Protein AF-0000000066302659 (afdb_homodimer)

pLDDT: mean 97.85, std 2.06, range [77.06, 98.94]

Nearest PDB structures (foldseek):
  2p4z-assembly2_B  TM=8.935E-01  e=2.087E-23  Caldanaerobacter subterraneus subsp. tengcongensis MB4
  3h3e-assembly1_A  TM=8.805E-01  e=1.607E-21  Thermotoga maritima
  7dck-assembly1_B  TM=8.375E-01  e=2.374E-15  Epsilonproteobacteria bacterium (ex Lamellibrachia satsuma)
  5b3r-assembly1_A  TM=6.574E-01  e=4.460E-05  Pseudomonas aeruginosa
  8d2z-assembly2_B  TM=5.427E-01  e=1.361E-04  Burkholderia cenocepacia

Secondary structure (DSSP, 8-state):
-EEEEE-SB--TT-EEESS-EEEEEETTEEEEE---S-HHHHHHHHHHTT--S-EEEEE-S-S-HHHHTTHHHHHHTT-EEEEEEE-GGGGS-EEETTEE-S--HHHHHHHHH-TTEEE-SS-EEEETTEEE--S----S-------EEEETTEEEE---TT--EEEETTEEEESS-TT-HHHHHHHHHHHS--SEEEEE---TT--HHHHHHHHHHHHT-SSEEEEEGGG-HHHHHHHTTSTTB----TT-EE--/-EEEEE-SB--TT-EEESS-EEEEEETTEEEEE---S-HHHHHHHHHHTT--S-EEEEE-S-S-HHHHTTHHHHHHTT-EEEEEEE-GGGGS-EEETTEE-S--HHHHHHHHH-TTEEE-SS-EEEETTEEE--S----S-------EEEETTEEEE---TT--EEEETTEEEESS-TT-HHHHHHHHHHHS--SEEEEE---TT--HHHHHHHHHHHHT-SSEEEEEGGG-HHHHHHHTTSTTB----TT-EE--

Radius of gyration: 23.85 Å; Cα contacts (8 Å, |Δi|>4): 1311; chains: 2; bounding box: 45×66×61 Å

Organism: Methanocaldococcus jannaschii (strain ATCC 43067 / DSM 2661 / JAL-1 / JCM 10045 / NBRC 100440) (NCBI:txid243232)

Foldseek 3Di:
DKAWQEFQFADDPADYDQATWIWDDDPNFTEIEFQAQALVRNVVSCVVVVNDAAHQEYEYQAFFNRRHANCVNVVVVVRHPAAYEWAPRSLWFKDDVVHTGGHDPVRSVVQVPDPRYHHDQAWDDPDPFKIKGHFQDQPDDDDADFMWTADPRDIDTDQRRGRIWMGGNQEIEGTAPNSAQVSRVVSVVVVDHHAEYEYHRQCPPPDPVRLVVVLVVVLPDPHAYEHTRNCDDVSLVSNVVHPRYDHDDHRDDDDD/DKAWQEFQFADDPADYDQATWIWDDDPNFTEIEFQAQALVRNVVSCVVVVNDAAHQEYEYQAFFNRRHANCVNVVVVVRHPAAYEWAPRSLWFKDDVPHTGGHDPVRSVVQVPDPRYHHDQAWDDPDPFKIKGHFQDQPDDDDADWMWTADPNDIDTDQRRGRIWMGGNQEIEGTAPNSAQVSRVVSVVVVDHHAEYEYHRQCPPPDPVRLVVVLVVVLPDPHAYEHTRNCDDVSLVSNVVRPRYDHDDHRDDDDD

Structure (mmCIF, N/CA/C/O backbone):
data_AF-0000000066302659-model_v1
#
loop_
_entity.id
_entity.type
_entity.pdbx_description
1 polymer 'Uncharacterized protein MJ0448'
#
loop_
_atom_site.group_PDB
_atom_site.id
_atom_site.type_symbol
_atom_site.label_atom_id
_atom_site.label_alt_id
_atom_site.label_comp_id
_atom_site.label_asym_id
_atom_site.label_entity_id
_atom_site.label_seq_id
_atom_site.pdbx_PDB_ins_code
_atom_site.Cartn_x
_atom_site.Cartn_y
_atom_site.Cartn_z
_atom_site.occupancy
_atom_site.B_iso_or_equiv
_atom_site.auth_seq_id
_atom_site.auth_comp_id
_atom_site.auth_asym_id
_atom_site.auth_atom_id
_atom_site.pdbx_PDB_model_num
ATOM 1 N N . MET A 1 1 ? 12.891 -19.703 3.072 1 97.12 1 MET A N 1
ATOM 2 C CA . MET A 1 1 ? 12.148 -18.516 3.459 1 97.12 1 MET A CA 1
ATOM 3 C C . MET A 1 1 ? 11.391 -17.938 2.266 1 97.12 1 MET A C 1
ATOM 5 O O . MET A 1 1 ? 11.766 -18.172 1.116 1 97.12 1 MET A O 1
ATOM 9 N N . ILE A 1 2 ? 10.305 -17.359 2.566 1 98.75 2 ILE A N 1
ATOM 10 C CA . ILE A 1 2 ? 9.523 -16.625 1.577 1 98.75 2 ILE A CA 1
ATOM 11 C C . ILE A 1 2 ? 9.508 -15.133 1.932 1 98.75 2 ILE A C 1
ATOM 13 O O . ILE A 1 2 ? 9.203 -14.766 3.068 1 98.75 2 ILE A O 1
ATOM 17 N N . LYS A 1 3 ? 9.93 -14.336 0.999 1 98.88 3 LYS A N 1
ATOM 18 C CA . LYS A 1 3 ? 9.891 -12.891 1.158 1 98.88 3 LYS A CA 1
ATOM 19 C C . LYS A 1 3 ? 8.859 -12.258 0.231 1 98.88 3 LYS A C 1
ATOM 21 O O . LYS A 1 3 ? 8.883 -12.484 -0.982 1 98.88 3 LYS A O 1
ATOM 26 N N . ILE A 1 4 ? 7.918 -11.477 0.757 1 98.94 4 ILE A N 1
ATOM 27 C CA . ILE A 1 4 ? 6.965 -10.773 -0.09 1 98.94 4 ILE A CA 1
ATOM 28 C C . ILE A 1 4 ? 7.617 -9.516 -0.67 1 98.94 4 ILE A C 1
ATOM 30 O O . ILE A 1 4 ? 7.996 -8.609 0.071 1 98.94 4 ILE A O 1
ATOM 34 N N . LEU A 1 5 ? 7.684 -9.438 -2.004 1 98.94 5 LEU A N 1
ATOM 35 C CA . LEU A 1 5 ? 8.414 -8.367 -2.676 1 98.94 5 LEU A CA 1
ATOM 36 C C . LEU A 1 5 ? 7.453 -7.285 -3.166 1 98.94 5 LEU A C 1
ATOM 38 O O . LEU A 1 5 ? 7.816 -6.109 -3.225 1 98.94 5 LEU A O 1
ATOM 42 N N . VAL A 1 6 ? 6.305 -7.688 -3.631 1 98.94 6 VAL A N 1
ATOM 43 C CA . VAL A 1 6 ? 5.336 -6.734 -4.168 1 98.94 6 VAL A CA 1
ATOM 44 C C . VAL A 1 6 ? 3.936 -7.082 -3.668 1 98.94 6 VAL A C 1
ATOM 46 O O . VAL A 1 6 ? 3.531 -8.242 -3.693 1 98.94 6 VAL A O 1
ATOM 49 N N . ASP A 1 7 ? 3.252 -6.191 -3.207 1 98.88 7 ASP A N 1
ATOM 50 C CA . ASP A 1 7 ? 1.854 -6.223 -2.793 1 98.88 7 ASP A CA 1
ATOM 51 C C . ASP A 1 7 ? 1.259 -4.816 -2.762 1 98.88 7 ASP A C 1
ATOM 53 O O . ASP A 1 7 ? 1.955 -3.834 -3.031 1 98.88 7 ASP A O 1
ATOM 57 N N . ASN A 1 8 ? -0.014 -4.727 -2.498 1 98.75 8 ASN A N 1
ATOM 58 C CA . ASN A 1 8 ? -0.692 -3.434 -2.475 1 98.75 8 ASN A CA 1
ATOM 59 C C . ASN A 1 8 ? -0.44 -2.693 -1.165 1 98.75 8 ASN A C 1
ATOM 61 O O . ASN A 1 8 ? -0.688 -1.489 -1.071 1 98.75 8 ASN A O 1
ATOM 65 N N . THR A 1 9 ? -0.045 -3.4 -0.125 1 98.69 9 THR A N 1
ATOM 66 C CA . THR A 1 9 ? 0.055 -2.82 1.21 1 98.69 9 THR A CA 1
ATOM 67 C C . THR A 1 9 ? 1.515 -2.613 1.603 1 98.69 9 THR A C 1
ATOM 69 O O . THR A 1 9 ? 2.279 -3.574 1.698 1 98.69 9 THR A O 1
ATOM 72 N N . ALA A 1 10 ? 1.853 -1.385 1.854 1 98.69 10 ALA A N 1
ATOM 73 C CA . ALA A 1 10 ? 3.219 -1.027 2.227 1 98.69 10 ALA A CA 1
ATOM 74 C C . ALA A 1 10 ? 3.453 -1.241 3.721 1 98.69 10 ALA A C 1
ATOM 76 O O . ALA A 1 10 ? 2.523 -1.135 4.523 1 98.69 10 ALA A O 1
ATOM 77 N N . TYR A 1 11 ? 4.656 -1.519 4.043 1 97.94 11 TYR A N 1
ATOM 78 C CA . TYR A 1 11 ? 5.105 -1.664 5.426 1 97.94 11 TYR A CA 1
ATOM 79 C C . TYR A 1 11 ? 6.496 -1.074 5.613 1 97.94 11 TYR A C 1
ATOM 81 O O . TYR A 1 11 ? 7.43 -1.426 4.887 1 97.94 11 TYR A O 1
ATOM 89 N N . LYS A 1 12 ? 6.609 -0.151 6.598 1 96.94 12 LYS A N 1
ATOM 90 C CA . LYS A 1 12 ? 7.875 0.493 6.934 1 96.94 12 LYS A CA 1
ATOM 91 C C . LYS A 1 12 ? 8.547 1.069 5.691 1 96.94 12 LYS A C 1
ATOM 93 O O . LYS A 1 12 ? 7.957 1.895 4.988 1 96.94 12 LYS A O 1
ATOM 98 N N . LYS A 1 13 ? 9.75 0.583 5.371 1 98.06 13 LYS A N 1
ATOM 99 C CA . LYS A 1 13 ? 10.539 1.22 4.32 1 98.06 13 LYS A CA 1
ATOM 100 C C . LYS A 1 13 ? 10.203 0.637 2.951 1 98.06 13 LYS A C 1
ATOM 102 O O . LYS A 1 13 ? 10.648 1.152 1.925 1 98.06 13 LYS A O 1
ATOM 107 N N . PHE A 1 14 ? 9.422 -0.376 2.881 1 98.81 14 PHE A N 1
ATOM 108 C CA . PHE A 1 14 ? 9.195 -1.086 1.628 1 98.81 14 PHE A CA 1
ATOM 109 C C . PHE A 1 14 ? 8.195 -0.336 0.756 1 98.81 14 PHE A C 1
ATOM 111 O O . PHE A 1 14 ? 7.312 0.356 1.27 1 98.81 14 PHE A O 1
ATOM 118 N N . PHE A 1 15 ? 8.344 -0.49 -0.542 1 98.81 15 PHE A N 1
ATOM 119 C CA . PHE A 1 15 ? 7.469 0.118 -1.537 1 98.81 15 PHE A CA 1
ATOM 120 C C . PHE A 1 15 ? 6.332 -0.827 -1.908 1 98.81 15 PHE A C 1
ATOM 122 O O . PHE A 1 15 ? 6.535 -2.037 -2.023 1 98.81 15 PHE A O 1
ATOM 129 N N . ALA A 1 16 ? 5.184 -0.287 -2.088 1 98.88 16 ALA A N 1
ATOM 130 C CA . ALA A 1 16 ? 4.039 -1.09 -2.51 1 98.88 16 ALA A CA 1
ATOM 131 C C . ALA A 1 16 ? 3.441 -0.556 -3.809 1 98.88 16 ALA A C 1
ATOM 133 O O . ALA A 1 16 ? 3.551 0.636 -4.105 1 98.88 16 ALA A O 1
ATOM 134 N N . GLN A 1 17 ? 2.836 -1.385 -4.523 1 98.81 17 GLN A N 1
ATOM 135 C CA . GLN A 1 17 ? 2.072 -1.11 -5.734 1 98.81 17 GLN A CA 1
ATOM 136 C C . GLN A 1 17 ? 1.109 -2.252 -6.051 1 98.81 17 GLN A C 1
ATOM 138 O O . GLN A 1 17 ? 1.303 -3.379 -5.59 1 98.81 17 GLN A O 1
ATOM 143 N N . HIS A 1 18 ? 0.07 -1.916 -6.777 1 98.69 18 HIS A N 1
ATOM 144 C CA . HIS A 1 18 ? -0.819 -2.982 -7.219 1 98.69 18 HIS A CA 1
ATOM 145 C C . HIS A 1 18 ? -0.051 -4.062 -7.977 1 98.69 18 HIS A C 1
ATOM 147 O O . HIS A 1 18 ? 0.615 -3.771 -8.977 1 98.69 18 HIS A O 1
ATOM 153 N N . GLY A 1 19 ? -0.054 -5.273 -7.516 1 98.75 19 GLY A N 1
ATOM 154 C CA . GLY A 1 19 ? 0.685 -6.402 -8.062 1 98.75 19 GLY A CA 1
ATOM 155 C C . GLY A 1 19 ? 1.131 -7.391 -7 1 98.75 19 GLY A C 1
ATOM 156 O O . GLY A 1 19 ? 0.852 -7.203 -5.812 1 98.75 19 GLY A O 1
ATOM 157 N N . PHE A 1 20 ? 1.812 -8.438 -7.469 1 98.94 20 PHE A N 1
ATOM 158 C CA . PHE A 1 20 ? 2.283 -9.438 -6.52 1 98.94 20 PHE A CA 1
ATOM 159 C C . PHE A 1 20 ? 3.629 -10.008 -6.957 1 98.94 20 PHE A C 1
ATOM 161 O O . PHE A 1 20 ? 3.873 -10.195 -8.148 1 98.94 20 PHE A O 1
ATOM 168 N N . SER A 1 21 ? 4.477 -10.273 -5.977 1 98.94 21 SER A N 1
ATOM 169 C CA . SER A 1 21 ? 5.727 -11 -6.191 1 98.94 21 SER A CA 1
ATOM 170 C C . SER A 1 21 ? 6.289 -11.531 -4.879 1 98.94 21 SER A C 1
ATOM 172 O O . SER A 1 21 ? 6.156 -10.891 -3.836 1 98.94 21 SER A O 1
ATOM 174 N N . ALA A 1 22 ? 6.875 -12.648 -4.934 1 98.94 22 ALA A N 1
ATOM 175 C CA . ALA A 1 22 ? 7.535 -13.242 -3.773 1 98.94 22 ALA A CA 1
ATOM 176 C C . ALA A 1 22 ? 8.852 -13.906 -4.172 1 98.94 22 ALA A C 1
ATOM 178 O O . ALA A 1 22 ? 8.977 -14.422 -5.285 1 98.94 22 ALA A O 1
ATOM 179 N N . LEU A 1 23 ? 9.766 -13.867 -3.326 1 98.94 23 LEU A N 1
ATOM 180 C CA . LEU A 1 23 ? 11.031 -14.586 -3.467 1 98.94 23 LEU A CA 1
ATOM 181 C C . LEU A 1 23 ? 11.062 -15.797 -2.545 1 98.94 23 LEU A C 1
ATOM 183 O O . LEU A 1 23 ? 10.898 -15.664 -1.329 1 98.94 23 LEU A O 1
ATOM 187 N N . ILE A 1 24 ? 11.18 -16.969 -3.125 1 98.75 24 ILE A N 1
ATOM 188 C CA . ILE A 1 24 ? 11.289 -18.219 -2.361 1 98.75 24 ILE A CA 1
ATOM 189 C C . ILE A 1 24 ? 12.742 -18.688 -2.363 1 98.75 24 ILE A C 1
ATOM 191 O O . ILE A 1 24 ? 13.344 -18.859 -3.426 1 98.75 24 ILE A O 1
ATOM 195 N N . GLU A 1 25 ? 13.273 -18.812 -1.248 1 98.19 25 GLU A N 1
ATOM 196 C CA . GLU A 1 25 ? 14.609 -19.375 -1.076 1 98.19 25 GLU A CA 1
ATOM 197 C C . GLU A 1 25 ? 14.562 -20.672 -0.269 1 98.19 25 GLU A C 1
ATOM 199 O O . GLU A 1 25 ? 14.242 -20.656 0.921 1 98.19 25 GLU A O 1
ATOM 204 N N . ILE A 1 26 ? 14.891 -21.719 -0.904 1 96.5 26 ILE A N 1
ATOM 205 C CA . ILE A 1 26 ? 14.836 -23.0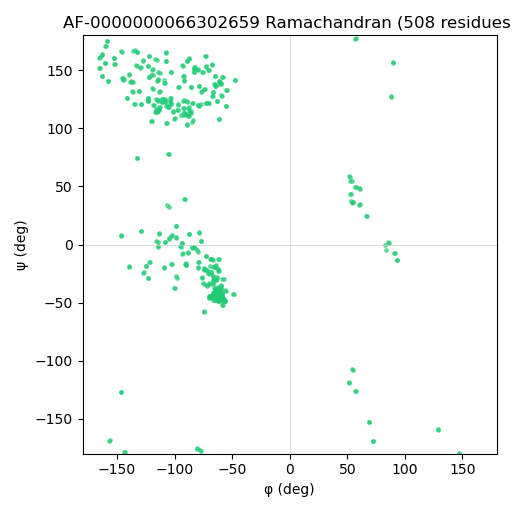31 -0.267 1 96.5 26 ILE A CA 1
ATOM 206 C C . ILE A 1 26 ? 15.758 -24 -1.004 1 96.5 26 ILE A C 1
ATOM 208 O O . ILE A 1 26 ? 15.836 -23.984 -2.234 1 96.5 26 ILE A O 1
ATOM 212 N N . ASN A 1 27 ? 16.5 -24.906 -0.268 1 96.44 27 ASN A N 1
ATOM 213 C CA . ASN A 1 27 ? 17.359 -25.922 -0.838 1 96.44 27 ASN A CA 1
ATOM 214 C C . ASN A 1 27 ? 18.375 -25.328 -1.816 1 96.44 27 ASN A C 1
ATOM 216 O O . ASN A 1 27 ? 18.562 -25.844 -2.918 1 96.44 27 ASN A O 1
ATOM 220 N N . ASN A 1 28 ? 18.859 -24.156 -1.518 1 95.12 28 ASN A N 1
ATOM 221 C CA . ASN A 1 28 ? 19.859 -23.453 -2.297 1 95.12 28 ASN A CA 1
ATOM 222 C C . ASN A 1 28 ? 19.328 -23.031 -3.66 1 95.12 28 ASN A C 1
ATOM 224 O O . ASN A 1 28 ? 20.062 -22.969 -4.641 1 95.12 28 ASN A O 1
ATOM 228 N N . LYS A 1 29 ? 18.031 -22.891 -3.734 1 96.75 29 LYS A N 1
ATOM 229 C CA . LYS A 1 29 ? 17.375 -22.375 -4.934 1 96.75 29 LYS A CA 1
ATOM 230 C C . LYS A 1 29 ? 16.688 -21.031 -4.66 1 96.75 29 LYS A C 1
ATOM 232 O O . LYS A 1 29 ? 16.094 -20.844 -3.604 1 96.75 29 LYS A O 1
ATOM 237 N N . ARG A 1 30 ? 16.812 -20.219 -5.617 1 98.31 30 ARG A N 1
ATOM 238 C CA . ARG A 1 30 ? 16.172 -18.906 -5.578 1 98.31 30 ARG A CA 1
ATOM 239 C C . ARG A 1 30 ? 15.094 -18.797 -6.656 1 98.31 30 ARG A C 1
ATOM 241 O O . ARG A 1 30 ? 15.406 -18.812 -7.852 1 98.31 30 ARG A O 1
ATOM 248 N N . ILE A 1 31 ? 13.875 -18.672 -6.219 1 98.81 31 ILE A N 1
ATOM 249 C CA . ILE A 1 31 ? 12.75 -18.656 -7.145 1 98.81 31 ILE A CA 1
ATOM 250 C C . ILE A 1 31 ? 12.016 -17.312 -7.02 1 98.81 31 ILE A C 1
ATOM 252 O O . ILE A 1 31 ? 11.57 -16.938 -5.934 1 98.81 31 ILE A O 1
ATOM 256 N N . LEU A 1 32 ? 11.953 -16.578 -8.109 1 98.88 32 LEU A N 1
ATOM 257 C CA . LEU A 1 32 ? 11.094 -15.414 -8.172 1 98.88 32 LEU A CA 1
ATOM 258 C C . LEU A 1 32 ? 9.703 -15.781 -8.688 1 98.88 32 LEU A C 1
ATOM 260 O O . LEU A 1 32 ? 9.562 -16.219 -9.836 1 98.88 32 LEU A O 1
ATOM 264 N N . PHE A 1 33 ? 8.742 -15.688 -7.863 1 98.94 33 PHE A N 1
ATOM 265 C CA . PHE A 1 33 ? 7.355 -15.891 -8.258 1 98.94 33 PHE A CA 1
ATOM 266 C C . PHE A 1 33 ? 6.695 -14.562 -8.602 1 98.94 33 PHE A C 1
ATOM 268 O O . PHE A 1 33 ? 6.484 -13.719 -7.73 1 98.94 33 PHE A O 1
ATOM 275 N N . ASP A 1 34 ? 6.367 -14.328 -9.883 1 98.94 34 ASP A N 1
ATOM 276 C CA . ASP A 1 34 ? 5.852 -13.07 -10.414 1 98.94 34 ASP A CA 1
ATOM 277 C C . ASP A 1 34 ? 6.82 -11.922 -10.125 1 98.94 34 ASP A C 1
ATOM 279 O O . ASP A 1 34 ? 7.91 -12.141 -9.594 1 98.94 34 ASP A O 1
ATOM 283 N N . ALA A 1 35 ? 6.434 -10.68 -10.641 1 98.88 35 ALA A N 1
ATOM 284 C CA . ALA A 1 35 ? 7.414 -9.602 -10.547 1 98.88 35 ALA A CA 1
ATOM 285 C C . ALA A 1 35 ? 6.73 -8.25 -10.336 1 98.88 35 ALA A C 1
ATOM 287 O O . ALA A 1 35 ? 7.375 -7.203 -10.422 1 98.88 35 ALA A O 1
ATOM 288 N N . GLY A 1 36 ? 5.438 -8.297 -10.117 1 98.75 36 GLY A N 1
ATOM 289 C CA . GLY A 1 36 ? 4.723 -7.039 -9.969 1 98.75 36 GLY A CA 1
ATOM 290 C C . GLY A 1 36 ? 4.57 -6.281 -11.273 1 98.75 36 GLY A C 1
ATOM 291 O O . GLY A 1 36 ? 4.805 -6.832 -12.344 1 98.75 36 GLY A O 1
ATOM 292 N N . GLN A 1 37 ? 4.137 -5.012 -11.242 1 98.31 37 GLN A N 1
ATOM 293 C CA . GLN A 1 37 ? 3.775 -4.301 -12.469 1 98.31 37 GLN A CA 1
ATOM 294 C C . GLN A 1 37 ? 4.875 -3.328 -12.883 1 98.31 37 GLN A C 1
ATOM 296 O O . GLN A 1 37 ? 4.887 -2.846 -14.023 1 98.31 37 GLN A O 1
ATOM 301 N N . ASN A 1 38 ? 5.777 -3.01 -11.93 1 98.38 38 ASN A N 1
ATOM 302 C CA . ASN A 1 38 ? 6.746 -1.957 -12.211 1 98.38 38 ASN A CA 1
ATOM 303 C C . ASN A 1 38 ? 8.141 -2.342 -11.727 1 98.38 38 ASN A C 1
ATOM 305 O O . ASN A 1 38 ? 8.297 -2.873 -10.625 1 98.38 38 ASN A O 1
ATOM 309 N N . SER A 1 39 ? 9.164 -2.006 -12.531 1 98.38 39 SER A N 1
ATOM 310 C CA . SER A 1 39 ? 10.555 -2.361 -12.234 1 98.38 39 SER A CA 1
ATOM 311 C C . SER A 1 39 ? 11.055 -1.623 -11 1 98.38 39 SER A C 1
ATOM 313 O O . SER A 1 39 ? 11.891 -2.146 -10.25 1 98.38 39 SER A O 1
ATOM 315 N N . ILE A 1 40 ? 10.586 -0.455 -10.719 1 98.5 40 ILE A N 1
ATOM 316 C CA . ILE A 1 40 ? 11.055 0.359 -9.602 1 98.5 40 ILE A CA 1
ATOM 317 C C . ILE A 1 40 ? 10.711 -0.333 -8.281 1 98.5 40 ILE A C 1
ATOM 319 O O . ILE A 1 40 ? 11.57 -0.474 -7.406 1 98.5 40 ILE A O 1
ATOM 323 N N . THR A 1 41 ? 9.461 -0.792 -8.148 1 98.75 41 THR A N 1
ATOM 324 C CA . THR A 1 41 ? 9.023 -1.419 -6.902 1 98.75 41 THR A CA 1
ATOM 325 C C . THR A 1 41 ? 9.82 -2.691 -6.629 1 98.75 41 THR A C 1
ATOM 327 O O . THR A 1 41 ? 10.312 -2.891 -5.516 1 98.75 41 THR A O 1
ATOM 330 N N . LEU A 1 42 ? 9.969 -3.525 -7.648 1 98.81 42 LEU A N 1
ATOM 331 C CA . LEU A 1 42 ? 10.719 -4.766 -7.484 1 98.81 42 LEU A CA 1
ATOM 332 C C . LEU A 1 42 ? 12.172 -4.48 -7.125 1 98.81 42 LEU A C 1
ATOM 334 O O . LEU A 1 42 ? 12.703 -5.059 -6.172 1 98.81 42 LEU A O 1
ATOM 338 N N . ARG A 1 43 ? 12.797 -3.576 -7.852 1 98.69 43 ARG A N 1
ATOM 339 C CA . ARG A 1 43 ? 14.195 -3.211 -7.645 1 98.69 43 ARG A CA 1
ATOM 340 C C . ARG A 1 43 ? 14.422 -2.707 -6.223 1 98.69 43 ARG A C 1
ATOM 342 O O . ARG A 1 43 ? 15.312 -3.189 -5.523 1 98.69 43 ARG A O 1
ATOM 349 N N . GLU A 1 44 ? 13.625 -1.755 -5.797 1 98.75 44 GLU A N 1
ATOM 350 C CA . GLU A 1 44 ? 13.82 -1.133 -4.488 1 98.75 44 GLU A CA 1
ATOM 351 C C . GLU A 1 44 ? 13.633 -2.145 -3.363 1 98.75 44 GLU A C 1
ATOM 353 O O . GLU A 1 44 ? 14.383 -2.145 -2.387 1 98.75 44 GLU A O 1
ATOM 358 N N . ASN A 1 45 ? 12.602 -3.012 -3.496 1 98.88 45 ASN A N 1
ATOM 359 C CA . ASN A 1 45 ? 12.336 -3.967 -2.426 1 98.88 45 ASN A CA 1
ATOM 360 C C . ASN A 1 45 ? 13.398 -5.062 -2.381 1 98.88 45 ASN A C 1
ATOM 362 O O . ASN A 1 45 ? 13.758 -5.539 -1.303 1 98.88 45 ASN A O 1
ATOM 366 N N . LEU A 1 46 ? 13.938 -5.488 -3.578 1 98.88 46 LEU A N 1
ATOM 367 C CA . LEU A 1 46 ? 15.086 -6.387 -3.58 1 98.88 46 LEU A CA 1
ATOM 368 C C . LEU A 1 46 ? 16.281 -5.75 -2.869 1 98.88 46 LEU A C 1
ATOM 370 O O . LEU A 1 46 ? 16.953 -6.406 -2.074 1 98.88 46 LEU A O 1
ATOM 374 N N . ARG A 1 47 ? 16.531 -4.5 -3.162 1 98.56 47 ARG A N 1
ATOM 375 C CA . ARG A 1 47 ? 17.625 -3.77 -2.516 1 98.56 47 ARG A CA 1
ATOM 376 C C . ARG A 1 47 ? 17.422 -3.709 -1.005 1 98.56 47 ARG A C 1
ATOM 378 O O . ARG A 1 47 ? 18.359 -3.947 -0.237 1 98.56 47 ARG A O 1
ATOM 385 N N . LEU A 1 48 ? 16.219 -3.4 -0.557 1 98.62 48 LEU A N 1
ATOM 386 C CA . LEU A 1 48 ? 15.906 -3.268 0.862 1 98.62 48 LEU A CA 1
ATOM 387 C C . LEU A 1 48 ? 16.078 -4.602 1.584 1 98.62 48 LEU A C 1
ATOM 389 O O . LEU A 1 48 ? 16.438 -4.629 2.764 1 98.62 48 LEU A O 1
ATOM 393 N N . PHE A 1 49 ? 15.844 -5.738 0.838 1 98.62 49 PHE A N 1
ATOM 394 C CA . PHE A 1 49 ? 16.078 -7.066 1.383 1 98.62 49 PHE A CA 1
ATOM 395 C C . PHE A 1 49 ? 17.547 -7.453 1.248 1 98.62 49 PHE A C 1
ATOM 397 O O . PHE A 1 49 ? 17.953 -8.547 1.663 1 98.62 49 PHE A O 1
ATOM 404 N N . ASN A 1 50 ? 18.406 -6.602 0.641 1 97.88 50 ASN A N 1
ATOM 405 C CA . ASN A 1 50 ? 19.812 -6.859 0.346 1 97.88 50 ASN A CA 1
ATOM 406 C C . ASN A 1 50 ? 19.984 -8.062 -0.574 1 97.88 50 ASN A C 1
ATOM 408 O O . ASN A 1 50 ? 20.875 -8.891 -0.368 1 97.88 50 ASN A O 1
ATOM 412 N N . GLU A 1 51 ? 19 -8.211 -1.462 1 96.75 51 GLU A N 1
ATOM 413 C CA . GLU A 1 51 ? 19.062 -9.266 -2.463 1 96.75 51 GLU A CA 1
ATOM 414 C C . GLU A 1 51 ? 19.812 -8.805 -3.711 1 96.75 51 GLU A C 1
ATOM 416 O O . GLU A 1 51 ? 19.344 -7.918 -4.426 1 96.75 51 GLU A O 1
ATOM 421 N N . LYS A 1 52 ? 20.922 -9.461 -4.039 1 92.25 52 LYS A N 1
ATOM 422 C CA . LYS A 1 52 ? 21.766 -9.008 -5.137 1 92.25 52 LYS A CA 1
ATOM 423 C C . LYS A 1 52 ? 21.938 -10.102 -6.188 1 92.25 52 LYS A C 1
ATOM 425 O O . LYS A 1 52 ? 22.406 -9.836 -7.297 1 92.25 52 LYS A O 1
ATOM 430 N N . GLU A 1 53 ? 21.609 -11.289 -5.855 1 92 53 GLU A N 1
ATOM 431 C CA . GLU A 1 53 ? 21.844 -12.422 -6.746 1 92 53 GLU A CA 1
ATOM 432 C C . GLU A 1 53 ? 20.672 -12.609 -7.711 1 92 53 GLU A C 1
ATOM 434 O O . GLU A 1 53 ? 19.562 -12.141 -7.445 1 92 53 GLU A O 1
ATOM 439 N N . GLY A 1 54 ? 21 -13.312 -8.758 1 97.62 54 GLY A N 1
ATOM 440 C CA . GLY A 1 54 ? 19.969 -13.664 -9.711 1 97.62 54 GLY A CA 1
ATOM 441 C C . GLY A 1 54 ? 19.078 -14.812 -9.25 1 97.62 54 GLY A C 1
ATOM 442 O O . GLY A 1 54 ? 19.188 -15.258 -8.109 1 97.62 54 GLY A O 1
ATOM 443 N N . PHE A 1 55 ? 18.156 -15.188 -10.141 1 98.31 55 PHE A N 1
ATOM 444 C CA . PHE A 1 55 ? 17.156 -16.188 -9.805 1 98.31 55 PHE A CA 1
ATOM 445 C C . PHE A 1 55 ? 17.359 -17.453 -10.617 1 98.31 55 PHE A C 1
ATOM 447 O O . PHE A 1 55 ? 17.547 -17.406 -11.836 1 98.31 55 PHE A O 1
ATOM 454 N N . ASP A 1 56 ? 17.359 -18.609 -9.891 1 98.31 56 ASP A N 1
ATOM 455 C CA . ASP A 1 56 ? 17.484 -19.891 -10.57 1 98.31 56 ASP A CA 1
ATOM 456 C C . ASP A 1 56 ? 16.219 -20.203 -11.383 1 98.31 56 ASP A C 1
ATOM 458 O O . ASP A 1 56 ? 16.297 -20.875 -12.414 1 98.31 56 ASP A O 1
ATOM 462 N N . TYR A 1 57 ? 15.102 -19.766 -10.836 1 98.38 57 TYR A N 1
ATOM 463 C CA . TYR A 1 57 ? 13.82 -19.938 -11.5 1 98.38 57 TYR A CA 1
ATOM 464 C C . TYR A 1 57 ? 12.984 -18.672 -11.422 1 98.38 57 TYR A C 1
ATOM 466 O O . TYR A 1 57 ? 12.977 -17.984 -10.398 1 98.38 57 TYR A O 1
ATOM 474 N N . ILE A 1 58 ? 12.328 -18.359 -12.453 1 98.56 58 ILE A N 1
ATOM 475 C CA . ILE A 1 58 ? 11.227 -17.406 -12.469 1 98.56 58 ILE A CA 1
ATOM 476 C C . ILE A 1 58 ? 9.922 -18.125 -12.82 1 98.56 58 ILE A C 1
ATOM 478 O O . ILE A 1 58 ? 9.859 -18.844 -13.812 1 98.56 58 ILE A O 1
ATOM 482 N N . VAL A 1 59 ? 8.945 -18.016 -11.984 1 98.88 59 VAL A N 1
ATOM 483 C CA . VAL A 1 59 ? 7.641 -18.625 -12.234 1 98.88 59 VAL A CA 1
ATOM 484 C C . VAL A 1 59 ? 6.59 -17.531 -12.438 1 98.88 59 VAL A C 1
ATOM 486 O O . VAL A 1 59 ? 6.379 -16.703 -11.562 1 98.88 59 VAL A O 1
ATOM 489 N N . LEU A 1 60 ? 5.98 -17.484 -13.586 1 98.88 60 LEU A N 1
ATOM 490 C CA . LEU A 1 60 ? 4.863 -16.578 -13.852 1 98.88 60 LEU A CA 1
ATOM 491 C C . LEU A 1 60 ? 3.531 -17.266 -13.555 1 98.88 60 LEU A C 1
ATOM 493 O O . LEU A 1 60 ? 3.186 -18.266 -14.188 1 98.88 60 LEU A O 1
ATOM 497 N N . SER A 1 61 ? 2.842 -16.688 -12.586 1 98.94 61 SER A N 1
ATOM 498 C CA . SER A 1 61 ? 1.542 -17.266 -12.25 1 98.94 61 SER A CA 1
ATOM 499 C C . SER A 1 61 ? 0.576 -17.156 -13.43 1 98.94 61 SER A C 1
ATOM 501 O O . SER A 1 61 ? -0.121 -18.125 -13.758 1 98.94 61 SER A O 1
ATOM 503 N N . HIS A 1 62 ? 0.521 -15.969 -14.008 1 98.81 62 HIS A N 1
ATOM 504 C CA . HIS A 1 62 ? -0.269 -15.727 -15.211 1 98.81 62 HIS A CA 1
ATOM 505 C C . HIS A 1 62 ? 0.195 -14.469 -15.938 1 98.81 62 HIS A C 1
ATOM 507 O O . HIS A 1 62 ? 1.018 -13.711 -15.414 1 98.81 62 HIS A O 1
ATOM 513 N N . GLY A 1 63 ? -0.354 -14.289 -17.156 1 98.75 63 GLY A N 1
ATOM 514 C CA . GLY A 1 63 ? 0.236 -13.32 -18.062 1 98.75 63 GLY A CA 1
ATOM 515 C C . GLY A 1 63 ? -0.375 -11.938 -17.938 1 98.75 63 GLY A C 1
ATOM 516 O O . GLY A 1 63 ? -0.624 -11.273 -18.953 1 98.75 63 GLY A O 1
ATOM 517 N N . HIS A 1 64 ? -0.703 -11.43 -16.75 1 98.88 64 HIS A N 1
ATOM 518 C CA . HIS A 1 64 ? -1.144 -10.055 -16.562 1 98.88 64 HIS A CA 1
ATOM 519 C C . HIS A 1 64 ? 0.029 -9.141 -16.219 1 98.88 64 HIS A C 1
ATOM 521 O O . HIS A 1 64 ? 1.003 -9.586 -15.609 1 98.88 64 HIS A O 1
ATOM 527 N N . TYR A 1 65 ? -0.094 -7.902 -16.531 1 98.81 65 TYR A N 1
ATOM 528 C CA . TYR A 1 65 ? 0.97 -6.914 -16.391 1 98.81 65 TYR A CA 1
ATOM 529 C C . TYR A 1 65 ? 1.408 -6.777 -14.938 1 98.81 65 TYR A C 1
ATOM 531 O O . TYR A 1 65 ? 2.594 -6.598 -14.656 1 98.81 65 TYR A O 1
ATOM 539 N N . ASP A 1 66 ? 0.459 -6.863 -13.992 1 98.81 66 ASP A N 1
ATOM 540 C CA . ASP A 1 66 ? 0.743 -6.613 -12.578 1 98.81 66 ASP A CA 1
ATOM 541 C C . ASP A 1 66 ? 1.411 -7.824 -11.93 1 98.81 66 ASP A C 1
ATOM 543 O O . ASP A 1 66 ? 1.633 -7.84 -10.719 1 98.81 66 ASP A O 1
ATOM 547 N N . HIS A 1 67 ? 1.827 -8.797 -12.719 1 98.88 67 HIS A N 1
ATOM 548 C CA . HIS A 1 67 ? 2.586 -9.961 -12.273 1 98.88 67 HIS A CA 1
ATOM 549 C C . HIS A 1 67 ? 3.883 -10.109 -13.062 1 98.88 67 HIS A C 1
ATOM 551 O O . HIS A 1 67 ? 4.789 -10.828 -12.641 1 98.88 67 HIS A O 1
ATOM 557 N N . CYS A 1 68 ? 3.928 -9.438 -14.227 1 98.81 68 CYS A N 1
ATOM 558 C CA . CYS A 1 68 ? 5.012 -9.812 -15.125 1 98.81 68 CYS A CA 1
ATOM 559 C C . CYS A 1 68 ? 5.871 -8.609 -15.477 1 98.81 68 CYS A C 1
ATOM 561 O O . CYS A 1 68 ? 7.066 -8.742 -15.734 1 98.81 68 CYS A O 1
ATOM 563 N N . ASP A 1 69 ? 5.312 -7.441 -15.477 1 98.81 69 ASP A N 1
ATOM 564 C CA . ASP A 1 69 ? 5.988 -6.316 -16.125 1 98.81 69 ASP A CA 1
ATOM 565 C C . ASP A 1 69 ? 7.164 -5.828 -15.289 1 98.81 69 ASP A C 1
ATOM 567 O O . ASP A 1 69 ? 8.062 -5.16 -15.805 1 98.81 69 ASP A O 1
ATOM 571 N N . GLY A 1 70 ? 7.156 -6.121 -14 1 98.69 70 GLY A N 1
ATOM 572 C CA . GLY A 1 70 ? 8.312 -5.824 -13.18 1 98.69 70 GLY A CA 1
ATOM 573 C C . GLY A 1 70 ? 9.562 -6.566 -13.617 1 98.69 70 GLY A C 1
ATOM 574 O O . GLY A 1 70 ? 10.672 -6.215 -13.211 1 98.69 70 GLY A O 1
ATOM 575 N N . LEU A 1 71 ? 9.461 -7.539 -14.469 1 98.56 71 LEU A N 1
ATOM 576 C CA . LEU A 1 71 ? 10.578 -8.336 -14.953 1 98.56 71 LEU A CA 1
ATOM 577 C C . LEU A 1 71 ? 11.547 -7.477 -15.758 1 98.56 71 LEU A C 1
ATOM 579 O O . LEU A 1 71 ? 12.672 -7.895 -16.031 1 98.56 71 LEU A O 1
ATOM 583 N N . LYS A 1 72 ? 11.078 -6.344 -16.188 1 98.38 72 LYS A N 1
ATOM 584 C CA . LYS A 1 72 ? 11.969 -5.438 -16.906 1 98.38 72 LYS A CA 1
ATOM 585 C C . LYS A 1 72 ? 13.281 -5.242 -16.156 1 98.38 72 LYS A C 1
ATOM 587 O O . LYS A 1 72 ? 14.359 -5.273 -16.766 1 98.38 72 LYS A O 1
ATOM 592 N N . TYR A 1 73 ? 13.211 -5.078 -14.836 1 98.44 73 TYR A N 1
ATOM 593 C CA . TYR A 1 73 ? 14.406 -4.926 -14.016 1 98.44 73 TYR A CA 1
ATOM 594 C C . TYR A 1 73 ? 15.273 -6.176 -14.078 1 98.44 73 TYR A C 1
ATOM 596 O O . TYR A 1 73 ? 16.5 -6.086 -14.234 1 98.44 73 TYR A O 1
ATOM 604 N N . VAL A 1 74 ? 14.672 -7.316 -13.945 1 98.12 74 VAL A N 1
ATOM 605 C CA . VAL A 1 74 ? 15.352 -8.609 -13.914 1 98.12 74 VAL A CA 1
ATOM 606 C C . VAL A 1 74 ? 16.062 -8.852 -15.242 1 98.12 74 VAL A C 1
ATOM 608 O O . VAL A 1 74 ? 17.219 -9.281 -15.273 1 98.12 74 VAL A O 1
ATOM 611 N N . ILE A 1 75 ? 15.359 -8.562 -16.312 1 97.69 75 ILE A N 1
ATOM 612 C CA . ILE A 1 75 ? 15.875 -8.773 -17.656 1 97.69 75 ILE A CA 1
ATOM 613 C C . ILE A 1 75 ? 17.031 -7.812 -17.938 1 97.69 75 ILE A C 1
ATOM 615 O O . ILE A 1 75 ? 18.109 -8.234 -18.359 1 97.69 75 ILE A O 1
ATOM 619 N N . GLU A 1 76 ? 16.891 -6.543 -17.594 1 97.31 76 GLU A N 1
ATOM 620 C CA . GLU A 1 76 ? 17.875 -5.508 -17.891 1 97.31 76 GLU A CA 1
ATOM 621 C C . GLU A 1 76 ? 19.141 -5.719 -17.078 1 97.31 76 GLU A C 1
ATOM 623 O O . GLU A 1 76 ? 20.203 -5.219 -17.453 1 97.31 76 GLU A O 1
ATOM 628 N N . ASN A 1 77 ? 19.047 -6.473 -16.047 1 97.5 77 ASN A N 1
ATOM 629 C CA . ASN A 1 77 ? 20.219 -6.656 -15.188 1 97.5 77 ASN A CA 1
ATOM 630 C C . ASN A 1 77 ? 20.734 -8.094 -15.234 1 97.5 77 ASN A C 1
ATOM 632 O O . ASN A 1 77 ? 21.531 -8.5 -14.391 1 97.5 77 ASN A O 1
ATOM 636 N N . ASP A 1 78 ? 20.219 -8.898 -16.125 1 96.5 78 ASP A N 1
ATOM 637 C CA . ASP A 1 78 ? 20.656 -10.266 -16.375 1 96.5 78 ASP A CA 1
ATOM 638 C C . ASP A 1 78 ? 20.578 -11.117 -15.109 1 96.5 78 ASP A C 1
ATOM 640 O O . ASP A 1 78 ? 21.562 -11.758 -14.727 1 96.5 78 ASP A O 1
ATOM 644 N N . LEU A 1 79 ? 19.391 -11.023 -14.477 1 97.38 79 LEU A N 1
ATOM 645 C CA . LEU A 1 79 ? 19.234 -11.703 -13.195 1 97.38 79 LEU A CA 1
ATOM 646 C C . LEU A 1 79 ? 18.516 -13.039 -13.367 1 97.38 79 LEU A C 1
ATOM 648 O O . LEU A 1 79 ? 18.109 -13.656 -12.391 1 97.38 79 LEU A O 1
ATOM 652 N N . ILE A 1 80 ? 18.266 -13.438 -14.555 1 96.94 80 ILE A N 1
ATOM 653 C CA . ILE A 1 80 ? 17.719 -14.758 -14.836 1 96.94 80 ILE A CA 1
ATOM 654 C C . ILE A 1 80 ? 18.844 -15.766 -15.016 1 96.94 80 ILE A C 1
ATOM 656 O O . ILE A 1 80 ? 19.438 -15.867 -16.094 1 96.94 80 ILE A O 1
ATOM 660 N N . ASN A 1 81 ? 19.078 -16.562 -14.023 1 95.81 81 ASN A N 1
ATOM 661 C CA . ASN A 1 81 ? 20.172 -17.516 -14.031 1 95.81 81 ASN A CA 1
ATOM 662 C C . ASN A 1 81 ? 19.75 -18.859 -14.609 1 95.81 81 ASN A C 1
ATOM 664 O O . ASN A 1 81 ? 20.594 -19.672 -14.984 1 95.81 81 ASN A O 1
ATOM 668 N N . GLY A 1 82 ? 18.453 -19.062 -14.664 1 95.88 82 GLY A N 1
ATOM 669 C CA . GLY A 1 82 ? 17.969 -20.375 -15.062 1 95.88 82 GLY A CA 1
ATOM 670 C C . GLY A 1 82 ? 16.672 -20.328 -15.844 1 95.88 82 GLY A C 1
ATOM 671 O O . GLY A 1 82 ? 16.547 -19.562 -16.812 1 95.88 82 GLY A O 1
ATOM 672 N N . LYS A 1 83 ? 15.695 -21.109 -15.367 1 97.19 83 LYS A N 1
ATOM 673 C CA . LYS A 1 83 ? 14.5 -21.359 -16.156 1 97.19 83 LYS A CA 1
ATOM 674 C C . LYS A 1 83 ? 13.406 -20.344 -15.844 1 97.19 83 LYS A C 1
ATOM 676 O O . LYS A 1 83 ? 13.273 -19.906 -14.703 1 97.19 83 LYS A O 1
ATOM 681 N N . VAL A 1 84 ? 12.695 -20.016 -16.828 1 98.31 84 VAL A N 1
ATOM 682 C CA . VAL A 1 84 ? 11.414 -19.328 -16.672 1 98.31 84 VAL A CA 1
ATOM 683 C C . VAL A 1 84 ? 10.273 -20.328 -16.906 1 98.31 84 VAL A C 1
ATOM 685 O O . VAL A 1 84 ? 10.25 -21.031 -17.922 1 98.31 84 VAL A O 1
ATOM 688 N N . ILE A 1 85 ? 9.414 -20.469 -15.969 1 98.75 85 ILE A N 1
ATOM 689 C CA . ILE A 1 85 ? 8.305 -21.422 -16.031 1 98.75 85 ILE A CA 1
ATOM 690 C C . ILE A 1 85 ? 6.996 -20.656 -16.219 1 98.75 85 ILE A C 1
ATOM 692 O O . ILE A 1 85 ? 6.691 -19.734 -15.453 1 98.75 85 ILE A O 1
ATOM 696 N N . ALA A 1 86 ? 6.262 -20.984 -17.234 1 98.62 86 ALA A N 1
ATOM 697 C CA . ALA A 1 86 ? 4.992 -20.328 -17.516 1 98.62 86 ALA A CA 1
ATOM 698 C C . ALA A 1 86 ? 4.043 -21.266 -18.266 1 98.62 86 ALA A C 1
ATOM 700 O O . ALA A 1 86 ? 4.449 -22.328 -18.734 1 98.62 86 ALA A O 1
ATOM 701 N N . HIS A 1 87 ? 2.852 -21 -18.25 1 98.62 87 HIS A N 1
ATOM 702 C CA . HIS A 1 87 ? 1.858 -21.594 -19.141 1 98.62 87 HIS A CA 1
ATOM 703 C C . HIS A 1 87 ? 1.816 -20.875 -20.484 1 98.62 87 HIS A C 1
ATOM 705 O O . HIS A 1 87 ? 1.993 -19.656 -20.547 1 98.62 87 HIS A O 1
ATOM 711 N N . LYS A 1 88 ? 1.519 -21.531 -21.547 1 97.5 88 LYS A N 1
ATOM 712 C CA . LYS A 1 88 ? 1.544 -20.953 -22.875 1 97.5 88 LYS A CA 1
ATOM 713 C C . LYS A 1 88 ? 0.59 -19.766 -22.984 1 97.5 88 LYS A C 1
ATOM 715 O O . LYS A 1 88 ? 0.891 -18.781 -23.656 1 97.5 88 LYS A O 1
ATOM 720 N N . ASP A 1 89 ? -0.54 -19.828 -22.297 1 98.38 89 ASP A N 1
ATOM 721 C CA . ASP A 1 89 ? -1.566 -18.797 -22.406 1 98.38 89 ASP A CA 1
ATOM 722 C C . ASP A 1 89 ? -1.139 -17.516 -21.703 1 98.38 89 ASP A C 1
ATOM 724 O O . ASP A 1 89 ? -1.796 -16.484 -21.844 1 98.38 89 ASP A O 1
ATOM 728 N N . ALA A 1 90 ? -0.062 -17.562 -20.953 1 98.62 90 ALA A N 1
ATOM 729 C CA . ALA A 1 90 ? 0.457 -16.344 -20.328 1 98.62 90 ALA A CA 1
ATOM 730 C C . ALA A 1 90 ? 0.876 -15.328 -21.391 1 98.62 90 ALA A C 1
ATOM 732 O O . ALA A 1 90 ? 0.931 -14.125 -21.125 1 98.62 90 ALA A O 1
ATOM 733 N N . PHE A 1 91 ? 1.123 -15.812 -22.594 1 98.19 91 PHE A N 1
ATOM 734 C CA . PHE A 1 91 ? 1.714 -14.961 -23.609 1 98.19 91 PHE A CA 1
ATOM 735 C C . PHE A 1 91 ? 0.655 -14.492 -24.609 1 98.19 91 PHE A C 1
ATOM 737 O O . PHE A 1 91 ? 0.979 -13.875 -25.625 1 98.19 91 PHE A O 1
ATOM 744 N N . LEU A 1 92 ? -0.574 -14.773 -24.328 1 98.19 92 LEU A N 1
ATOM 745 C CA . LEU A 1 92 ? -1.659 -14.219 -25.141 1 98.19 92 LEU A CA 1
ATOM 746 C C . LEU A 1 92 ? -1.812 -12.719 -24.891 1 98.19 92 LEU A C 1
ATOM 748 O O . LEU A 1 92 ? -1.492 -12.234 -23.797 1 98.19 92 LEU A O 1
ATOM 752 N N . ASP A 1 93 ? -2.271 -11.992 -25.938 1 98.5 93 ASP A N 1
ATOM 753 C CA . ASP A 1 93 ? -2.713 -10.625 -25.703 1 98.5 93 ASP A CA 1
ATOM 754 C C . ASP A 1 93 ? -4.02 -10.594 -24.922 1 98.5 93 ASP A C 1
ATOM 756 O O . ASP A 1 93 ? -5.031 -11.133 -25.359 1 98.5 93 ASP A O 1
ATOM 760 N N . LYS A 1 94 ? -3.969 -9.938 -23.797 1 98.69 94 LYS A N 1
ATOM 761 C CA . LYS A 1 94 ? -5.102 -9.977 -22.875 1 98.69 94 LYS A CA 1
ATOM 762 C C . LYS A 1 94 ? -5.672 -8.586 -22.656 1 98.69 94 LYS A C 1
ATOM 764 O O . LYS A 1 94 ? -4.934 -7.598 -22.641 1 98.69 94 LYS A O 1
ATOM 769 N N . TYR A 1 95 ? -6.988 -8.57 -22.375 1 98.44 95 TYR A N 1
ATOM 770 C CA . TYR A 1 95 ? -7.672 -7.285 -22.297 1 98.44 95 TYR A CA 1
ATOM 771 C C . TYR A 1 95 ? -8.75 -7.309 -21.219 1 98.44 95 TYR A C 1
ATOM 773 O O . TYR A 1 95 ? -9.414 -8.328 -21.016 1 98.44 95 TYR A O 1
ATOM 781 N N . ALA A 1 96 ? -8.945 -6.285 -20.5 1 97.56 96 ALA A N 1
ATOM 782 C CA . ALA A 1 96 ? -10.133 -5.926 -19.734 1 97.56 96 ALA A CA 1
ATOM 783 C C . ALA A 1 96 ? -10.906 -4.789 -20.391 1 97.56 96 ALA A C 1
ATOM 785 O O . ALA A 1 96 ? -10.523 -3.623 -20.281 1 97.56 96 ALA A O 1
ATOM 786 N N . GLY A 1 97 ? -11.969 -5.066 -21 1 96.31 97 GLY A N 1
ATOM 787 C CA . GLY A 1 97 ? -12.523 -4.102 -21.938 1 96.31 97 GLY A CA 1
ATOM 788 C C . GLY A 1 97 ? -11.562 -3.717 -23.047 1 96.31 97 GLY A C 1
ATOM 789 O O . GLY A 1 97 ? -11.008 -4.586 -23.719 1 96.31 97 GLY A O 1
ATOM 790 N N . ASN A 1 98 ? -11.32 -2.459 -23.219 1 96.12 98 ASN A N 1
ATOM 791 C CA . ASN A 1 98 ? -10.422 -1.988 -24.266 1 96.12 98 ASN A CA 1
ATOM 792 C C . ASN A 1 98 ? -9 -1.812 -23.734 1 96.12 98 ASN A C 1
ATOM 794 O O . ASN A 1 98 ? -8.078 -1.512 -24.5 1 96.12 98 ASN A O 1
ATOM 798 N N . ARG A 1 99 ? -8.859 -2.123 -22.547 1 97.19 99 ARG A N 1
ATOM 799 C CA . ARG A 1 99 ? -7.547 -1.917 -21.953 1 97.19 99 ARG A CA 1
ATOM 800 C C . ARG A 1 99 ? -6.688 -3.172 -22.062 1 97.19 99 ARG A C 1
ATOM 802 O O . ARG A 1 99 ? -7.09 -4.25 -21.609 1 97.19 99 ARG A O 1
ATOM 809 N N . TYR A 1 100 ? -5.535 -3.061 -22.656 1 98.62 100 TYR A N 1
ATOM 810 C CA . TYR A 1 100 ? -4.57 -4.156 -22.688 1 98.62 100 TYR A CA 1
ATOM 811 C C . TYR A 1 100 ? -4.039 -4.449 -21.281 1 98.62 100 TYR A C 1
ATOM 813 O O . TYR A 1 100 ? -3.578 -3.543 -20.578 1 98.62 100 TYR A O 1
ATOM 821 N N . ILE A 1 101 ? -4.105 -5.719 -20.859 1 98.62 101 ILE A N 1
ATOM 822 C CA . ILE A 1 101 ? -3.682 -6.051 -19.5 1 98.62 101 ILE A CA 1
ATOM 823 C C . ILE A 1 101 ? -2.693 -7.215 -19.531 1 98.62 101 ILE A C 1
ATOM 825 O O . ILE A 1 101 ? -2.4 -7.82 -18.5 1 98.62 101 ILE A O 1
ATOM 829 N N . GLY A 1 102 ? -2.205 -7.566 -20.719 1 98.75 102 GLY A N 1
ATOM 830 C CA . GLY A 1 102 ? -1.213 -8.617 -20.859 1 98.75 102 GLY A CA 1
ATOM 831 C C . GLY A 1 102 ? 0.198 -8.156 -20.547 1 98.75 102 GLY A C 1
ATOM 832 O O . GLY A 1 102 ? 0.4 -7.039 -20.078 1 98.75 102 GLY A O 1
ATOM 833 N N . ILE A 1 103 ? 1.087 -9.031 -20.766 1 98.75 103 ILE A N 1
ATOM 834 C CA . ILE A 1 103 ? 2.502 -8.758 -20.547 1 98.75 103 ILE A CA 1
ATOM 835 C C . ILE A 1 103 ? 2.977 -7.688 -21.531 1 98.75 103 ILE A C 1
ATOM 837 O O . ILE A 1 103 ? 2.615 -7.707 -22.703 1 98.75 103 ILE A O 1
ATOM 841 N N . ASP A 1 104 ? 3.75 -6.797 -21.047 1 98.69 104 ASP A N 1
ATOM 842 C CA . ASP A 1 104 ? 4.406 -5.828 -21.922 1 98.69 104 ASP A CA 1
ATOM 843 C C . ASP A 1 104 ? 5.051 -6.52 -23.109 1 98.69 104 ASP A C 1
ATOM 845 O O . ASP A 1 104 ? 5.688 -7.566 -22.969 1 98.69 104 ASP A O 1
ATOM 849 N N . GLU A 1 105 ? 4.992 -5.953 -24.25 1 98.19 105 GLU A N 1
ATOM 850 C CA . GLU A 1 105 ? 5.406 -6.594 -25.5 1 98.19 105 GLU A CA 1
ATOM 851 C C . GLU A 1 105 ? 6.902 -6.891 -25.5 1 98.19 105 GLU A C 1
ATOM 853 O O . GLU A 1 105 ? 7.328 -7.953 -25.953 1 98.19 105 GLU A O 1
ATOM 858 N N . GLU A 1 106 ? 7.723 -6 -25.031 1 97.88 106 GLU A N 1
ATOM 859 C CA . GLU A 1 106 ? 9.172 -6.199 -25 1 97.88 106 GLU A CA 1
ATOM 860 C C . GLU A 1 106 ? 9.547 -7.352 -24.078 1 97.88 106 GLU A C 1
ATOM 862 O O . GLU A 1 106 ? 10.43 -8.148 -24.406 1 97.88 106 GLU A O 1
ATOM 867 N N . ILE A 1 107 ? 8.867 -7.41 -22.984 1 98.19 107 ILE A N 1
ATOM 868 C CA . ILE A 1 107 ? 9.109 -8.477 -22.016 1 98.19 107 ILE A CA 1
ATOM 869 C C . ILE A 1 107 ? 8.648 -9.812 -22.609 1 98.19 107 ILE A C 1
ATOM 871 O O . ILE A 1 107 ? 9.375 -10.812 -22.531 1 98.19 107 ILE A O 1
ATOM 875 N N . LYS A 1 108 ? 7.52 -9.781 -23.172 1 97.38 108 LYS A N 1
ATOM 876 C CA . LYS A 1 108 ? 6.949 -10.969 -23.812 1 97.38 108 LYS A CA 1
ATOM 877 C C . LYS A 1 108 ? 7.891 -11.523 -24.875 1 97.38 108 LYS A C 1
ATOM 879 O O . LYS A 1 108 ? 8.18 -12.719 -24.891 1 97.38 108 LYS A O 1
ATOM 884 N N . GLU A 1 109 ? 8.375 -10.688 -25.734 1 97.06 109 GLU A N 1
ATOM 885 C CA . GLU A 1 109 ? 9.281 -11.086 -26.797 1 97.06 109 GLU A CA 1
ATOM 886 C C . GLU A 1 109 ? 10.586 -11.648 -26.25 1 97.06 109 GLU A C 1
ATOM 888 O O . GLU A 1 109 ? 11.109 -12.641 -26.75 1 97.06 109 GLU A O 1
ATOM 893 N N . TYR A 1 110 ? 11.055 -11.008 -25.25 1 97.38 110 TYR A N 1
ATOM 894 C CA . TYR A 1 110 ? 12.281 -11.477 -24.609 1 97.38 110 TYR A CA 1
ATOM 895 C C . TYR A 1 110 ? 12.109 -12.891 -24.062 1 97.38 110 TYR A C 1
ATOM 897 O O . TYR A 1 110 ? 12.953 -13.758 -24.297 1 97.38 110 TYR A O 1
ATOM 905 N N . LEU A 1 111 ? 11.008 -13.094 -23.328 1 96.69 111 LEU A N 1
ATOM 906 C CA . LEU A 1 111 ? 10.781 -14.375 -22.672 1 96.69 111 LEU A CA 1
ATOM 907 C C . LEU A 1 111 ? 10.578 -15.484 -23.703 1 96.69 111 LEU A C 1
ATOM 909 O O . LEU A 1 111 ? 11.07 -16.594 -23.531 1 96.69 111 LEU A O 1
ATOM 913 N N . LEU A 1 112 ? 9.914 -15.18 -24.766 1 95 112 LEU A N 1
ATOM 914 C CA . LEU A 1 112 ? 9.594 -16.172 -25.781 1 95 112 LEU A CA 1
ATOM 915 C C . LEU A 1 112 ? 10.836 -16.578 -26.562 1 95 112 LEU A C 1
ATOM 917 O O . LEU A 1 112 ? 10.883 -17.656 -27.156 1 95 112 LEU A O 1
ATOM 921 N N . LYS A 1 113 ? 11.828 -15.758 -26.578 1 91.81 113 LYS A N 1
ATOM 922 C CA . LYS A 1 113 ? 13.062 -16.047 -27.312 1 91.81 113 LYS A CA 1
ATOM 923 C C . LYS A 1 113 ? 14.086 -16.719 -26.406 1 91.81 113 LYS A C 1
ATOM 925 O O . LYS A 1 113 ? 15.133 -17.172 -26.875 1 91.81 113 LYS A O 1
ATOM 930 N N . LYS A 1 114 ? 13.727 -16.75 -25.188 1 85.75 114 LYS A N 1
ATOM 931 C CA . LYS A 1 114 ? 14.68 -17.328 -24.234 1 85.75 114 LYS A CA 1
ATOM 932 C C . LYS A 1 114 ? 14.742 -18.844 -24.359 1 85.75 114 LYS A C 1
ATOM 934 O O . LYS A 1 114 ? 13.703 -19.5 -24.406 1 85.75 114 LYS A O 1
ATOM 939 N N . ALA A 1 115 ? 15.93 -19.391 -24.391 1 77.06 115 ALA A N 1
ATOM 940 C CA . ALA A 1 115 ? 16.141 -20.828 -24.547 1 77.06 115 ALA A CA 1
ATOM 941 C C . ALA A 1 115 ? 15.664 -21.578 -23.312 1 77.06 115 ALA A C 1
ATOM 943 O O . ALA A 1 115 ? 15.266 -22.75 -23.406 1 77.06 115 ALA A O 1
ATOM 944 N N . ASP A 1 116 ? 15.602 -20.938 -22.219 1 91.06 116 ASP A N 1
ATOM 945 C CA . ASP A 1 116 ? 15.305 -21.609 -20.953 1 91.06 116 ASP A CA 1
ATOM 946 C C . ASP A 1 116 ? 13.883 -21.297 -20.484 1 91.06 116 ASP A C 1
ATOM 948 O O . ASP A 1 116 ? 13.617 -21.266 -19.281 1 91.06 116 ASP A O 1
ATOM 952 N N . LEU A 1 117 ? 12.977 -21.141 -21.422 1 96.19 117 LEU A N 1
ATOM 953 C CA . LEU A 1 117 ? 11.547 -21.016 -21.156 1 96.19 117 LEU A CA 1
ATOM 954 C C . LEU A 1 117 ? 10.883 -22.391 -21.094 1 96.19 117 LEU A C 1
ATOM 956 O O . LEU A 1 117 ? 10.953 -23.156 -22.047 1 96.19 117 LEU A O 1
ATOM 960 N N . GLU A 1 118 ? 10.375 -22.766 -19.984 1 97.31 118 GLU A N 1
ATOM 961 C CA . GLU A 1 118 ? 9.641 -24.016 -19.766 1 97.31 118 GLU A CA 1
ATOM 962 C C . GLU A 1 118 ? 8.141 -23.781 -19.766 1 97.31 118 GLU A C 1
ATOM 964 O O . GLU A 1 118 ? 7.59 -23.219 -18.812 1 97.31 118 GLU A O 1
ATOM 969 N N . ILE A 1 119 ? 7.457 -24.219 -20.797 1 98.06 119 ILE A N 1
ATOM 970 C CA . ILE A 1 119 ? 6.004 -24.109 -20.891 1 98.06 119 ILE A CA 1
ATOM 971 C C . ILE A 1 119 ? 5.352 -25.344 -20.266 1 98.06 119 ILE A C 1
ATOM 973 O O . ILE A 1 119 ? 5.629 -26.469 -20.672 1 98.06 119 ILE A O 1
ATOM 977 N N . ILE A 1 120 ? 4.496 -25.141 -19.281 1 98.38 120 ILE A N 1
ATOM 978 C CA . ILE A 1 120 ? 3.941 -26.312 -18.594 1 98.38 120 ILE A CA 1
ATOM 979 C C . ILE A 1 120 ? 2.418 -26.188 -18.531 1 98.38 120 ILE A C 1
ATOM 981 O O . ILE A 1 120 ? 1.872 -25.094 -18.516 1 98.38 120 ILE A O 1
ATOM 985 N N . GLU A 1 121 ? 1.732 -27.297 -18.484 1 98.06 121 GLU A N 1
ATOM 986 C CA . GLU A 1 121 ? 0.292 -27.406 -18.266 1 98.06 121 GLU A CA 1
ATOM 987 C C . GLU A 1 121 ? -0.029 -28.344 -17.125 1 98.06 121 GLU A C 1
ATOM 989 O O . GLU A 1 121 ? -1.128 -28.312 -16.562 1 98.06 121 GLU A O 1
ATOM 994 N N . GLU A 1 122 ? 0.92 -29.219 -16.891 1 98.5 122 GLU A N 1
ATOM 995 C CA . GLU A 1 122 ? 0.837 -30.172 -15.789 1 98.5 122 GLU A CA 1
ATOM 996 C C . GLU A 1 122 ? 1.798 -29.812 -14.664 1 98.5 122 GLU A C 1
ATOM 998 O O . GLU A 1 122 ? 2.711 -29 -14.859 1 98.5 122 GLU A O 1
ATOM 1003 N N . PRO A 1 123 ? 1.57 -30.422 -13.5 1 98.69 123 PRO A N 1
ATOM 1004 C CA . PRO A 1 123 ? 2.463 -30.078 -12.391 1 98.69 123 PRO A CA 1
ATOM 1005 C C . PRO A 1 123 ? 3.936 -30.281 -12.734 1 98.69 123 PRO A C 1
ATOM 1007 O O . PRO A 1 123 ? 4.297 -31.266 -13.383 1 98.69 123 PRO A O 1
ATOM 1010 N N . TYR A 1 124 ? 4.73 -29.359 -12.438 1 98.44 124 TYR A N 1
ATOM 1011 C CA . TYR A 1 124 ? 6.168 -29.359 -12.664 1 98.44 124 TYR A CA 1
ATOM 1012 C C . TYR A 1 124 ? 6.934 -29.312 -11.344 1 98.44 124 TYR A C 1
ATOM 1014 O O . TYR A 1 124 ? 6.824 -28.344 -10.594 1 98.44 124 TYR A O 1
ATOM 1022 N N . LYS A 1 125 ? 7.668 -30.344 -11.062 1 98.19 125 LYS A N 1
ATOM 1023 C CA . LYS A 1 125 ? 8.453 -30.406 -9.836 1 98.19 125 LYS A CA 1
ATOM 1024 C C . LYS A 1 125 ? 9.836 -29.781 -10.031 1 98.19 125 LYS A C 1
ATOM 1026 O O . LYS A 1 125 ? 10.672 -30.328 -10.75 1 98.19 125 LYS A O 1
ATOM 1031 N N . ILE A 1 126 ? 10.062 -28.625 -9.391 1 97.69 126 ILE A N 1
ATOM 1032 C CA . ILE A 1 126 ? 11.391 -28.016 -9.398 1 97.69 126 ILE A CA 1
ATOM 1033 C C . ILE A 1 126 ? 12.344 -28.859 -8.555 1 97.69 126 ILE A C 1
ATOM 1035 O O . ILE A 1 126 ? 13.484 -29.094 -8.953 1 97.69 126 ILE A O 1
ATOM 1039 N N . ASP A 1 127 ? 11.867 -29.281 -7.363 1 95.19 127 ASP A N 1
ATOM 1040 C CA . ASP A 1 127 ? 12.523 -30.266 -6.52 1 95.19 127 ASP A CA 1
ATOM 1041 C C . ASP A 1 127 ? 11.523 -30.938 -5.582 1 95.19 127 ASP A C 1
ATOM 1043 O O . ASP A 1 127 ? 10.312 -30.859 -5.793 1 95.19 127 ASP A O 1
ATOM 1047 N N . LYS A 1 128 ? 11.992 -31.688 -4.602 1 95.31 128 LYS A N 1
ATOM 1048 C CA . LYS A 1 128 ? 11.102 -32.5 -3.77 1 95.31 128 LYS A CA 1
ATOM 1049 C C . LYS A 1 128 ? 10.164 -31.609 -2.949 1 95.31 128 LYS A C 1
ATOM 1051 O O . LYS A 1 128 ? 9.086 -32.062 -2.547 1 95.31 128 LYS A O 1
ATOM 1056 N N . ASP A 1 129 ? 10.5 -30.297 -2.756 1 97.19 129 ASP A N 1
ATOM 1057 C CA . ASP A 1 129 ? 9.75 -29.438 -1.842 1 97.19 129 ASP A CA 1
ATOM 1058 C C . ASP A 1 129 ? 9.031 -28.328 -2.6 1 97.19 129 ASP A C 1
ATOM 1060 O O . ASP A 1 129 ? 8.336 -27.5 -1.995 1 97.19 129 ASP A O 1
ATOM 1064 N N . ILE A 1 130 ? 9.219 -28.281 -3.945 1 98.5 130 ILE A N 1
ATOM 1065 C CA . ILE A 1 130 ? 8.703 -27.141 -4.707 1 98.5 130 ILE A CA 1
ATOM 1066 C C . ILE A 1 130 ? 7.996 -27.656 -5.965 1 98.5 130 ILE A C 1
ATOM 1068 O O . ILE A 1 130 ? 8.617 -28.281 -6.824 1 98.5 130 ILE A O 1
ATOM 1072 N N . ILE A 1 131 ? 6.715 -27.328 -6.07 1 98.75 131 ILE A N 1
ATOM 1073 C CA . ILE A 1 131 ? 5.922 -27.781 -7.211 1 98.75 131 ILE A CA 1
ATOM 1074 C C . ILE A 1 131 ? 5.16 -26.594 -7.801 1 98.75 131 ILE A C 1
ATOM 1076 O O . ILE A 1 131 ? 4.613 -25.766 -7.062 1 98.75 131 ILE A O 1
ATOM 1080 N N . VAL A 1 132 ? 5.184 -26.406 -9.094 1 98.88 132 VAL A N 1
ATOM 1081 C CA . VAL A 1 132 ? 4.332 -25.469 -9.828 1 98.88 132 VAL A CA 1
ATOM 1082 C C . VAL A 1 132 ? 3.127 -26.219 -10.398 1 98.88 132 VAL A C 1
ATOM 1084 O O . VAL A 1 132 ? 3.277 -27.281 -11 1 98.88 132 VAL A O 1
ATOM 1087 N N . SER A 1 133 ? 2.053 -25.734 -10.305 1 98.81 133 SER A N 1
ATOM 1088 C CA . SER A 1 133 ? 0.824 -26.516 -10.461 1 98.81 133 SER A CA 1
ATOM 1089 C C . SER A 1 133 ? 0.559 -26.844 -11.922 1 98.81 133 SER A C 1
ATOM 1091 O O . SER A 1 133 ? 0.001 -27.906 -12.227 1 98.81 133 SER A O 1
ATOM 1093 N N . GLY A 1 134 ? 0.946 -25.938 -12.883 1 98.62 134 GLY A N 1
ATOM 1094 C CA . GLY A 1 134 ? 0.323 -25.953 -14.195 1 98.62 134 GLY A CA 1
ATOM 1095 C C . GLY A 1 134 ? -1.131 -25.516 -14.172 1 98.62 134 GLY A C 1
ATOM 1096 O O . GLY A 1 134 ? -1.537 -24.734 -13.312 1 98.62 134 GLY A O 1
ATOM 1097 N N . TYR A 1 135 ? -1.896 -26 -15.109 1 98.62 135 TYR A N 1
ATOM 1098 C CA . TYR A 1 135 ? -3.309 -25.641 -15.219 1 98.62 135 TYR A CA 1
ATOM 1099 C C . TYR A 1 135 ? -4.07 -26.062 -13.961 1 98.62 135 TYR A C 1
ATOM 1101 O O . TYR A 1 135 ? -3.859 -27.156 -13.43 1 98.62 135 TYR A O 1
ATOM 1109 N N . VAL A 1 136 ? -4.949 -25.234 -13.484 1 98.75 136 VAL A N 1
ATOM 1110 C CA . VAL A 1 136 ? -5.781 -25.516 -12.32 1 98.75 136 VAL A CA 1
ATOM 1111 C C . VAL A 1 136 ? -7.18 -25.922 -12.773 1 98.75 136 VAL A C 1
ATOM 1113 O O . VAL A 1 136 ? -7.926 -25.125 -13.336 1 98.75 136 VAL A O 1
ATOM 1116 N N . PRO A 1 137 ? -7.512 -27.156 -12.492 1 98.44 137 PRO A N 1
ATOM 1117 C CA . PRO A 1 137 ? -8.883 -27.562 -12.797 1 98.44 137 PRO A CA 1
ATOM 1118 C C . PRO A 1 137 ? -9.93 -26.766 -12.023 1 98.44 137 PRO A C 1
ATOM 1120 O O . PRO A 1 137 ? -9.719 -26.438 -10.852 1 98.44 137 PRO A O 1
ATOM 1123 N N . ARG A 1 138 ? -11.031 -26.422 -12.664 1 97.75 138 ARG A N 1
ATOM 1124 C CA . ARG A 1 138 ? -12.086 -25.609 -12.062 1 97.75 138 ARG A CA 1
ATOM 1125 C C . ARG A 1 138 ? -13.297 -26.469 -11.711 1 97.75 138 ARG A C 1
ATOM 1127 O O . ARG A 1 138 ? -14.344 -26.359 -12.352 1 97.75 138 ARG A O 1
ATOM 1134 N N . GLU A 1 139 ? -13.172 -27.188 -10.625 1 97.69 139 GLU A N 1
ATOM 1135 C CA . GLU A 1 139 ? -14.18 -28.156 -10.211 1 97.69 139 GLU A CA 1
ATOM 1136 C C . GLU A 1 139 ? -15.227 -27.516 -9.312 1 97.69 139 GLU A C 1
ATOM 1138 O O . GLU A 1 139 ? -16.312 -28.062 -9.117 1 97.69 139 GLU A O 1
ATOM 1143 N N . TYR A 1 140 ? -14.961 -26.422 -8.766 1 97.5 140 TYR A N 1
ATOM 1144 C CA . TYR A 1 140 ? -15.852 -25.703 -7.855 1 97.5 140 TYR A CA 1
ATOM 1145 C C . TYR A 1 140 ? -16.344 -24.406 -8.477 1 97.5 140 TYR A C 1
ATOM 1147 O O . TYR A 1 140 ? -15.617 -23.766 -9.234 1 97.5 140 TYR A O 1
ATOM 1155 N N . GLU A 1 141 ? -17.531 -24.078 -8.102 1 95.75 141 GLU A N 1
ATOM 1156 C CA . GLU A 1 141 ? -18.109 -22.828 -8.594 1 95.75 141 GLU A CA 1
ATOM 1157 C C . GLU A 1 141 ? -17.266 -21.641 -8.164 1 95.75 141 GLU A C 1
ATOM 1159 O O . GLU A 1 141 ? -16.781 -21.594 -7.035 1 95.75 141 GLU A O 1
ATOM 1164 N N . TYR A 1 142 ? -17.141 -20.734 -9.07 1 96.31 142 TYR A N 1
ATOM 1165 C CA . TYR A 1 142 ? -16.391 -19.5 -8.781 1 96.31 142 TYR A CA 1
ATOM 1166 C C . TYR A 1 142 ? -16.891 -18.344 -9.641 1 96.31 142 TYR A C 1
ATOM 1168 O O . TYR A 1 142 ? -17.531 -18.562 -10.672 1 96.31 142 TYR A O 1
ATOM 1176 N N . GLU A 1 143 ? -16.703 -17.125 -9.188 1 96.06 143 GLU A N 1
ATOM 1177 C CA . GLU A 1 143 ? -17.031 -15.93 -9.945 1 96.06 143 GLU A CA 1
ATOM 1178 C C . GLU A 1 143 ? -15.812 -15.367 -10.664 1 96.06 143 GLU A C 1
ATOM 1180 O O . GLU A 1 143 ? -14.789 -15.094 -10.031 1 96.06 143 GLU A O 1
ATOM 1185 N N . MET A 1 144 ? -15.938 -15.297 -11.938 1 90.81 144 MET A N 1
ATOM 1186 C CA . MET A 1 144 ? -14.82 -14.828 -12.75 1 90.81 144 MET A CA 1
ATOM 1187 C C . MET A 1 144 ? -15.109 -13.445 -13.328 1 90.81 144 MET A C 1
ATOM 1189 O O . MET A 1 144 ? -16.234 -13.156 -13.719 1 90.81 144 MET A O 1
ATOM 1193 N N . GLU A 1 145 ? -14.055 -12.625 -13.305 1 90.69 145 GLU A N 1
ATOM 1194 C CA . GLU A 1 145 ? -14.164 -11.352 -14.008 1 90.69 145 GLU A CA 1
ATOM 1195 C C . GLU A 1 145 ? -14.125 -11.555 -15.516 1 90.69 145 GLU A C 1
ATOM 1197 O O . GLU A 1 145 ? -13.484 -12.484 -16.016 1 90.69 145 GLU A O 1
ATOM 1202 N N . GLU A 1 146 ? -14.703 -10.672 -16.188 1 93.06 146 GLU A N 1
ATOM 1203 C CA . GLU A 1 146 ? -14.758 -10.781 -17.641 1 93.06 146 GLU A CA 1
ATOM 1204 C C . GLU A 1 146 ? -13.492 -10.219 -18.281 1 93.06 146 GLU A C 1
ATOM 1206 O O . GLU A 1 146 ? -13.328 -9 -18.375 1 93.06 146 GLU A O 1
ATOM 1211 N N . PHE A 1 147 ? -12.664 -11.078 -18.734 1 96.44 147 PHE A N 1
ATOM 1212 C CA . PHE A 1 147 ? -11.477 -10.734 -19.5 1 96.44 147 PHE A CA 1
ATOM 1213 C C . PHE A 1 147 ? -11.586 -11.273 -20.922 1 96.44 147 PHE A C 1
ATOM 1215 O O . PHE A 1 147 ? -12.398 -12.148 -21.203 1 96.44 147 PHE A O 1
ATOM 1222 N N . GLN A 1 148 ? -10.82 -10.672 -21.75 1 98.12 148 GLN A N 1
ATOM 1223 C CA . GLN A 1 148 ? -10.719 -11.125 -23.125 1 98.12 148 GLN A CA 1
ATOM 1224 C C . GLN A 1 148 ? -9.266 -11.344 -23.531 1 98.12 148 GLN A C 1
ATOM 1226 O O . GLN A 1 148 ? -8.352 -10.859 -22.875 1 98.12 148 GLN A O 1
ATOM 1231 N N . CYS A 1 149 ? -9.047 -12.125 -24.516 1 98.12 149 CYS A N 1
ATOM 1232 C CA . CYS A 1 149 ? -7.719 -12.32 -25.094 1 98.12 149 CYS A CA 1
ATOM 1233 C C . CYS A 1 149 ? -7.812 -12.547 -26.594 1 98.12 149 CYS A C 1
ATOM 1235 O O . CYS A 1 149 ? -8.906 -12.703 -27.141 1 98.12 149 CYS A O 1
ATOM 1237 N N . ILE A 1 150 ? -6.758 -12.461 -27.297 1 97.5 150 ILE A N 1
ATOM 1238 C CA . ILE A 1 150 ? -6.699 -12.711 -28.734 1 97.5 150 ILE A CA 1
ATOM 1239 C C . ILE A 1 150 ? -6.227 -14.141 -28.984 1 97.5 150 ILE A C 1
ATOM 1241 O O . ILE A 1 150 ? -5.121 -14.516 -28.594 1 97.5 150 ILE A O 1
ATOM 1245 N N . LYS A 1 151 ? -7.043 -14.961 -29.547 1 95.56 151 LYS A N 1
ATOM 1246 C CA . LYS A 1 151 ? -6.719 -16.312 -30.016 1 95.56 151 LYS A CA 1
ATOM 1247 C C . LYS A 1 151 ? -7.027 -16.484 -31.5 1 95.56 151 LYS A C 1
ATOM 1249 O O . LYS A 1 151 ? -8.141 -16.188 -31.938 1 95.56 151 LYS A O 1
ATOM 1254 N N . ASP A 1 152 ? -5.984 -16.875 -32.25 1 93.81 152 ASP A N 1
ATOM 1255 C CA . ASP A 1 152 ? -6.105 -17.062 -33.688 1 93.81 152 ASP A CA 1
ATOM 1256 C C . ASP A 1 152 ? -6.648 -15.805 -34.344 1 93.81 152 ASP A C 1
ATOM 1258 O O . ASP A 1 152 ? -7.578 -15.875 -35.156 1 93.81 152 ASP A O 1
ATOM 1262 N N . GLY A 1 153 ? -6.215 -14.68 -33.812 1 93.94 153 GLY A N 1
ATOM 1263 C CA . GLY A 1 153 ? -6.523 -13.398 -34.406 1 93.94 153 GLY A CA 1
ATOM 1264 C C . GLY A 1 153 ? -7.879 -12.852 -34 1 93.94 153 GLY A C 1
ATOM 1265 O O . GLY A 1 153 ? -8.289 -11.781 -34.469 1 93.94 153 GLY A O 1
ATOM 1266 N N . LYS A 1 154 ? -8.719 -13.492 -33.281 1 96 154 LYS A N 1
ATOM 1267 C CA . LYS A 1 154 ? -10.047 -13.07 -32.844 1 96 154 LYS A CA 1
ATOM 1268 C C . LYS A 1 154 ? -10.078 -12.781 -31.359 1 96 154 LYS A C 1
ATOM 1270 O O . LYS A 1 154 ? -9.414 -13.461 -30.578 1 96 154 LYS A O 1
ATOM 1275 N N . ARG A 1 155 ? -10.781 -11.797 -30.984 1 96.5 155 ARG A N 1
ATOM 1276 C CA . ARG A 1 155 ? -11 -11.469 -29.594 1 96.5 155 ARG A CA 1
ATOM 1277 C C . ARG A 1 155 ? -12.031 -12.391 -28.953 1 96.5 155 ARG A C 1
ATOM 1279 O O . ARG A 1 155 ? -13.172 -12.461 -29.406 1 96.5 155 ARG A O 1
ATOM 1286 N N . VAL A 1 156 ? -11.664 -13.148 -27.875 1 97.94 156 VAL A N 1
ATOM 1287 C CA . VAL A 1 156 ? -12.555 -14.117 -27.234 1 97.94 156 VAL A CA 1
ATOM 1288 C C . VAL A 1 156 ? -12.453 -13.984 -25.719 1 97.94 156 VAL A C 1
ATOM 1290 O O . VAL A 1 156 ? -11.578 -13.281 -25.219 1 97.94 156 VAL A O 1
ATOM 1293 N N . LYS A 1 157 ? -13.375 -14.594 -25.078 1 97.5 157 LYS A N 1
ATOM 1294 C CA . LYS A 1 157 ? -13.312 -14.633 -23.625 1 97.5 157 LYS A CA 1
ATOM 1295 C C . LYS A 1 157 ? -12.023 -15.289 -23.141 1 97.5 157 LYS A C 1
ATOM 1297 O O . LYS A 1 157 ? -11.633 -16.344 -23.641 1 97.5 157 LYS A O 1
ATOM 1302 N N . ASP A 1 158 ? -11.297 -14.648 -22.281 1 98.12 158 ASP A N 1
ATOM 1303 C CA . ASP A 1 158 ? -10.109 -15.242 -21.656 1 98.12 158 ASP A CA 1
ATOM 1304 C C . ASP A 1 158 ? -10.477 -16.062 -20.422 1 98.12 158 ASP A C 1
ATOM 1306 O O . ASP A 1 158 ? -10.891 -15.5 -19.406 1 98.12 158 ASP A O 1
ATOM 1310 N N . GLU A 1 159 ? -10.297 -17.344 -20.484 1 96.81 159 GLU A N 1
ATOM 1311 C CA . GLU A 1 159 ? -10.57 -18.203 -19.344 1 96.81 159 GLU A CA 1
ATOM 1312 C C . GLU A 1 159 ? -9.422 -18.188 -18.344 1 96.81 159 GLU A C 1
ATOM 1314 O O . GLU A 1 159 ? -9.539 -18.734 -17.25 1 96.81 159 GLU A O 1
ATOM 1319 N N . VAL A 1 160 ? -8.359 -17.516 -18.688 1 98.25 160 VAL A N 1
ATOM 1320 C CA . VAL A 1 160 ? -7.156 -17.406 -17.875 1 98.25 160 VAL A CA 1
ATOM 1321 C C . VAL A 1 160 ? -6.66 -18.797 -17.469 1 98.25 160 VAL A C 1
ATOM 1323 O O . VAL A 1 160 ? -6.457 -19.062 -16.281 1 98.25 160 VAL A O 1
ATOM 1326 N N . ASN A 1 161 ? -6.453 -19.625 -18.5 1 98.31 161 ASN A N 1
ATOM 1327 C CA . ASN A 1 161 ? -5.988 -21 -18.281 1 98.31 161 ASN A CA 1
ATOM 1328 C C . ASN A 1 161 ? -4.562 -21.016 -17.75 1 98.31 161 ASN A C 1
ATOM 1330 O O . ASN A 1 161 ? -4.098 -22.062 -17.266 1 98.31 161 ASN A O 1
ATOM 1334 N N . ASP A 1 162 ? -3.949 -19.891 -17.828 1 98.69 162 ASP A N 1
ATOM 1335 C CA . ASP A 1 162 ? -2.551 -19.797 -17.422 1 98.69 162 ASP A CA 1
ATOM 1336 C C . ASP A 1 162 ? -2.436 -19.578 -15.914 1 98.69 162 ASP A C 1
ATOM 1338 O O . ASP A 1 162 ? -1.33 -19.516 -15.367 1 98.69 162 ASP A O 1
ATOM 1342 N N . ASP A 1 163 ? -3.559 -19.438 -15.18 1 98.62 163 ASP A N 1
ATOM 1343 C CA . ASP A 1 163 ? -3.51 -19.234 -13.734 1 98.62 163 ASP A CA 1
ATOM 1344 C C . ASP A 1 163 ? -2.842 -20.422 -13.039 1 98.62 163 ASP A C 1
ATOM 1346 O O . ASP A 1 163 ? -3.393 -21.531 -13.016 1 98.62 163 ASP A O 1
ATOM 1350 N N . MET A 1 164 ? -1.634 -20.219 -12.547 1 98.94 164 MET A N 1
ATOM 1351 C CA . MET A 1 164 ? -0.883 -21.25 -11.836 1 98.94 164 MET 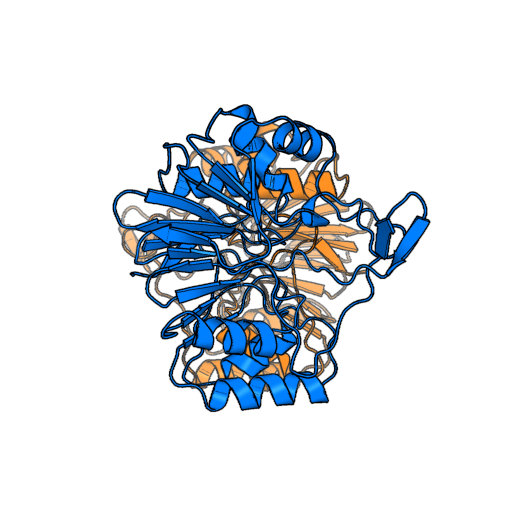A CA 1
ATOM 1352 C C . MET A 1 164 ? -0.514 -20.781 -10.43 1 98.94 164 MET A C 1
ATOM 1354 O O . MET A 1 164 ? -0.605 -19.594 -10.125 1 98.94 164 MET A O 1
ATOM 1358 N N . PHE A 1 165 ? -0.164 -21.734 -9.57 1 98.94 165 PHE A N 1
ATOM 1359 C CA . PHE A 1 165 ? 0.378 -21.438 -8.25 1 98.94 165 PHE A CA 1
ATOM 1360 C C . PHE A 1 165 ? 1.626 -22.266 -7.973 1 98.94 165 PHE A C 1
ATOM 1362 O O . PHE A 1 165 ? 1.979 -23.141 -8.766 1 98.94 165 PHE A O 1
ATOM 1369 N N . LEU A 1 166 ? 2.359 -21.906 -6.98 1 98.94 166 LEU A N 1
ATOM 1370 C CA . LEU A 1 166 ? 3.564 -22.594 -6.52 1 98.94 166 LEU A CA 1
ATOM 1371 C C . LEU A 1 166 ? 3.4 -23.062 -5.082 1 98.94 166 LEU A C 1
ATOM 1373 O O . LEU A 1 166 ? 2.85 -22.359 -4.242 1 98.94 166 LEU A O 1
ATOM 1377 N N . ILE A 1 167 ? 3.799 -24.328 -4.789 1 98.88 167 ILE A N 1
ATOM 1378 C CA . ILE A 1 167 ? 3.855 -24.828 -3.416 1 98.88 167 ILE A CA 1
ATOM 1379 C C . ILE A 1 167 ? 5.312 -25.031 -3 1 98.88 167 ILE A C 1
ATOM 1381 O O . ILE A 1 167 ? 6.074 -25.703 -3.699 1 98.88 167 ILE A O 1
ATOM 1385 N N . ALA A 1 168 ? 5.699 -24.406 -1.969 1 98.75 168 ALA A N 1
ATOM 1386 C CA . ALA A 1 168 ? 7.02 -24.594 -1.367 1 98.75 168 ALA A CA 1
ATOM 1387 C C . ALA A 1 168 ? 6.898 -25.062 0.077 1 98.75 168 ALA A C 1
ATOM 1389 O O . ALA A 1 168 ? 6.504 -24.297 0.961 1 98.75 168 ALA A O 1
ATOM 1390 N N . LYS A 1 169 ? 7.184 -26.328 0.37 1 98 169 LYS A N 1
ATOM 1391 C CA . LYS A 1 169 ? 7.113 -26.938 1.695 1 98 169 LYS A CA 1
ATOM 1392 C C . LYS A 1 169 ? 5.746 -26.703 2.336 1 98 169 LYS A C 1
ATOM 1394 O O . LYS A 1 169 ? 5.66 -26.234 3.475 1 98 169 LYS A O 1
ATOM 1399 N N . GLY A 1 170 ? 4.762 -26.875 1.542 1 98.31 170 GLY A N 1
ATOM 1400 C CA . GLY A 1 170 ? 3.396 -26.859 2.049 1 98.31 170 GLY A CA 1
ATOM 1401 C C . GLY A 1 170 ? 2.768 -25.484 2.008 1 98.31 170 GLY A C 1
ATOM 1402 O O . GLY A 1 170 ? 1.583 -25.328 2.305 1 98.31 170 GLY A O 1
ATOM 1403 N N . ILE A 1 171 ? 3.547 -24.438 1.665 1 98.88 171 ILE A N 1
ATOM 1404 C CA . ILE A 1 171 ? 2.984 -23.094 1.525 1 98.88 171 ILE A CA 1
ATOM 1405 C C . ILE A 1 171 ? 2.57 -22.859 0.075 1 98.88 171 ILE A C 1
ATOM 1407 O O . ILE A 1 171 ? 3.41 -22.891 -0.829 1 98.88 171 ILE A O 1
ATOM 1411 N N . LEU A 1 172 ? 1.286 -22.734 -0.103 1 98.94 172 LEU A N 1
ATOM 1412 C CA . LEU A 1 172 ? 0.74 -22.453 -1.426 1 98.94 172 LEU A CA 1
ATOM 1413 C C . LEU A 1 172 ? 0.771 -20.953 -1.723 1 98.94 172 LEU A C 1
ATOM 1415 O O . LEU A 1 172 ? 0.219 -20.156 -0.963 1 98.94 172 LEU A O 1
ATOM 1419 N N . ILE A 1 173 ? 1.448 -20.531 -2.807 1 98.94 173 ILE A N 1
ATOM 1420 C CA . ILE A 1 173 ? 1.584 -19.141 -3.232 1 98.94 173 ILE A CA 1
ATOM 1421 C C . ILE A 1 173 ? 0.864 -18.938 -4.562 1 98.94 173 ILE A C 1
ATOM 1423 O O . ILE A 1 173 ? 1.229 -19.531 -5.574 1 98.94 173 ILE A O 1
ATOM 1427 N N . THR A 1 174 ? -0.141 -18.109 -4.555 1 98.94 174 THR A N 1
ATOM 1428 C CA . THR A 1 174 ? -0.914 -17.859 -5.766 1 98.94 174 THR A CA 1
ATOM 1429 C C . THR A 1 174 ? -0.849 -16.375 -6.141 1 98.94 174 THR A C 1
ATOM 1431 O O . THR A 1 174 ? -0.723 -15.516 -5.27 1 98.94 174 THR A O 1
ATOM 1434 N N . GLY A 1 175 ? -0.85 -16.047 -7.441 1 98.75 175 GLY A N 1
ATOM 1435 C CA . GLY A 1 175 ? -0.788 -14.672 -7.898 1 98.75 175 GLY A CA 1
ATOM 1436 C C . GLY A 1 175 ? -2.098 -13.922 -7.723 1 98.75 175 GLY A C 1
ATOM 1437 O O . GLY A 1 175 ? -2.166 -12.945 -6.98 1 98.75 175 GLY A O 1
ATOM 1438 N N . CYS A 1 176 ? -3.156 -14.477 -8.344 1 98.5 176 CYS A N 1
ATOM 1439 C CA . CYS A 1 176 ? -4.445 -13.797 -8.297 1 98.5 176 CYS A CA 1
ATOM 1440 C C . CYS A 1 176 ? -5.578 -14.797 -8.094 1 98.5 176 CYS A C 1
ATOM 1442 O O . CYS A 1 176 ? -6.684 -14.414 -7.707 1 98.5 176 CYS A O 1
ATOM 1444 N N . SER A 1 177 ? -5.301 -16.109 -8.391 1 98.62 177 SER A N 1
ATOM 1445 C CA . SER A 1 177 ? -6.324 -17.141 -8.242 1 98.62 177 SER A CA 1
ATOM 1446 C C . SER A 1 177 ? -7.516 -16.859 -9.156 1 98.62 177 SER A C 1
ATOM 1448 O O . SER A 1 177 ? -8.664 -16.922 -8.719 1 98.62 177 SER A O 1
ATOM 1450 N N . HIS A 1 178 ? -7.246 -16.578 -10.367 1 98.38 178 HIS A N 1
ATOM 1451 C CA . HIS A 1 178 ? -8.312 -16.344 -11.336 1 98.38 178 HIS A CA 1
ATOM 1452 C C . HIS A 1 178 ? -9.18 -17.594 -11.508 1 98.38 178 HIS A C 1
ATOM 1454 O O . HIS A 1 178 ? -10.344 -17.5 -11.898 1 98.38 178 HIS A O 1
ATOM 1460 N N . SER A 1 179 ? -8.656 -18.766 -11.195 1 98.31 179 SER A N 1
ATOM 1461 C CA . SER A 1 179 ? -9.367 -20.031 -11.297 1 98.31 179 SER A CA 1
ATOM 1462 C C . SER A 1 179 ? -10.344 -20.219 -10.141 1 98.31 179 SER A C 1
ATOM 1464 O O . SER A 1 179 ? -11.055 -21.219 -10.078 1 98.31 179 SER A O 1
ATOM 1466 N N . GLY A 1 180 ? -10.445 -19.203 -9.273 1 98.62 180 GLY A N 1
ATOM 1467 C CA . GLY A 1 180 ? -11.18 -19.375 -8.023 1 98.62 180 GLY A CA 1
ATOM 1468 C C . GLY A 1 180 ? -10.328 -19.906 -6.895 1 98.62 180 GLY A C 1
ATOM 1469 O O . GLY A 1 180 ? -9.805 -21.016 -6.98 1 98.62 180 GLY A O 1
ATOM 1470 N N . ILE A 1 181 ? -10.305 -19.266 -5.801 1 98.88 181 ILE A N 1
ATOM 1471 C CA . ILE A 1 181 ? -9.359 -19.562 -4.734 1 98.88 181 ILE A CA 1
ATOM 1472 C C . ILE A 1 181 ? -9.656 -20.953 -4.16 1 98.88 181 ILE A C 1
ATOM 1474 O O . ILE A 1 181 ? -8.742 -21.688 -3.785 1 98.88 181 ILE A O 1
ATOM 1478 N N . ILE A 1 182 ? -10.914 -21.375 -4.102 1 98.88 182 ILE A N 1
ATOM 1479 C CA . ILE A 1 182 ? -11.234 -22.703 -3.602 1 98.88 182 ILE A CA 1
ATOM 1480 C C . ILE A 1 182 ? -10.688 -23.766 -4.559 1 98.88 182 ILE A C 1
ATOM 1482 O O . ILE A 1 182 ? -10.133 -24.766 -4.121 1 98.88 182 ILE A O 1
ATOM 1486 N N . ASN A 1 183 ? -10.828 -23.547 -5.887 1 98.94 183 ASN A N 1
ATOM 1487 C CA . ASN A 1 183 ? -10.242 -24.469 -6.863 1 98.94 183 ASN A CA 1
ATOM 1488 C C . ASN A 1 183 ? -8.727 -24.562 -6.711 1 98.94 183 ASN A C 1
ATOM 1490 O O . ASN A 1 183 ? -8.164 -25.656 -6.777 1 98.94 183 ASN A O 1
ATOM 1494 N N . VAL A 1 184 ? -8.094 -23.438 -6.469 1 98.94 184 VAL A N 1
ATOM 1495 C CA . VAL A 1 184 ? -6.648 -23.375 -6.297 1 98.94 184 VAL A CA 1
ATOM 1496 C C . VAL A 1 184 ? -6.227 -24.203 -5.086 1 98.94 184 VAL A C 1
ATOM 1498 O O . VAL A 1 184 ? -5.344 -25.047 -5.191 1 98.94 184 VAL A O 1
ATOM 1501 N N . VAL A 1 185 ? -6.902 -24 -3.994 1 98.94 185 VAL A N 1
ATOM 1502 C CA . VAL A 1 185 ? -6.527 -24.656 -2.748 1 98.94 185 VAL A CA 1
ATOM 1503 C C . VAL A 1 185 ? -6.816 -26.141 -2.844 1 98.94 185 VAL A C 1
ATOM 1505 O O . VAL A 1 185 ? -5.988 -26.969 -2.463 1 98.94 185 VAL A O 1
ATOM 1508 N N . GLU A 1 186 ? -7.977 -26.516 -3.365 1 98.88 186 GLU A N 1
ATOM 1509 C CA . GLU A 1 186 ? -8.344 -27.922 -3.453 1 98.88 186 GLU A CA 1
ATOM 1510 C C . GLU A 1 186 ? -7.418 -28.688 -4.398 1 98.88 186 GLU A C 1
ATOM 1512 O O . GLU A 1 186 ? -7.074 -29.844 -4.141 1 98.88 186 GLU A O 1
ATOM 1517 N N . TYR A 1 187 ? -7.055 -28.047 -5.48 1 98.88 187 TYR A N 1
ATOM 1518 C CA . TYR A 1 187 ? -6.059 -28.672 -6.352 1 98.88 187 TYR A CA 1
ATOM 1519 C C . TYR A 1 187 ? -4.715 -28.797 -5.641 1 98.88 187 TYR A C 1
ATOM 1521 O O . TYR A 1 187 ? -4.047 -29.828 -5.746 1 98.88 187 TYR A O 1
ATOM 1529 N N . GLY A 1 188 ? -4.305 -27.75 -4.906 1 98.88 188 GLY A N 1
ATOM 1530 C CA . GLY A 1 188 ? -3.082 -27.781 -4.121 1 98.88 188 GLY A CA 1
ATOM 1531 C C . GLY A 1 188 ? -3.041 -28.953 -3.145 1 98.88 188 GLY A C 1
ATOM 1532 O O . GLY A 1 188 ? -2.006 -29.609 -2.994 1 98.88 188 GLY A O 1
ATOM 1533 N N . LYS A 1 189 ? -4.152 -29.219 -2.549 1 98.75 189 LYS A N 1
ATOM 1534 C CA . LYS A 1 189 ? -4.254 -30.297 -1.572 1 98.75 189 LYS A CA 1
ATOM 1535 C C . LYS A 1 189 ? -3.977 -31.656 -2.221 1 98.75 189 LYS A C 1
ATOM 1537 O O . LYS A 1 189 ? -3.525 -32.594 -1.553 1 98.75 189 LYS A O 1
ATOM 1542 N N . LYS A 1 190 ? -4.273 -31.781 -3.484 1 98.5 190 LYS A N 1
ATOM 1543 C CA . LYS A 1 190 ? -3.992 -33.031 -4.203 1 98.5 190 LYS A CA 1
ATOM 1544 C C . LYS A 1 190 ? -2.5 -33.188 -4.477 1 98.5 190 LYS A C 1
ATOM 1546 O O . LYS A 1 190 ? -2.018 -34.281 -4.727 1 98.5 190 LYS A O 1
ATOM 1551 N N . LEU A 1 191 ? -1.79 -32.062 -4.438 1 98.25 191 LEU A N 1
ATOM 1552 C CA . LEU A 1 191 ? -0.385 -32.062 -4.832 1 98.25 191 LEU A CA 1
ATOM 1553 C C . LEU A 1 191 ? 0.521 -32.156 -3.605 1 98.25 191 LEU A C 1
ATOM 1555 O O . LEU A 1 191 ? 1.661 -32.594 -3.697 1 98.25 191 LEU A O 1
ATOM 1559 N N . SER A 1 192 ? 0.04 -31.641 -2.465 1 97.88 192 SER A N 1
ATOM 1560 C CA . SER A 1 192 ? 0.851 -31.562 -1.255 1 97.88 192 SER A CA 1
ATOM 1561 C C . SER A 1 192 ? -0.017 -31.297 -0.027 1 97.88 192 SER A C 1
ATOM 1563 O O . SER A 1 192 ? -1.177 -30.906 -0.151 1 97.88 192 SER A O 1
ATOM 1565 N N . GLU A 1 193 ? 0.58 -31.609 1.139 1 98.12 193 GLU A N 1
ATOM 1566 C CA . GLU A 1 193 ? -0.019 -31.094 2.363 1 98.12 193 GLU A CA 1
ATOM 1567 C C . GLU A 1 193 ? 0.09 -29.578 2.426 1 98.12 193 GLU A C 1
ATOM 1569 O O . GLU A 1 193 ? 1.157 -29.016 2.172 1 98.12 193 GLU A O 1
ATOM 1574 N N . ILE A 1 194 ? -1.032 -28.922 2.732 1 98.75 194 ILE A N 1
ATOM 1575 C CA . ILE A 1 194 ? -1.048 -27.469 2.732 1 98.75 194 ILE A CA 1
ATOM 1576 C C . ILE A 1 194 ? -1.003 -26.953 4.168 1 98.75 194 ILE A C 1
ATOM 1578 O O . ILE A 1 194 ? -1.83 -27.328 5 1 98.75 194 ILE A O 1
ATOM 1582 N N . LYS A 1 195 ? -0.021 -26.078 4.414 1 98.69 195 LYS A N 1
ATOM 1583 C CA . LYS A 1 195 ? 0.176 -25.5 5.738 1 98.69 195 LYS A CA 1
ATOM 1584 C C . LYS A 1 195 ? -0.2 -24.016 5.75 1 98.69 195 LYS A C 1
ATOM 1586 O O . LYS A 1 195 ? -0.402 -23.438 6.816 1 98.69 195 LYS A O 1
ATOM 1591 N N . GLY A 1 196 ? -0.245 -23.406 4.668 1 98.88 196 GLY A N 1
ATOM 1592 C CA . GLY A 1 196 ? -0.583 -22 4.492 1 98.88 196 GLY A CA 1
ATOM 1593 C C . GLY A 1 196 ? -0.884 -21.641 3.051 1 98.88 196 GLY A C 1
ATOM 1594 O O . GLY A 1 196 ? -0.411 -22.297 2.125 1 98.88 196 GLY A O 1
ATOM 1595 N N . VAL A 1 197 ? -1.689 -20.672 2.842 1 98.94 197 VAL A N 1
ATOM 1596 C CA . VAL A 1 197 ? -2.043 -20.141 1.527 1 98.94 197 VAL A CA 1
ATOM 1597 C C . VAL A 1 197 ? -1.857 -18.625 1.507 1 98.94 197 VAL A C 1
ATOM 1599 O O . VAL A 1 197 ? -2.432 -17.922 2.334 1 98.94 197 VAL A O 1
ATOM 1602 N N . LEU A 1 198 ? -1.005 -18.125 0.61 1 98.88 198 LEU A N 1
ATOM 1603 C CA . LEU A 1 198 ? -0.807 -16.688 0.554 1 98.88 198 LEU A CA 1
ATOM 1604 C C . LEU A 1 198 ? -0.867 -16.188 -0.886 1 98.88 198 LEU A C 1
ATOM 1606 O O . LEU A 1 198 ? -0.619 -16.953 -1.823 1 98.88 198 LEU A O 1
ATOM 1610 N N . GLY A 1 199 ? -1.229 -14.922 -1.083 1 98.88 199 GLY A N 1
ATOM 1611 C CA . GLY A 1 199 ? -1.279 -14.266 -2.383 1 98.88 199 GLY A CA 1
ATOM 1612 C C . GLY A 1 199 ? -2.6 -13.57 -2.652 1 98.88 199 GLY A C 1
ATOM 1613 O O . GLY A 1 199 ? -3.268 -13.117 -1.722 1 98.88 199 GLY A O 1
ATOM 1614 N N . GLY A 1 200 ? -2.887 -13.336 -3.922 1 98.81 200 GLY A N 1
ATOM 1615 C CA . GLY A 1 200 ? -4.152 -12.719 -4.301 1 98.81 200 GLY A CA 1
ATOM 1616 C C . GLY A 1 200 ? -5.273 -13.727 -4.465 1 98.81 200 GLY A C 1
ATOM 1617 O O . GLY A 1 200 ? -5.102 -14.758 -5.117 1 98.81 200 GLY A O 1
ATOM 1618 N N . PHE A 1 201 ? -6.438 -13.406 -3.932 1 98.88 201 PHE A N 1
ATOM 1619 C CA . PHE A 1 201 ? -7.543 -14.352 -3.953 1 98.88 201 PHE A CA 1
ATOM 1620 C C . PHE A 1 201 ? -8.617 -13.906 -4.941 1 98.88 201 PHE A C 1
ATOM 1622 O O . PHE A 1 201 ? -9.656 -14.555 -5.07 1 98.88 201 PHE A O 1
ATOM 1629 N N . HIS A 1 202 ? -8.406 -12.82 -5.648 1 98.06 202 HIS A N 1
ATOM 1630 C CA . HIS A 1 202 ? -9.258 -12.266 -6.695 1 98.06 202 HIS A CA 1
ATOM 1631 C C . HIS A 1 202 ? -10.695 -12.117 -6.215 1 98.06 202 HIS A C 1
ATOM 1633 O O . HIS A 1 202 ? -11.625 -12.609 -6.855 1 98.06 202 HIS A O 1
ATOM 1639 N N . LEU A 1 203 ? -10.891 -11.336 -5.145 1 98.5 203 LEU A N 1
ATOM 1640 C CA . LEU A 1 203 ? -12.211 -11.273 -4.531 1 98.5 203 LEU A CA 1
ATOM 1641 C C . LEU A 1 203 ? -12.797 -9.867 -4.645 1 98.5 203 LEU A C 1
ATOM 1643 O O . LEU A 1 203 ? -13.875 -9.594 -4.113 1 98.5 203 LEU A O 1
ATOM 1647 N N . VAL A 1 204 ? -12.102 -8.977 -5.289 1 96.88 204 VAL A N 1
ATOM 1648 C CA . VAL A 1 204 ? -12.641 -7.633 -5.492 1 96.88 204 VAL A CA 1
ATOM 1649 C C . VAL A 1 204 ? -13.898 -7.699 -6.355 1 96.88 204 VAL A C 1
ATOM 1651 O O . VAL A 1 204 ? -13.883 -8.289 -7.441 1 96.88 204 VAL A O 1
ATOM 1654 N N . GLY A 1 205 ? -15.016 -7.176 -5.852 1 94.12 205 GLY A N 1
ATOM 1655 C CA . GLY A 1 205 ? -16.219 -7.004 -6.66 1 94.12 205 GLY A CA 1
ATOM 1656 C C . GLY A 1 205 ? -17.094 -8.242 -6.703 1 94.12 205 GLY A C 1
ATOM 1657 O O . GLY A 1 205 ? -18.125 -8.258 -7.375 1 94.12 205 GLY A O 1
ATOM 1658 N N . VAL A 1 206 ? -16.703 -9.281 -6.012 1 97.5 206 VAL A N 1
ATOM 1659 C CA . VAL A 1 206 ? -17.516 -10.484 -6.035 1 97.5 206 VAL A CA 1
ATOM 1660 C C . VAL A 1 206 ? -18.797 -10.266 -5.227 1 97.5 206 VAL A C 1
ATOM 1662 O O . VAL A 1 206 ? -18.859 -9.344 -4.41 1 97.5 206 VAL A O 1
ATOM 1665 N N . SER A 1 207 ? -19.766 -11.109 -5.457 1 98.12 207 SER A N 1
ATOM 1666 C CA . SER A 1 207 ? -21.016 -11.031 -4.719 1 98.12 207 SER A CA 1
ATOM 1667 C C . SER A 1 207 ? -20.812 -11.375 -3.248 1 98.12 207 SER A C 1
ATOM 1669 O O . SER A 1 207 ? -19.875 -12.102 -2.896 1 98.12 207 SER A O 1
ATOM 1671 N N . ASP A 1 208 ? -21.688 -10.883 -2.41 1 97.88 208 ASP A N 1
ATOM 1672 C CA . ASP A 1 208 ? -21.656 -11.203 -0.988 1 97.88 208 ASP A CA 1
ATOM 1673 C C . ASP A 1 208 ? -21.812 -12.703 -0.76 1 97.88 208 ASP A C 1
ATOM 1675 O O . ASP A 1 208 ? -21.203 -13.273 0.143 1 97.88 208 ASP A O 1
ATOM 1679 N N . ASN A 1 209 ? -22.656 -13.289 -1.567 1 98.19 209 ASN A N 1
ATOM 1680 C CA . ASN A 1 209 ? -22.891 -14.727 -1.445 1 98.19 209 ASN A CA 1
ATOM 1681 C C . ASN A 1 209 ? -21.609 -15.516 -1.688 1 98.19 209 ASN A C 1
ATOM 1683 O O . ASN A 1 209 ? -21.281 -16.422 -0.922 1 98.19 209 ASN A O 1
ATOM 1687 N N . TYR A 1 210 ? -20.953 -15.188 -2.719 1 98.38 210 TYR A N 1
ATOM 1688 C CA . TYR A 1 210 ? -19.719 -15.891 -3.027 1 98.38 210 TYR A CA 1
ATOM 1689 C C . TYR A 1 210 ? -18.656 -15.617 -1.966 1 98.38 210 TYR A C 1
ATOM 1691 O O . TYR A 1 210 ? -17.953 -16.531 -1.535 1 98.38 210 TYR A O 1
ATOM 1699 N N . LEU A 1 211 ? -18.531 -14.406 -1.555 1 98.62 211 LEU A N 1
ATOM 1700 C CA . LEU A 1 211 ? -17.562 -14.055 -0.518 1 98.62 211 LEU A CA 1
ATOM 1701 C C . LEU A 1 211 ? -17.844 -14.828 0.765 1 98.62 211 LEU A C 1
ATOM 1703 O O . LEU A 1 211 ? -16.906 -15.32 1.413 1 98.62 211 LEU A O 1
ATOM 1707 N N . ASN A 1 212 ? -19.109 -14.938 1.123 1 98.5 212 ASN A N 1
ATOM 1708 C CA . ASN A 1 212 ? -19.469 -15.703 2.312 1 98.5 212 ASN A CA 1
ATOM 1709 C C . ASN A 1 212 ? -19.078 -17.172 2.176 1 98.5 212 ASN A C 1
ATOM 1711 O O . ASN A 1 212 ? -18.672 -17.797 3.15 1 98.5 212 ASN A O 1
ATOM 1715 N N . ARG A 1 213 ? -19.219 -17.703 0.979 1 98.44 213 ARG A N 1
ATOM 1716 C CA . ARG A 1 213 ? -18.797 -19.078 0.72 1 98.44 213 ARG A CA 1
ATOM 1717 C C . ARG A 1 213 ? -17.281 -19.219 0.935 1 98.44 213 ARG A C 1
ATOM 1719 O O . ARG A 1 213 ? -16.828 -20.219 1.497 1 98.44 213 ARG A O 1
ATOM 1726 N N . ILE A 1 214 ? -16.578 -18.266 0.482 1 98.88 214 ILE A N 1
ATOM 1727 C CA . ILE A 1 214 ? -15.125 -18.281 0.64 1 98.88 214 ILE A CA 1
ATOM 1728 C C . ILE A 1 214 ? -14.766 -18.234 2.123 1 98.88 214 ILE A C 1
ATOM 1730 O O . ILE A 1 214 ? -13.914 -18.984 2.584 1 98.88 214 ILE A O 1
ATOM 1734 N N . VAL A 1 215 ? -15.383 -17.344 2.879 1 98.81 215 VAL A N 1
ATOM 1735 C CA . VAL A 1 215 ? -15.133 -17.203 4.309 1 98.81 215 VAL A CA 1
ATOM 1736 C C . VAL A 1 215 ? -15.422 -18.531 5.016 1 98.81 215 VAL A C 1
ATOM 1738 O O . VAL A 1 215 ? -14.617 -19 5.82 1 98.81 215 VAL A O 1
ATOM 1741 N N . ASP A 1 216 ? -16.547 -19.109 4.676 1 98.69 216 ASP A N 1
ATOM 1742 C CA . ASP A 1 216 ? -16.938 -20.375 5.293 1 98.69 216 ASP A CA 1
ATOM 1743 C C . ASP A 1 216 ? -15.938 -21.469 4.961 1 98.69 216 ASP A C 1
ATOM 1745 O O . ASP A 1 216 ? -15.594 -22.281 5.82 1 98.69 216 ASP A O 1
ATOM 1749 N N . TYR A 1 217 ? -15.531 -21.547 3.744 1 98.81 217 TYR A N 1
ATOM 1750 C CA . TYR A 1 217 ? -14.547 -22.531 3.312 1 98.81 217 TYR A CA 1
ATOM 1751 C C . TYR A 1 217 ? -13.266 -22.422 4.137 1 98.81 217 TYR A C 1
ATOM 1753 O O . TYR A 1 217 ? -12.773 -23.422 4.664 1 98.81 217 TYR A O 1
ATOM 1761 N N . PHE A 1 218 ? -12.719 -21.203 4.328 1 98.88 218 PHE A N 1
ATOM 1762 C CA . PHE A 1 218 ? -11.438 -21.031 5 1 98.88 218 PHE A CA 1
ATOM 1763 C C . PHE A 1 218 ? -11.586 -21.203 6.508 1 98.88 218 PHE A C 1
ATOM 1765 O O . PHE A 1 218 ? -10.641 -21.594 7.191 1 98.88 218 PHE A O 1
ATOM 1772 N N . LYS A 1 219 ? -12.766 -20.906 7.031 1 98.69 219 LYS A N 1
ATOM 1773 C CA . LYS A 1 219 ? -13.039 -21.078 8.453 1 98.69 219 LYS A CA 1
ATOM 1774 C C . LYS A 1 219 ? -12.828 -22.531 8.875 1 98.69 219 LYS A C 1
ATOM 1776 O O . LYS A 1 219 ? -12.414 -22.797 10.008 1 98.69 219 LYS A O 1
ATOM 1781 N N . SER A 1 220 ? -13.039 -23.406 7.961 1 98.19 220 SER A N 1
ATOM 1782 C CA . SER A 1 220 ? -13.016 -24.844 8.281 1 98.19 220 SER A CA 1
ATOM 1783 C C . SER A 1 220 ? -11.648 -25.438 8.016 1 98.19 220 SER A C 1
ATOM 1785 O O . SER A 1 220 ? -11.445 -26.641 8.203 1 98.19 220 SER A O 1
ATOM 1787 N N . GLN A 1 221 ? -10.75 -24.672 7.531 1 98.5 221 GLN A N 1
ATOM 1788 C CA . GLN A 1 221 ? -9.445 -25.203 7.184 1 98.5 221 GLN A CA 1
ATOM 1789 C C . GLN A 1 221 ? -8.492 -25.141 8.375 1 98.5 221 GLN A C 1
ATOM 1791 O O . GLN A 1 221 ? -8.656 -24.312 9.266 1 98.5 221 GLN A O 1
ATOM 1796 N N . ASP A 1 222 ? -7.449 -25.953 8.383 1 98 222 ASP A N 1
ATOM 1797 C CA . ASP A 1 222 ? -6.496 -26.031 9.484 1 98 222 ASP A CA 1
ATOM 1798 C C . ASP A 1 222 ? -5.18 -25.344 9.125 1 98 222 ASP A C 1
ATOM 1800 O O . ASP A 1 222 ? -4.199 -25.438 9.867 1 98 222 ASP A O 1
ATOM 1804 N N . PHE A 1 223 ? -5.086 -24.719 8.016 1 98.88 223 PHE A N 1
ATOM 1805 C CA . PHE A 1 223 ? -3.91 -23.969 7.605 1 98.88 223 PHE A CA 1
ATOM 1806 C C . PHE A 1 223 ? -4.184 -22.469 7.672 1 98.88 223 PHE A C 1
ATOM 1808 O O . PHE A 1 223 ? -5.34 -22.031 7.641 1 98.88 223 PHE A O 1
ATOM 1815 N N . TRP A 1 224 ? -3.119 -21.656 7.766 1 98.88 224 TRP A N 1
ATOM 1816 C CA . TRP A 1 224 ? -3.291 -20.219 7.82 1 98.88 224 TRP A CA 1
ATOM 1817 C C . TRP A 1 224 ? -3.445 -19.625 6.418 1 98.88 224 TRP A C 1
ATOM 1819 O O . TRP A 1 224 ? -3.012 -20.234 5.438 1 98.88 224 TRP A O 1
ATOM 1829 N N . ILE A 1 225 ? -4.137 -18.5 6.332 1 98.94 225 ILE A N 1
ATOM 1830 C CA . ILE A 1 225 ? -4.289 -17.797 5.062 1 98.94 225 ILE A CA 1
ATOM 1831 C C . ILE A 1 225 ? -3.748 -16.375 5.191 1 98.94 225 ILE A C 1
ATOM 1833 O O . ILE A 1 225 ? -3.861 -15.75 6.254 1 98.94 225 ILE A O 1
ATOM 1837 N N . MET A 1 226 ? -3.133 -15.828 4.164 1 98.88 226 MET A N 1
ATOM 1838 C CA . MET A 1 226 ? -2.621 -14.469 4.047 1 98.88 226 MET A CA 1
ATOM 1839 C C . MET A 1 226 ? -3.047 -13.844 2.725 1 98.88 226 MET A C 1
ATOM 1841 O O . MET A 1 226 ? -2.248 -13.742 1.792 1 98.88 226 MET A O 1
ATOM 1845 N N . PRO A 1 227 ? -4.336 -13.469 2.668 1 98.88 227 PRO A N 1
ATOM 1846 C CA . PRO A 1 227 ? -4.836 -12.836 1.448 1 98.88 227 PRO A CA 1
ATOM 1847 C C . PRO A 1 227 ? -4.18 -11.484 1.171 1 98.88 227 PRO A C 1
ATOM 1849 O O . PRO A 1 227 ? -4.016 -10.68 2.086 1 98.88 227 PRO A O 1
ATOM 1852 N N . MET A 1 228 ? -3.799 -11.219 -0.061 1 98.69 228 MET A N 1
ATOM 1853 C CA . MET A 1 228 ? -3.064 -10.023 -0.465 1 98.69 228 MET A CA 1
ATOM 1854 C C . MET A 1 228 ? -3.52 -9.547 -1.839 1 98.69 228 MET A C 1
ATOM 1856 O O . MET A 1 228 ? -4.469 -10.086 -2.406 1 98.69 228 MET A O 1
ATOM 1860 N N . HIS A 1 229 ? -2.922 -8.508 -2.316 1 98.25 229 HIS A N 1
ATOM 1861 C CA . HIS A 1 229 ? -3.008 -8.039 -3.691 1 98.25 229 HIS A CA 1
ATOM 1862 C C . HIS A 1 229 ? -4.461 -7.82 -4.109 1 98.25 229 HIS A C 1
ATOM 1864 O O . HIS A 1 229 ? -5.141 -6.941 -3.576 1 98.25 229 HIS A O 1
ATOM 1870 N N . CYS A 1 230 ? -5.039 -8.688 -4.977 1 98.31 230 CYS A N 1
ATOM 1871 C CA . CYS A 1 230 ? -6.336 -8.453 -5.598 1 98.31 230 CYS A CA 1
ATOM 1872 C C . CYS A 1 230 ? -7.465 -8.977 -4.723 1 98.31 230 CYS A C 1
ATOM 1874 O O . CYS A 1 230 ? -8.609 -9.078 -5.168 1 98.31 230 CYS A O 1
ATOM 1876 N N . THR A 1 231 ? -7.172 -9.375 -3.504 1 98.44 231 THR A N 1
ATOM 1877 C CA . THR A 1 231 ? -8.203 -9.852 -2.594 1 98.44 231 THR A CA 1
ATOM 1878 C C . THR A 1 231 ? -9.227 -8.758 -2.314 1 98.44 231 THR A C 1
ATOM 1880 O O . THR A 1 231 ? -10.43 -9.023 -2.252 1 98.44 231 THR A O 1
ATOM 1883 N N . GLY A 1 232 ? -8.703 -7.496 -2.139 1 97.44 232 GLY A N 1
ATOM 1884 C CA . GLY A 1 232 ? -9.586 -6.363 -1.92 1 97.44 232 GLY A CA 1
ATOM 1885 C C . GLY A 1 232 ? -9.891 -6.117 -0.454 1 97.44 232 GLY A C 1
ATOM 1886 O O . GLY A 1 232 ? -9.906 -7.055 0.346 1 97.44 232 GLY A O 1
ATOM 1887 N N . PHE A 1 233 ? -10.242 -4.934 -0.147 1 98 233 PHE A N 1
ATOM 1888 C CA . PHE A 1 233 ? -10.383 -4.492 1.235 1 98 233 PHE A CA 1
ATOM 1889 C C . PHE A 1 233 ? -11.594 -5.141 1.893 1 98 233 PHE A C 1
ATOM 1891 O O . PHE A 1 233 ? -11.516 -5.598 3.035 1 98 233 PHE A O 1
ATOM 1898 N N . LYS A 1 234 ? -12.719 -5.16 1.218 1 97.69 234 LYS A N 1
ATOM 1899 C CA . LYS A 1 234 ? -13.922 -5.762 1.776 1 97.69 234 LYS A CA 1
ATOM 1900 C C . LYS A 1 234 ? -13.688 -7.223 2.146 1 97.69 234 LYS A C 1
ATOM 1902 O O . LYS A 1 234 ? -14.031 -7.656 3.248 1 97.69 234 LYS A O 1
ATOM 1907 N N . ALA A 1 235 ? -13.109 -7.965 1.223 1 98.69 235 ALA A N 1
ATOM 1908 C CA . ALA A 1 235 ? -12.828 -9.375 1.468 1 98.69 235 ALA A CA 1
ATOM 1909 C C . ALA A 1 235 ? -11.797 -9.547 2.58 1 98.69 235 ALA A C 1
ATOM 1911 O O . ALA A 1 235 ? -11.922 -10.43 3.428 1 98.69 235 ALA A O 1
ATOM 1912 N N . LEU A 1 236 ? -10.812 -8.719 2.568 1 98.69 236 LEU A N 1
ATOM 1913 C CA . LEU A 1 236 ? -9.797 -8.766 3.617 1 98.69 236 LEU A CA 1
ATOM 1914 C C . LEU A 1 236 ? -10.43 -8.578 4.992 1 98.69 236 LEU A C 1
ATOM 1916 O O . LEU A 1 236 ? -10.086 -9.281 5.941 1 98.69 236 LEU A O 1
ATOM 1920 N N . THR A 1 237 ? -11.312 -7.594 5.09 1 98.44 237 THR A N 1
ATOM 1921 C CA . THR A 1 237 ? -11.977 -7.301 6.355 1 98.44 237 THR A CA 1
ATOM 1922 C C . THR A 1 237 ? -12.758 -8.516 6.848 1 98.44 237 THR A C 1
ATOM 1924 O O . THR A 1 237 ? -12.656 -8.898 8.016 1 98.44 237 THR A O 1
ATOM 1927 N N . LYS A 1 238 ? -13.445 -9.172 5.961 1 98.5 238 LYS A N 1
ATOM 1928 C CA . LYS A 1 238 ? -14.227 -10.344 6.344 1 98.5 238 LYS A CA 1
ATOM 1929 C C . LYS A 1 238 ? -13.32 -11.508 6.723 1 98.5 238 LYS A C 1
ATOM 1931 O O . LYS A 1 238 ? -13.531 -12.156 7.75 1 98.5 238 LYS A O 1
ATOM 1936 N N . LEU A 1 239 ? -12.328 -11.75 5.938 1 98.81 239 LEU A N 1
ATOM 1937 C CA . LEU A 1 239 ? -11.414 -12.859 6.168 1 98.81 239 LEU A CA 1
ATOM 1938 C C . LEU A 1 239 ? -10.602 -12.641 7.438 1 98.81 239 LEU A C 1
ATOM 1940 O O . LEU A 1 239 ? -10.188 -13.602 8.094 1 98.81 239 LEU A O 1
ATOM 1944 N N . SER A 1 240 ? -10.391 -11.352 7.805 1 98.69 240 SER A N 1
ATOM 1945 C CA . SER A 1 240 ? -9.57 -11.031 8.961 1 98.69 240 SER A CA 1
ATOM 1946 C C . SER A 1 240 ? -10.242 -11.453 10.258 1 98.69 240 SER A C 1
ATOM 1948 O O . SER A 1 240 ? -9.602 -11.484 11.312 1 98.69 240 SER A O 1
ATOM 1950 N N . GLN A 1 241 ? -11.516 -11.797 10.18 1 97.94 241 GLN A N 1
ATOM 1951 C CA . GLN A 1 241 ? -12.234 -12.25 11.367 1 97.94 241 GLN A CA 1
ATOM 1952 C C . GLN A 1 241 ? -11.914 -13.711 11.68 1 97.94 241 GLN A C 1
ATOM 1954 O O . GLN A 1 241 ? -12.25 -14.211 12.758 1 97.94 241 GLN A O 1
ATOM 1959 N N . LEU A 1 242 ? -11.344 -14.391 10.742 1 98.75 242 LEU A N 1
ATOM 1960 C CA . LEU A 1 242 ? -11.016 -15.797 10.922 1 98.75 242 LEU A CA 1
ATOM 1961 C C . LEU A 1 242 ? -9.781 -15.961 11.812 1 98.75 242 LEU A C 1
ATOM 1963 O O . LEU A 1 242 ? -8.852 -15.164 11.734 1 98.75 242 LEU A O 1
ATOM 1967 N N . ASN A 1 243 ? -9.688 -17.062 12.602 1 98.31 243 ASN A N 1
ATOM 1968 C CA . ASN A 1 243 ? -8.594 -17.312 13.539 1 98.31 243 ASN A CA 1
ATOM 1969 C C . ASN A 1 243 ? -7.293 -17.641 12.812 1 98.31 243 ASN A C 1
ATOM 1971 O O . ASN A 1 243 ? -6.207 -17.453 13.367 1 98.31 243 ASN A O 1
ATOM 1975 N N . ASN A 1 244 ? -7.395 -18.141 11.602 1 98.69 244 ASN A N 1
ATOM 1976 C CA . ASN A 1 244 ? -6.207 -18.562 10.867 1 98.69 244 ASN A CA 1
ATOM 1977 C C . ASN A 1 244 ? -5.754 -17.5 9.867 1 98.69 244 ASN A C 1
ATOM 1979 O O . ASN A 1 244 ? -4.973 -17.797 8.961 1 98.69 244 ASN A O 1
ATOM 1983 N N . PHE A 1 245 ? -6.277 -16.281 10.047 1 98.81 245 PHE A N 1
ATOM 1984 C CA . PHE A 1 245 ? -5.926 -15.164 9.195 1 98.81 245 PHE A CA 1
ATOM 1985 C C . PHE A 1 245 ? -4.566 -14.586 9.586 1 98.81 245 PHE A C 1
ATOM 1987 O O . PHE A 1 245 ? -4.281 -14.406 10.766 1 98.81 245 PHE A O 1
ATOM 1994 N N . VAL A 1 246 ? -3.754 -14.297 8.562 1 98.69 246 VAL A N 1
ATOM 1995 C CA . VAL A 1 246 ? -2.486 -13.594 8.734 1 98.69 246 VAL A CA 1
ATOM 1996 C C . VAL A 1 246 ? -2.475 -12.336 7.871 1 98.69 246 VAL A C 1
ATOM 199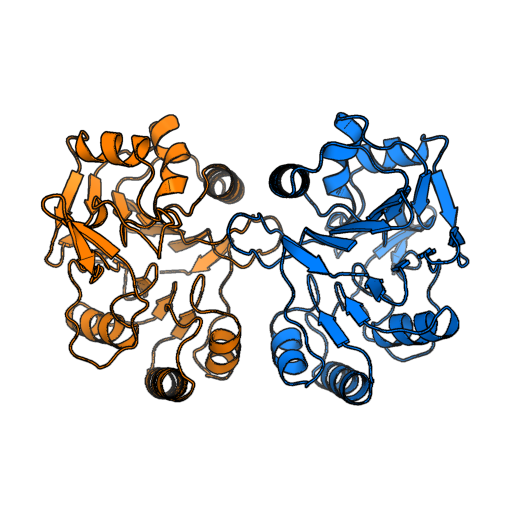8 O O . VAL A 1 246 ? -2.752 -12.391 6.668 1 98.69 246 VAL A O 1
ATOM 2001 N N . TYR A 1 247 ? -2.205 -11.211 8.461 1 98.31 247 TYR A N 1
ATOM 2002 C CA . TYR A 1 247 ? -2.146 -9.953 7.727 1 98.31 247 TYR A CA 1
ATOM 2003 C C . TYR A 1 247 ? -0.898 -9.883 6.855 1 98.31 247 TYR A C 1
ATOM 2005 O O . TYR A 1 247 ? 0.224 -9.992 7.355 1 98.31 247 TYR A O 1
ATOM 2013 N N . GLY A 1 248 ? -1.11 -9.719 5.586 1 98.44 248 GLY A N 1
ATOM 2014 C CA . GLY A 1 248 ? -0.011 -9.703 4.633 1 98.44 248 GLY A CA 1
ATOM 2015 C C . GLY A 1 248 ? 0.346 -8.305 4.16 1 98.44 248 GLY A C 1
ATOM 2016 O O . GLY A 1 248 ? -0.529 -7.449 4.02 1 98.44 248 GLY A O 1
ATOM 2017 N N . HIS A 1 249 ? 1.571 -8.086 3.873 1 98.62 249 HIS A N 1
ATOM 2018 C CA . HIS A 1 249 ? 2.105 -6.836 3.334 1 98.62 249 HIS A CA 1
ATOM 2019 C C . HIS A 1 249 ? 3.492 -7.047 2.736 1 98.62 249 HIS A C 1
ATOM 2021 O O . HIS A 1 249 ? 4.129 -8.07 2.979 1 98.62 249 HIS A O 1
ATOM 2027 N N . VAL A 1 250 ? 3.902 -6.055 1.932 1 98.81 250 VAL A N 1
ATOM 2028 C CA . VAL A 1 250 ? 5.258 -6.105 1.398 1 98.81 250 VAL A CA 1
ATOM 2029 C C . VAL A 1 250 ? 6.266 -6.137 2.547 1 98.81 250 VAL A C 1
ATOM 2031 O O . VAL A 1 250 ? 6.066 -5.48 3.57 1 98.81 250 VAL A O 1
ATOM 2034 N N . GLY A 1 251 ? 7.367 -6.875 2.35 1 98.75 251 GLY A N 1
ATOM 2035 C CA . GLY A 1 251 ? 8.422 -6.922 3.354 1 98.75 251 GLY A CA 1
ATOM 2036 C C . GLY A 1 251 ? 8.258 -8.078 4.328 1 98.75 251 GLY A C 1
ATOM 2037 O O . GLY A 1 251 ? 9.172 -8.375 5.098 1 98.75 251 GLY A O 1
ATOM 2038 N N . LYS A 1 252 ? 7.102 -8.727 4.344 1 98.56 252 LYS A N 1
ATOM 2039 C CA . LYS A 1 252 ? 6.867 -9.859 5.23 1 98.56 252 LYS A CA 1
ATOM 2040 C C . LYS A 1 252 ? 7.773 -11.039 4.875 1 98.56 252 LYS A C 1
ATOM 2042 O O . LYS A 1 252 ? 8.016 -11.305 3.697 1 98.56 252 LYS A O 1
ATOM 2047 N N . ILE A 1 253 ? 8.211 -11.781 5.891 1 98.62 253 ILE A N 1
ATOM 2048 C CA . ILE A 1 253 ? 9.039 -12.969 5.723 1 98.62 253 ILE A CA 1
ATOM 2049 C C . ILE A 1 253 ? 8.352 -14.172 6.367 1 98.62 253 ILE A C 1
ATOM 2051 O O . ILE A 1 253 ? 7.918 -14.102 7.52 1 98.62 253 ILE A O 1
ATOM 2055 N N . ILE A 1 254 ? 8.164 -15.18 5.609 1 98.31 254 ILE A N 1
ATOM 2056 C CA . ILE A 1 254 ? 7.605 -16.438 6.102 1 98.31 254 ILE A CA 1
ATOM 2057 C C . ILE A 1 254 ? 8.703 -17.5 6.145 1 98.31 254 ILE A C 1
ATOM 2059 O O . ILE A 1 254 ? 9.352 -17.781 5.137 1 98.31 254 ILE A O 1
ATOM 2063 N N . GLY A 1 255 ? 8.875 -18.047 7.316 1 96.44 255 GLY A N 1
ATOM 2064 C CA . GLY A 1 255 ? 9.836 -19.125 7.457 1 96.44 255 GLY A CA 1
ATOM 2065 C C . GLY A 1 255 ? 9.32 -20.453 6.934 1 96.44 255 GLY A C 1
ATOM 2066 O O . GLY A 1 255 ? 8.172 -20.812 7.184 1 96.44 255 GLY A O 1
ATOM 2067 N N . ILE A 1 256 ? 10.109 -21.156 6.113 1 92.56 256 ILE A N 1
ATOM 2068 C CA . ILE A 1 256 ? 9.703 -22.469 5.637 1 92.56 256 ILE A CA 1
ATOM 2069 C C . ILE A 1 256 ? 10.859 -23.453 5.781 1 92.56 256 ILE A C 1
ATOM 2071 O O . ILE A 1 256 ? 12.023 -23.047 5.789 1 92.56 256 ILE A O 1
ATOM 2075 N N . MET B 1 1 ? -9.43 20.688 -5.371 1 97.12 1 MET B N 1
ATOM 2076 C CA . MET B 1 1 ? -9.312 19.234 -5.332 1 97.12 1 MET B CA 1
ATOM 2077 C C . MET B 1 1 ? -8.203 18.797 -4.387 1 97.12 1 MET B C 1
ATOM 2079 O O . MET B 1 1 ? -7.273 19.562 -4.121 1 97.12 1 MET B O 1
ATOM 2083 N N . ILE B 1 2 ? -8.398 17.672 -3.822 1 98.75 2 ILE B N 1
ATOM 2084 C CA . ILE B 1 2 ? -7.379 17.047 -2.996 1 98.75 2 ILE B CA 1
ATOM 2085 C C . ILE B 1 2 ? -6.938 15.727 -3.641 1 98.75 2 ILE B C 1
ATOM 2087 O O . ILE B 1 2 ? -7.773 14.891 -3.996 1 98.75 2 ILE B O 1
ATOM 2091 N N . LYS B 1 3 ? -5.656 15.625 -3.854 1 98.88 3 LYS B N 1
ATOM 2092 C CA . LYS B 1 3 ? -5.074 14.398 -4.387 1 98.88 3 LYS B CA 1
ATOM 2093 C C . LYS B 1 3 ? -4.215 13.695 -3.338 1 98.88 3 LYS B C 1
ATOM 2095 O O . LYS B 1 3 ? -3.305 14.305 -2.77 1 98.88 3 LYS B O 1
ATOM 2100 N N . ILE B 1 4 ? -4.48 12.422 -3.053 1 98.94 4 ILE B N 1
ATOM 2101 C CA . ILE B 1 4 ? -3.637 11.672 -2.131 1 98.94 4 ILE B CA 1
ATOM 2102 C C . ILE B 1 4 ? -2.375 11.203 -2.854 1 98.94 4 ILE B C 1
ATOM 2104 O O . ILE B 1 4 ? -2.451 10.414 -3.797 1 98.94 4 ILE B O 1
ATOM 2108 N N . LEU B 1 5 ? -1.207 11.641 -2.361 1 98.94 5 LEU B N 1
ATOM 2109 C CA . LEU B 1 5 ? 0.055 11.383 -3.045 1 98.94 5 LEU B CA 1
ATOM 2110 C C . LEU B 1 5 ? 0.792 10.211 -2.4 1 98.94 5 LEU B C 1
ATOM 2112 O O . LEU B 1 5 ? 1.506 9.469 -3.08 1 98.94 5 LEU B O 1
ATOM 2116 N N . VAL B 1 6 ? 0.731 10.109 -1.109 1 98.94 6 VAL B N 1
ATOM 2117 C CA . VAL B 1 6 ? 1.442 9.055 -0.394 1 98.94 6 VAL B CA 1
ATOM 2118 C C . VAL B 1 6 ? 0.536 8.453 0.68 1 98.94 6 VAL B C 1
ATOM 2120 O O . VAL B 1 6 ? -0.118 9.188 1.427 1 98.94 6 VAL B O 1
ATOM 2123 N N . ASP B 1 7 ? 0.442 7.254 0.744 1 98.88 7 ASP B N 1
ATOM 2124 C CA . ASP B 1 7 ? -0.236 6.434 1.745 1 98.88 7 ASP B CA 1
ATOM 2125 C C . ASP B 1 7 ? 0.306 5.008 1.747 1 98.88 7 ASP B C 1
ATOM 2127 O O . ASP B 1 7 ? 1.175 4.668 0.941 1 98.88 7 ASP B O 1
ATOM 2131 N N . ASN B 1 8 ? -0.154 4.215 2.672 1 98.75 8 ASN B N 1
ATOM 2132 C CA . ASN B 1 8 ? 0.323 2.838 2.787 1 98.75 8 ASN B CA 1
ATOM 2133 C C . ASN B 1 8 ? -0.345 1.926 1.762 1 98.75 8 ASN B C 1
ATOM 2135 O O . ASN B 1 8 ? 0.123 0.812 1.519 1 98.75 8 ASN B O 1
ATOM 2139 N N . THR B 1 9 ? -1.471 2.334 1.215 1 98.69 9 THR B N 1
ATOM 2140 C CA . THR B 1 9 ? -2.27 1.465 0.357 1 98.69 9 THR B CA 1
ATOM 2141 C C . THR B 1 9 ? -2.164 1.9 -1.102 1 98.69 9 THR B C 1
ATOM 2143 O O . THR B 1 9 ? -2.557 3.016 -1.452 1 98.69 9 THR B O 1
ATOM 2146 N N . ALA B 1 10 ? -1.671 1.015 -1.909 1 98.69 10 ALA B N 1
ATOM 2147 C CA . ALA B 1 10 ? -1.495 1.288 -3.334 1 98.69 10 ALA B CA 1
ATOM 2148 C C . ALA B 1 10 ? -2.793 1.055 -4.102 1 98.69 10 ALA B C 1
ATOM 2150 O O . ALA B 1 10 ? -3.615 0.225 -3.705 1 98.69 10 ALA B O 1
ATOM 2151 N N . TYR B 1 11 ? -2.939 1.768 -5.152 1 98 11 TYR B N 1
ATOM 2152 C CA . TYR B 1 11 ? -4.066 1.627 -6.07 1 98 11 TYR B CA 1
ATOM 2153 C C . TYR B 1 11 ? -3.615 1.789 -7.516 1 98 11 TYR B C 1
ATOM 2155 O O . TYR B 1 11 ? -2.98 2.787 -7.867 1 98 11 TYR B O 1
ATOM 2163 N N . LYS B 1 12 ? -3.947 0.765 -8.352 1 97 12 LYS B N 1
ATOM 2164 C CA . LYS B 1 12 ? -3.621 0.77 -9.773 1 97 12 LYS B CA 1
ATOM 2165 C C . LYS B 1 12 ? -2.145 1.079 -10 1 97 12 LYS B C 1
ATOM 2167 O O . LYS B 1 12 ? -1.272 0.374 -9.484 1 97 12 LYS B O 1
ATOM 2172 N N . LYS B 1 13 ? -1.857 2.18 -10.695 1 98.06 13 LYS B N 1
ATOM 2173 C CA . LYS B 1 13 ? -0.484 2.432 -11.125 1 98.06 13 LYS B CA 1
ATOM 2174 C C . LYS B 1 13 ? 0.296 3.189 -10.055 1 98.06 13 LYS B C 1
ATOM 2176 O O . LYS B 1 13 ? 1.514 3.348 -10.156 1 98.06 13 LYS B O 1
ATOM 2181 N N . PHE B 1 14 ? -0.333 3.623 -9.016 1 98.88 14 PHE B N 1
ATOM 2182 C CA . PHE B 1 14 ? 0.309 4.5 -8.047 1 98.88 14 PHE B CA 1
ATOM 2183 C C . PHE B 1 14 ? 1.188 3.699 -7.094 1 98.88 14 PHE B C 1
ATOM 2185 O O . PHE B 1 14 ? 0.917 2.527 -6.824 1 98.88 14 PHE B O 1
ATOM 2192 N N . PHE B 1 15 ? 2.223 4.344 -6.609 1 98.81 15 PHE B N 1
ATOM 2193 C CA . PHE B 1 15 ? 3.158 3.764 -5.652 1 98.81 15 PHE B CA 1
ATOM 2194 C C . PHE B 1 15 ? 2.734 4.07 -4.223 1 98.81 15 PHE B C 1
ATOM 2196 O O . PHE B 1 15 ? 2.252 5.172 -3.936 1 98.81 15 PHE B O 1
ATOM 2203 N N . ALA B 1 16 ? 2.908 3.135 -3.367 1 98.88 16 ALA B N 1
ATOM 2204 C CA . ALA B 1 16 ? 2.6 3.344 -1.954 1 98.88 16 ALA B CA 1
ATOM 2205 C C . ALA B 1 16 ? 3.816 3.064 -1.078 1 98.88 16 ALA B C 1
ATOM 2207 O O . ALA B 1 16 ? 4.684 2.27 -1.447 1 98.88 16 ALA B O 1
ATOM 2208 N N . GLN B 1 17 ? 3.857 3.67 0.018 1 98.81 17 GLN B N 1
ATOM 2209 C CA . GLN B 1 17 ? 4.84 3.484 1.082 1 98.81 17 GLN B CA 1
ATOM 2210 C C . GLN B 1 17 ? 4.316 4.016 2.412 1 98.81 17 GLN B C 1
ATOM 2212 O O . GLN B 1 17 ? 3.402 4.848 2.439 1 98.81 17 GLN B O 1
ATOM 2217 N N . HIS B 1 18 ? 4.859 3.48 3.477 1 98.69 18 HIS B N 1
ATOM 2218 C CA . HIS B 1 18 ? 4.492 4.031 4.777 1 98.69 18 HIS B CA 1
ATOM 2219 C C . HIS B 1 18 ? 4.75 5.531 4.832 1 98.69 18 HIS B C 1
ATOM 2221 O O . HIS B 1 18 ? 5.875 5.98 4.609 1 98.69 18 HIS B O 1
ATOM 2227 N N . GLY B 1 19 ? 3.752 6.336 5.051 1 98.75 19 GLY B N 1
ATOM 2228 C CA . GLY B 1 19 ? 3.805 7.789 5.059 1 98.75 19 GLY B CA 1
ATOM 2229 C C . GLY B 1 19 ? 2.525 8.438 4.562 1 98.75 19 GLY B C 1
ATOM 2230 O O . GLY B 1 19 ? 1.564 7.742 4.227 1 98.75 19 GLY B O 1
ATOM 2231 N N . PHE B 1 20 ? 2.555 9.766 4.547 1 98.94 20 PHE B N 1
ATOM 2232 C CA . PHE B 1 20 ? 1.365 10.477 4.086 1 98.94 20 PHE B CA 1
ATOM 2233 C C . PHE B 1 20 ? 1.749 11.75 3.346 1 98.94 20 PHE B C 1
ATOM 2235 O O . PHE B 1 20 ? 2.707 12.43 3.721 1 98.94 20 PHE B O 1
ATOM 2242 N N . SER B 1 21 ? 0.981 12.055 2.303 1 98.94 21 SER B N 1
ATOM 2243 C CA . SER B 1 21 ? 1.077 13.336 1.601 1 98.94 21 SER B CA 1
ATOM 2244 C C . SER B 1 21 ? -0.161 13.586 0.747 1 98.94 21 SER B C 1
ATOM 2246 O O . SER B 1 21 ? -0.738 12.656 0.186 1 98.94 21 SER B O 1
ATOM 2248 N N . ALA B 1 22 ? -0.549 14.789 0.667 1 98.94 22 ALA B N 1
ATOM 2249 C CA . ALA B 1 22 ? -1.668 15.195 -0.179 1 98.94 22 ALA B CA 1
ATOM 2250 C C . ALA B 1 22 ? -1.374 16.516 -0.878 1 98.94 22 ALA B C 1
ATOM 2252 O O . ALA B 1 22 ? -0.681 17.375 -0.328 1 98.94 22 ALA B O 1
ATOM 2253 N N . LEU B 1 23 ? -1.852 16.656 -2.027 1 98.94 23 LEU B N 1
ATOM 2254 C CA . LEU B 1 23 ? -1.813 17.906 -2.773 1 98.94 23 LEU B CA 1
ATOM 2255 C C . LEU B 1 23 ? -3.184 18.578 -2.785 1 98.94 23 LEU B C 1
ATOM 2257 O O . LEU B 1 23 ? -4.168 17.969 -3.215 1 98.94 23 LEU B O 1
ATOM 2261 N N . ILE B 1 24 ? -3.262 19.766 -2.221 1 98.75 24 ILE B N 1
ATOM 2262 C CA . ILE B 1 24 ? -4.496 20.547 -2.217 1 98.75 24 ILE B CA 1
ATOM 2263 C C . ILE B 1 24 ? -4.406 21.656 -3.264 1 98.75 24 ILE B C 1
ATOM 2265 O O . ILE B 1 24 ? -3.471 22.453 -3.252 1 98.75 24 ILE B O 1
ATOM 2269 N N . GLU B 1 25 ? -5.289 21.641 -4.137 1 98.19 25 GLU B N 1
ATOM 2270 C CA . GLU B 1 25 ? -5.41 22.703 -5.137 1 98.19 25 GLU B CA 1
ATOM 2271 C C . GLU B 1 25 ? -6.742 23.438 -5.008 1 98.19 25 GLU B C 1
ATOM 2273 O O . GLU B 1 25 ? -7.805 22.844 -5.25 1 98.19 25 GLU B O 1
ATOM 2278 N N . ILE B 1 26 ? -6.66 24.641 -4.652 1 96.5 26 ILE B N 1
ATOM 2279 C CA . ILE B 1 26 ? -7.859 25.438 -4.438 1 96.5 26 ILE B CA 1
ATOM 2280 C C . ILE B 1 26 ? -7.52 26.922 -4.559 1 96.5 26 ILE B C 1
ATOM 2282 O O . ILE B 1 26 ? -6.465 27.375 -4.098 1 96.5 26 ILE B O 1
ATOM 2286 N N . ASN B 1 27 ? -8.414 27.766 -5.18 1 96.44 27 ASN B N 1
ATOM 2287 C CA . ASN B 1 27 ? -8.258 29.203 -5.312 1 96.44 27 ASN B CA 1
ATOM 2288 C C . ASN B 1 27 ? -6.91 29.562 -5.941 1 96.44 27 ASN B C 1
ATOM 2290 O O . ASN B 1 27 ? -6.207 30.438 -5.449 1 96.44 27 ASN B O 1
ATOM 2294 N N . ASN B 1 28 ? -6.477 28.766 -6.887 1 95.06 28 ASN B N 1
ATOM 2295 C CA . ASN B 1 28 ? -5.242 28.969 -7.637 1 95.06 28 ASN B CA 1
ATOM 2296 C C . ASN B 1 28 ? -4.012 28.828 -6.746 1 95.06 28 ASN B C 1
ATOM 2298 O O . ASN B 1 28 ? -2.998 29.484 -6.969 1 95.06 28 ASN B O 1
ATOM 2302 N N . LYS B 1 29 ? -4.176 28.109 -5.68 1 96.75 29 LYS B N 1
ATOM 2303 C CA . LYS B 1 29 ? -3.061 27.781 -4.793 1 96.75 29 LYS B CA 1
ATOM 2304 C C . LYS B 1 29 ? -2.773 26.281 -4.801 1 96.75 29 LYS B C 1
ATOM 2306 O O . LYS B 1 29 ? -3.699 25.469 -4.809 1 96.75 29 LYS B O 1
ATOM 2311 N N . ARG B 1 30 ? -1.535 26.016 -4.754 1 98.31 30 ARG B N 1
ATOM 2312 C CA . ARG B 1 30 ? -1.056 24.641 -4.684 1 98.31 30 ARG B CA 1
ATOM 2313 C C . ARG B 1 30 ? -0.338 24.375 -3.363 1 98.31 30 ARG B C 1
ATOM 2315 O O . ARG B 1 30 ? 0.726 24.938 -3.105 1 98.31 30 ARG B O 1
ATOM 2322 N N . ILE B 1 31 ? -0.919 23.531 -2.572 1 98.81 31 ILE B N 1
ATOM 2323 C CA . ILE B 1 31 ? -0.386 23.25 -1.242 1 98.81 31 ILE B CA 1
ATOM 2324 C C . ILE B 1 31 ? 0.015 21.781 -1.14 1 98.81 31 ILE B C 1
ATOM 2326 O O . ILE B 1 31 ? -0.808 20.891 -1.364 1 98.81 31 ILE B O 1
ATOM 2330 N N . LEU B 1 32 ? 1.275 21.531 -0.867 1 98.88 32 LEU B N 1
ATOM 2331 C CA . LEU B 1 32 ? 1.72 20.188 -0.518 1 98.88 32 LEU B CA 1
ATOM 2332 C C . LEU B 1 32 ? 1.653 19.969 0.99 1 98.88 32 LEU B C 1
ATOM 2334 O O . LEU B 1 32 ? 2.365 20.625 1.75 1 98.88 32 LEU B O 1
ATOM 2338 N N . PHE B 1 33 ? 0.781 19.141 1.402 1 98.94 33 PHE B N 1
ATOM 2339 C CA . PHE B 1 33 ? 0.696 18.734 2.801 1 98.94 33 PHE B CA 1
ATOM 2340 C C . PHE B 1 33 ? 1.507 17.469 3.047 1 98.94 33 PHE B C 1
ATOM 2342 O O . PHE B 1 33 ? 1.15 16.391 2.561 1 98.94 33 PHE B O 1
ATOM 2349 N N . ASP B 1 34 ? 2.627 17.547 3.799 1 98.94 34 ASP B N 1
ATOM 2350 C CA . ASP B 1 34 ? 3.584 16.469 4.023 1 98.94 34 ASP B CA 1
ATOM 2351 C C . ASP B 1 34 ? 4.137 15.938 2.699 1 98.94 34 ASP B C 1
ATOM 2353 O O . ASP B 1 34 ? 3.838 16.484 1.635 1 98.94 34 ASP B O 1
ATOM 2357 N N . ALA B 1 35 ? 5.113 14.938 2.82 1 98.88 35 ALA B N 1
ATOM 2358 C CA . ALA B 1 35 ? 5.801 14.547 1.594 1 98.88 35 ALA B CA 1
ATOM 2359 C C . ALA B 1 35 ? 6.152 13.062 1.613 1 98.88 35 ALA B C 1
ATOM 2361 O O . ALA B 1 35 ? 6.895 12.586 0.754 1 98.88 35 ALA B O 1
ATOM 2362 N N . GLY B 1 36 ? 5.656 12.367 2.613 1 98.81 36 GLY B N 1
ATOM 2363 C CA . GLY B 1 36 ? 6 10.953 2.713 1 98.81 36 GLY B CA 1
ATOM 2364 C C . GLY B 1 36 ? 7.434 10.719 3.15 1 98.81 36 GLY B C 1
ATOM 2365 O O . GLY B 1 36 ? 8.109 11.641 3.604 1 98.81 36 GLY B O 1
ATOM 2366 N N . GLN B 1 37 ? 7.945 9.484 3.068 1 98.31 37 GLN B N 1
ATOM 2367 C CA . GLN B 1 37 ? 9.234 9.156 3.662 1 98.31 37 GLN B CA 1
ATOM 2368 C C . GLN B 1 37 ? 10.328 9.078 2.596 1 98.31 37 GLN B C 1
ATOM 2370 O O . GLN B 1 37 ? 11.516 9.086 2.918 1 98.31 37 GLN B O 1
ATOM 2375 N N . ASN B 1 38 ? 9.891 8.969 1.318 1 98.38 38 ASN B N 1
ATOM 2376 C CA . ASN B 1 38 ? 10.875 8.719 0.268 1 98.38 38 ASN B CA 1
ATOM 2377 C C . ASN B 1 38 ? 10.586 9.555 -0.975 1 98.38 38 ASN B C 1
ATOM 2379 O O . ASN B 1 38 ? 9.438 9.688 -1.394 1 98.38 38 ASN B O 1
ATOM 2383 N N . SER B 1 39 ? 11.664 10.086 -1.599 1 98.38 39 SER B N 1
ATOM 2384 C CA . SER B 1 39 ? 11.547 10.953 -2.764 1 98.38 39 SER B CA 1
ATOM 2385 C C . SER B 1 39 ? 11 10.195 -3.969 1 98.38 39 SER B C 1
ATOM 2387 O O . SER B 1 39 ? 10.297 10.766 -4.805 1 98.38 39 SER B O 1
ATOM 2389 N N . ILE B 1 40 ? 11.25 8.938 -4.094 1 98.5 40 ILE B N 1
ATOM 2390 C CA . ILE B 1 40 ? 10.836 8.141 -5.242 1 98.5 40 ILE B CA 1
ATOM 2391 C C . ILE B 1 40 ? 9.305 8.062 -5.293 1 98.5 40 ILE B C 1
ATOM 2393 O O . ILE B 1 40 ? 8.703 8.305 -6.336 1 98.5 40 ILE B O 1
ATOM 2397 N N . THR B 1 41 ? 8.672 7.758 -4.152 1 98.75 41 THR B N 1
ATOM 2398 C CA . THR B 1 41 ? 7.223 7.605 -4.105 1 98.75 41 THR B CA 1
ATOM 2399 C C . THR B 1 41 ? 6.531 8.922 -4.461 1 98.75 41 THR B C 1
ATOM 2401 O O . THR B 1 41 ? 5.617 8.945 -5.285 1 98.75 41 THR B O 1
ATOM 2404 N N . LEU B 1 42 ? 6.996 10.008 -3.859 1 98.81 42 LEU B N 1
ATOM 2405 C CA . LEU B 1 42 ? 6.402 11.312 -4.133 1 98.81 42 LEU B CA 1
ATOM 2406 C C . LEU B 1 42 ? 6.574 11.688 -5.602 1 98.81 42 LEU B C 1
ATOM 2408 O O . LEU B 1 42 ? 5.609 12.086 -6.262 1 98.81 42 LEU B O 1
ATOM 2412 N N . ARG B 1 43 ? 7.781 11.531 -6.121 1 98.69 43 ARG B N 1
ATOM 2413 C CA . ARG B 1 43 ? 8.109 11.875 -7.504 1 98.69 43 ARG B CA 1
ATOM 2414 C C . ARG B 1 43 ? 7.227 11.094 -8.477 1 98.69 43 ARG B C 1
ATOM 2416 O O . ARG B 1 43 ? 6.602 11.688 -9.359 1 98.69 43 ARG B O 1
ATOM 2423 N N . GLU B 1 44 ? 7.172 9.797 -8.32 1 98.75 44 GLU B N 1
ATOM 2424 C CA . GLU B 1 44 ? 6.438 8.953 -9.258 1 98.75 44 GLU B CA 1
ATOM 2425 C C . GLU B 1 44 ? 4.945 9.273 -9.242 1 98.75 44 GLU B C 1
ATOM 2427 O O . GLU B 1 44 ? 4.301 9.32 -10.289 1 98.75 44 GLU B O 1
ATOM 2432 N N . ASN B 1 45 ? 4.387 9.492 -8.031 1 98.88 45 ASN B N 1
ATOM 2433 C CA . ASN B 1 45 ? 2.955 9.758 -7.945 1 98.88 45 ASN B CA 1
ATOM 2434 C C . ASN B 1 45 ? 2.609 11.141 -8.484 1 98.88 45 ASN B C 1
ATOM 2436 O O . ASN B 1 45 ? 1.552 11.336 -9.086 1 98.88 45 ASN B O 1
ATOM 2440 N N . LEU B 1 46 ? 3.512 12.164 -8.266 1 98.88 46 LEU B N 1
ATOM 2441 C CA . LEU B 1 46 ? 3.322 13.453 -8.914 1 98.88 46 LEU B CA 1
ATOM 2442 C C . LEU B 1 46 ? 3.318 13.305 -10.43 1 98.88 46 LEU B C 1
ATOM 2444 O O . LEU B 1 46 ? 2.479 13.891 -11.117 1 98.88 46 LEU B O 1
ATOM 2448 N N . ARG B 1 47 ? 4.242 12.531 -10.953 1 98.56 47 ARG B N 1
ATOM 2449 C CA . ARG B 1 47 ? 4.316 12.273 -12.391 1 98.56 47 ARG B CA 1
ATOM 2450 C C . ARG B 1 47 ? 3.041 11.602 -12.891 1 98.56 47 ARG B C 1
ATOM 2452 O O . ARG B 1 47 ? 2.492 12 -13.922 1 98.56 47 ARG B O 1
ATOM 2459 N N . LEU B 1 48 ? 2.555 10.609 -12.18 1 98.62 48 LEU B N 1
ATOM 2460 C CA . LEU B 1 48 ? 1.366 9.859 -12.578 1 98.62 48 LEU B CA 1
ATOM 2461 C C . LEU B 1 48 ? 0.134 10.758 -12.586 1 98.62 48 LEU B C 1
ATOM 2463 O O . LEU B 1 48 ? -0.786 10.555 -13.375 1 98.62 48 LEU B O 1
ATOM 2467 N N . PHE B 1 49 ? 0.129 11.797 -11.672 1 98.62 49 PHE B N 1
ATOM 2468 C CA . PHE B 1 49 ? -0.941 12.789 -11.656 1 98.62 49 PHE B CA 1
ATOM 2469 C C . PHE B 1 49 ? -0.694 13.875 -12.695 1 98.62 49 PHE B C 1
ATOM 2471 O O . PHE B 1 49 ? -1.505 14.789 -12.844 1 98.62 49 PHE B O 1
ATOM 2478 N N . ASN B 1 50 ? 0.443 13.844 -13.422 1 97.88 50 ASN B N 1
ATOM 2479 C CA . ASN B 1 50 ? 0.875 14.852 -14.383 1 97.88 50 ASN B CA 1
ATOM 2480 C C . ASN B 1 50 ? 1.066 16.219 -13.711 1 97.88 50 ASN B C 1
ATOM 2482 O O . ASN B 1 50 ? 0.679 17.25 -14.266 1 97.88 50 ASN B O 1
ATOM 2486 N N . GLU B 1 51 ? 1.518 16.141 -12.469 1 96.75 51 GLU B N 1
ATOM 2487 C CA . GLU B 1 51 ? 1.827 17.359 -11.727 1 96.75 51 GLU B CA 1
ATOM 2488 C C . GLU B 1 51 ? 3.268 17.797 -11.969 1 96.75 51 GLU B C 1
ATOM 2490 O O . GLU B 1 51 ? 4.207 17.125 -11.555 1 96.75 51 GLU B O 1
ATOM 2495 N N . LYS B 1 52 ? 3.457 18.984 -12.555 1 92.31 52 LYS B N 1
ATOM 2496 C CA . LYS B 1 52 ? 4.789 19.438 -12.945 1 92.31 52 LYS B CA 1
ATOM 2497 C C . LYS B 1 52 ? 5.152 20.75 -12.266 1 92.31 52 LYS B C 1
ATOM 2499 O O . LYS B 1 52 ? 6.32 21.156 -12.258 1 92.31 52 LYS B O 1
ATOM 2504 N N . GLU B 1 53 ? 4.203 21.406 -11.719 1 92.12 53 GLU B N 1
ATOM 2505 C CA . GLU B 1 53 ? 4.43 22.719 -11.133 1 92.12 53 GLU B CA 1
ATOM 2506 C C . GLU B 1 53 ? 4.879 22.609 -9.68 1 92.12 53 GLU B C 1
ATOM 2508 O O . GLU B 1 53 ? 4.641 21.594 -9.031 1 92.12 53 GLU B O 1
ATOM 2513 N N . GLY B 1 54 ? 5.48 23.703 -9.273 1 97.69 54 GLY B N 1
ATOM 2514 C CA . GLY B 1 54 ? 5.875 23.781 -7.875 1 97.69 54 GLY B CA 1
ATOM 2515 C C . GLY B 1 54 ? 4.715 24.094 -6.949 1 97.69 54 GLY B C 1
ATOM 2516 O O . GLY B 1 54 ? 3.561 24.125 -7.375 1 97.69 54 GLY B O 1
ATOM 2517 N N . PHE B 1 55 ? 5.059 24.234 -5.668 1 98.38 55 PHE B N 1
ATOM 2518 C CA . PHE B 1 55 ? 4.055 24.406 -4.625 1 98.38 55 PHE B CA 1
ATOM 2519 C C . PHE B 1 55 ? 4.141 25.812 -4.02 1 98.38 55 PHE B C 1
ATOM 2521 O O . PHE B 1 55 ? 5.227 26.266 -3.666 1 98.38 55 PHE B O 1
ATOM 2528 N N . ASP B 1 56 ? 2.957 26.469 -3.914 1 98.38 56 ASP B N 1
ATOM 2529 C CA . ASP B 1 56 ? 2.906 27.781 -3.285 1 98.38 56 ASP B CA 1
ATOM 2530 C C . ASP B 1 56 ? 3.143 27.688 -1.779 1 98.38 56 ASP B C 1
ATOM 2532 O O . ASP B 1 56 ? 3.688 28.609 -1.168 1 98.38 56 ASP B O 1
ATOM 2536 N N . TYR B 1 57 ? 2.672 26.578 -1.235 1 98.44 57 TYR B N 1
ATOM 2537 C CA . TYR B 1 57 ? 2.844 26.312 0.186 1 98.44 57 TYR B CA 1
ATOM 2538 C C . TYR B 1 57 ? 3.232 24.844 0.416 1 98.44 57 TYR B C 1
ATOM 2540 O O . TYR B 1 57 ? 2.725 23.953 -0.26 1 98.44 57 TYR B O 1
ATOM 2548 N N . ILE B 1 58 ? 4.094 24.625 1.307 1 98.62 58 ILE B N 1
ATOM 2549 C CA . ILE B 1 58 ? 4.34 23.312 1.906 1 98.62 58 ILE B CA 1
ATOM 2550 C C . ILE B 1 58 ? 3.98 23.359 3.389 1 98.62 58 ILE B C 1
ATOM 2552 O O . ILE B 1 58 ? 4.43 24.234 4.121 1 98.62 58 ILE B O 1
ATOM 2556 N N . VAL B 1 59 ? 3.119 22.5 3.812 1 98.88 59 VAL B N 1
ATOM 2557 C CA . VAL B 1 59 ? 2.727 22.406 5.215 1 98.88 59 VAL B CA 1
ATOM 2558 C C . VAL B 1 59 ? 3.207 21.094 5.809 1 98.88 59 VAL B C 1
ATOM 2560 O O . VAL B 1 59 ? 2.85 20.016 5.32 1 98.88 59 VAL B O 1
ATOM 2563 N N . LEU B 1 60 ? 4.047 21.125 6.797 1 98.88 60 LEU B N 1
ATOM 2564 C CA . LEU B 1 60 ? 4.473 19.938 7.531 1 98.88 60 LEU B CA 1
ATOM 2565 C C . LEU B 1 60 ? 3.586 19.719 8.75 1 98.88 60 LEU B C 1
ATOM 2567 O O . LEU B 1 60 ? 3.537 20.547 9.656 1 98.88 60 LEU B O 1
ATOM 2571 N N . SER B 1 61 ? 2.908 18.578 8.719 1 98.94 61 SER B N 1
ATOM 2572 C CA . SER B 1 61 ? 2.053 18.281 9.859 1 98.94 61 SER B CA 1
ATOM 2573 C C . SER B 1 61 ? 2.873 18.109 11.133 1 98.94 61 SER B C 1
ATOM 2575 O O . SER B 1 61 ? 2.504 18.625 12.188 1 98.94 61 SER B O 1
ATOM 2577 N N . HIS B 1 62 ? 3.943 17.328 11.023 1 98.81 62 HIS B N 1
ATOM 2578 C CA . HIS B 1 62 ? 4.891 17.156 12.117 1 98.81 62 HIS B CA 1
ATOM 2579 C C . HIS B 1 62 ? 6.23 16.641 11.609 1 98.81 62 HIS B C 1
ATOM 2581 O O . HIS B 1 62 ? 6.352 16.266 10.438 1 98.81 62 HIS B O 1
ATOM 2587 N N . GLY B 1 63 ? 7.223 16.641 12.531 1 98.75 63 GLY B N 1
ATOM 2588 C CA . GLY B 1 63 ? 8.602 16.469 12.094 1 98.75 63 GLY B CA 1
ATOM 2589 C C . GLY B 1 63 ? 9.047 15.023 12.078 1 98.75 63 GLY B C 1
ATOM 2590 O O . GLY B 1 63 ? 10.172 14.711 12.492 1 98.75 63 GLY B O 1
ATOM 2591 N N . HIS B 1 64 ? 8.242 14.055 11.672 1 98.88 64 HIS B N 1
ATOM 2592 C CA . HIS B 1 64 ? 8.68 12.672 11.492 1 98.88 64 HIS B CA 1
ATOM 2593 C C . HIS B 1 64 ? 9.109 12.414 10.047 1 98.88 64 HIS B C 1
ATOM 2595 O O . HIS B 1 64 ? 8.594 13.047 9.117 1 98.88 64 HIS B O 1
ATOM 2601 N N . TYR B 1 65 ? 9.945 11.477 9.859 1 98.81 65 TYR B N 1
ATOM 2602 C CA . TYR B 1 65 ? 10.57 11.18 8.578 1 98.81 65 TYR B CA 1
ATOM 2603 C C . TYR B 1 65 ? 9.523 10.789 7.539 1 98.81 65 TYR B C 1
ATOM 2605 O O . TYR B 1 65 ? 9.648 11.141 6.363 1 98.81 65 TYR B O 1
ATOM 2613 N N . ASP B 1 66 ? 8.484 10.062 7.949 1 98.81 66 ASP B N 1
ATOM 2614 C CA . ASP B 1 66 ? 7.496 9.523 7.016 1 98.81 66 ASP B CA 1
ATOM 2615 C C . ASP B 1 66 ? 6.496 10.594 6.59 1 98.81 66 ASP B C 1
ATOM 2617 O O . ASP B 1 66 ? 5.527 10.305 5.887 1 98.81 66 ASP B O 1
ATOM 2621 N N . HIS B 1 67 ? 6.754 11.852 6.922 1 98.88 67 HIS B N 1
ATOM 2622 C CA . HIS B 1 67 ? 5.969 13 6.492 1 98.88 67 HIS B CA 1
ATOM 2623 C C . HIS B 1 67 ? 6.844 14.039 5.797 1 98.88 67 HIS B C 1
ATOM 2625 O O . HIS B 1 67 ? 6.336 14.93 5.109 1 98.88 67 HIS B O 1
ATOM 2631 N N . CYS B 1 68 ? 8.172 13.93 6.035 1 98.88 68 CYS B N 1
ATOM 2632 C CA . CYS B 1 68 ? 8.977 15.086 5.648 1 98.88 68 CYS B CA 1
ATOM 2633 C C . CYS B 1 68 ? 10.07 14.672 4.668 1 98.88 68 CYS B C 1
ATOM 2635 O O . CYS B 1 68 ? 10.484 15.477 3.826 1 98.88 68 CYS B O 1
ATOM 2637 N N . ASP B 1 69 ? 10.523 13.461 4.734 1 98.81 69 ASP B N 1
ATOM 2638 C CA . ASP B 1 69 ? 11.781 13.133 4.066 1 98.81 69 ASP B CA 1
ATOM 2639 C C . ASP B 1 69 ? 11.594 13.047 2.555 1 98.81 69 ASP B C 1
ATOM 2641 O O . ASP B 1 69 ? 12.555 13.141 1.795 1 98.81 69 ASP B O 1
ATOM 2645 N N . GLY B 1 70 ? 10.367 12.836 2.109 1 98.75 70 GLY B N 1
ATOM 2646 C CA . GLY B 1 70 ? 10.086 12.898 0.684 1 98.75 70 GLY B CA 1
ATOM 2647 C C . GLY B 1 70 ? 10.359 14.266 0.082 1 98.75 70 GLY B C 1
ATOM 2648 O O . GLY B 1 70 ? 10.453 14.406 -1.14 1 98.75 70 GLY B O 1
ATOM 2649 N N . LEU B 1 71 ? 10.562 15.289 0.868 1 98.56 71 LEU B N 1
ATOM 2650 C CA . LEU B 1 71 ? 10.82 16.641 0.416 1 98.56 71 LEU B CA 1
ATOM 2651 C C . LEU B 1 71 ? 12.141 16.719 -0.347 1 98.56 71 LEU B C 1
ATOM 2653 O O . LEU B 1 71 ? 12.406 17.719 -1.027 1 98.56 71 LEU B O 1
ATOM 2657 N N . LYS B 1 72 ? 12.953 15.727 -0.161 1 98.44 72 LYS B N 1
ATOM 2658 C CA . LYS B 1 72 ? 14.211 15.703 -0.901 1 98.44 72 LYS B CA 1
ATOM 2659 C C . LYS B 1 72 ? 13.984 15.953 -2.389 1 98.44 72 LYS B C 1
ATOM 2661 O O . LYS B 1 72 ? 14.711 16.719 -3.014 1 98.44 72 LYS B O 1
ATOM 2666 N N . TYR B 1 73 ? 12.945 15.328 -2.961 1 98.44 73 TYR B N 1
ATOM 2667 C CA . TYR B 1 73 ? 12.602 15.523 -4.363 1 98.44 73 TYR B CA 1
ATOM 2668 C C . TYR B 1 73 ? 12.219 16.969 -4.633 1 98.44 73 TYR B C 1
ATOM 2670 O O . TYR B 1 73 ? 12.672 17.562 -5.613 1 98.44 73 TYR B O 1
ATOM 2678 N N . VAL B 1 74 ? 11.406 17.531 -3.793 1 98.25 74 VAL B N 1
ATOM 2679 C CA . VAL B 1 74 ? 10.883 18.891 -3.934 1 98.25 74 VAL B CA 1
ATOM 2680 C C . VAL B 1 74 ? 12.023 19.891 -3.871 1 98.25 74 VAL B C 1
ATOM 2682 O O . VAL B 1 74 ? 12.086 20.828 -4.68 1 98.25 74 VAL B O 1
ATOM 2685 N N . ILE B 1 75 ? 12.898 19.688 -2.93 1 97.81 75 ILE B N 1
ATOM 2686 C CA . ILE B 1 75 ? 14.039 20.562 -2.707 1 97.81 75 ILE B CA 1
ATOM 2687 C C . ILE B 1 75 ? 15 20.484 -3.887 1 97.81 75 ILE B C 1
ATOM 2689 O O . ILE B 1 75 ? 15.391 21.5 -4.461 1 97.81 75 ILE B O 1
ATOM 2693 N N . GLU B 1 76 ? 15.336 19.281 -4.336 1 97.44 76 GLU B N 1
ATOM 2694 C CA . GLU B 1 76 ? 16.312 19.047 -5.387 1 97.44 76 GLU B CA 1
ATOM 2695 C C . GLU B 1 76 ? 15.828 19.578 -6.73 1 97.44 76 GLU B C 1
ATOM 2697 O O . GLU B 1 76 ? 16.625 19.844 -7.629 1 97.44 76 GLU B O 1
ATOM 2702 N N . ASN B 1 77 ? 14.562 19.781 -6.852 1 97.62 77 ASN B N 1
ATOM 2703 C CA . ASN B 1 77 ? 14.008 20.219 -8.133 1 97.62 77 ASN B CA 1
ATOM 2704 C C . ASN B 1 77 ? 13.445 21.625 -8.047 1 97.62 77 ASN B C 1
ATOM 2706 O O . ASN B 1 77 ? 12.719 22.062 -8.938 1 97.62 77 ASN B O 1
ATOM 2710 N N . ASP B 1 78 ? 13.68 22.328 -6.961 1 96.69 78 ASP B N 1
ATOM 2711 C CA . ASP B 1 78 ? 13.305 23.719 -6.754 1 96.69 78 ASP B CA 1
ATOM 2712 C C . ASP B 1 78 ? 11.805 23.922 -6.941 1 96.69 78 ASP B C 1
ATOM 2714 O O . ASP B 1 78 ? 11.375 24.781 -7.707 1 96.69 78 ASP B O 1
ATOM 2718 N N . LEU B 1 79 ? 11.047 23.031 -6.254 1 97.44 79 LEU B N 1
ATOM 2719 C CA . LEU B 1 79 ? 9.602 23.047 -6.441 1 97.44 79 LEU B CA 1
ATOM 2720 C C . LEU B 1 79 ? 8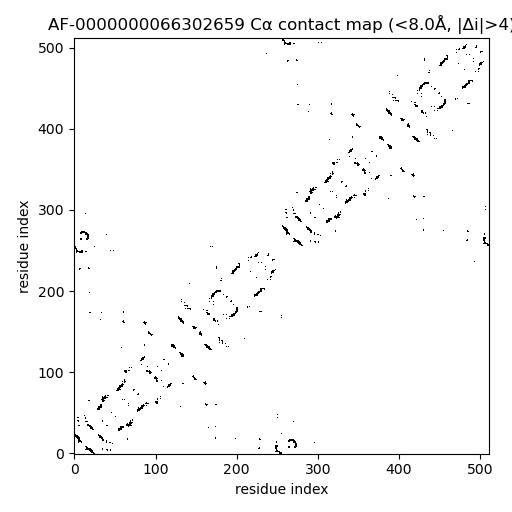.914 23.812 -5.312 1 97.44 79 LEU B C 1
ATOM 2722 O O . LEU B 1 79 ? 7.691 23.75 -5.176 1 97.44 79 LEU B O 1
ATOM 2726 N N . ILE B 1 80 ? 9.656 24.406 -4.457 1 97.12 80 ILE B N 1
ATOM 2727 C CA . ILE B 1 80 ? 9.094 25.281 -3.422 1 97.12 80 ILE B CA 1
ATOM 2728 C C . ILE B 1 80 ? 8.992 26.703 -3.945 1 97.12 80 ILE B C 1
ATOM 2730 O O . ILE B 1 80 ? 9.977 27.453 -3.924 1 97.12 80 ILE B O 1
ATOM 2734 N N . ASN B 1 81 ? 7.824 27.109 -4.285 1 95.94 81 ASN B N 1
ATOM 2735 C CA . ASN B 1 81 ? 7.605 28.438 -4.879 1 95.94 81 ASN B CA 1
ATOM 2736 C C . ASN B 1 81 ? 7.316 29.484 -3.816 1 95.94 81 ASN B C 1
ATOM 2738 O O . ASN B 1 81 ? 7.414 30.688 -4.082 1 95.94 81 ASN B O 1
ATOM 2742 N N . GLY B 1 82 ? 6.969 29.016 -2.627 1 96 82 GLY B N 1
ATOM 2743 C CA . GLY B 1 82 ? 6.531 29.953 -1.606 1 96 82 GLY B CA 1
ATOM 2744 C C . GLY B 1 82 ? 6.918 29.531 -0.202 1 96 82 GLY B C 1
ATOM 2745 O O . GLY B 1 82 ? 8.078 29.203 0.058 1 96 82 GLY B O 1
ATOM 2746 N N . LYS B 1 83 ? 5.91 29.484 0.671 1 97.25 83 LYS B N 1
ATOM 2747 C CA . LYS B 1 83 ? 6.172 29.359 2.102 1 97.25 83 LYS B CA 1
ATOM 2748 C C . LYS B 1 83 ? 6.176 27.906 2.533 1 97.25 83 LYS B C 1
ATOM 2750 O O . LYS B 1 83 ? 5.422 27.094 1.994 1 97.25 83 LYS B O 1
ATOM 2755 N N . VAL B 1 84 ? 7.004 27.609 3.441 1 98.38 84 VAL B N 1
ATOM 2756 C CA . VAL B 1 84 ? 6.922 26.375 4.215 1 98.38 84 VAL B CA 1
ATOM 2757 C C . VAL B 1 84 ? 6.367 26.672 5.605 1 98.38 84 VAL B C 1
ATOM 2759 O O . VAL B 1 84 ? 6.859 27.562 6.301 1 98.38 84 VAL B O 1
ATOM 2762 N N . ILE B 1 85 ? 5.316 26.047 5.973 1 98.81 85 ILE B N 1
ATOM 2763 C CA . ILE B 1 85 ? 4.652 26.266 7.254 1 98.81 85 ILE B CA 1
ATOM 2764 C C . ILE B 1 85 ? 4.891 25.062 8.164 1 98.81 85 ILE B C 1
ATOM 2766 O O . ILE B 1 85 ? 4.641 23.922 7.777 1 98.81 85 ILE B O 1
ATOM 2770 N N . ALA B 1 86 ? 5.402 25.297 9.32 1 98.69 86 ALA B N 1
ATOM 2771 C CA . ALA B 1 86 ? 5.691 24.234 10.281 1 98.69 86 ALA B CA 1
ATOM 2772 C C . ALA B 1 86 ? 5.629 24.766 11.711 1 98.69 86 ALA B C 1
ATOM 2774 O O . ALA B 1 86 ? 5.566 25.969 11.938 1 98.69 86 ALA B O 1
ATOM 2775 N N . HIS B 1 87 ? 5.492 23.953 12.617 1 98.62 87 HIS B N 1
ATOM 2776 C CA . HIS B 1 87 ? 5.711 24.219 14.031 1 98.62 87 HIS B CA 1
ATOM 2777 C C . HIS B 1 87 ? 7.184 24.094 14.398 1 98.62 87 HIS B C 1
ATOM 2779 O O . HIS B 1 87 ? 7.891 23.234 13.859 1 98.62 87 HIS B O 1
ATOM 2785 N N . LYS B 1 88 ? 7.664 24.828 15.344 1 97.5 88 LYS B N 1
ATOM 2786 C CA . LYS B 1 88 ? 9.078 24.844 15.703 1 97.5 88 LYS B CA 1
ATOM 2787 C C . LYS B 1 88 ? 9.547 23.453 16.125 1 97.5 88 LYS B C 1
ATOM 2789 O O . LYS B 1 88 ? 10.672 23.062 15.828 1 97.5 88 LYS B O 1
ATOM 2794 N N . ASP B 1 89 ? 8.688 22.703 16.797 1 98.38 89 ASP B N 1
ATOM 2795 C CA . ASP B 1 89 ? 9.078 21.406 17.344 1 98.38 89 ASP B CA 1
ATOM 2796 C C . ASP B 1 89 ? 9.227 20.359 16.25 1 98.38 89 ASP B C 1
ATOM 2798 O O . ASP B 1 89 ? 9.719 19.25 16.5 1 98.38 89 ASP B O 1
ATOM 2802 N N . ALA B 1 90 ? 8.812 20.688 15.039 1 98.62 90 ALA B N 1
ATOM 2803 C CA . ALA B 1 90 ? 9.023 19.766 13.922 1 98.62 90 ALA B CA 1
ATOM 2804 C C . ALA B 1 90 ? 10.516 19.531 13.68 1 98.62 90 ALA B C 1
ATOM 2806 O O . ALA B 1 90 ? 10.898 18.516 13.102 1 98.62 90 ALA B O 1
ATOM 2807 N N . PHE B 1 91 ? 11.328 20.438 14.156 1 98.19 91 PHE B N 1
ATOM 2808 C CA . PHE B 1 91 ? 12.742 20.406 13.805 1 98.19 91 PHE B CA 1
ATOM 2809 C C . PHE B 1 91 ? 13.57 19.844 14.953 1 98.19 91 PHE B C 1
ATOM 2811 O O . PHE B 1 91 ? 14.805 19.875 14.906 1 98.19 91 PHE B O 1
ATOM 2818 N N . LEU B 1 92 ? 12.922 19.359 15.969 1 98.19 92 LEU B N 1
ATOM 2819 C CA . LEU B 1 92 ? 13.625 18.656 17.031 1 98.19 92 LEU B CA 1
ATOM 2820 C C . LEU B 1 92 ? 14.133 17.297 16.531 1 98.19 92 LEU B C 1
ATOM 2822 O O . LEU B 1 92 ? 13.539 16.703 15.617 1 98.19 92 LEU B O 1
ATOM 2826 N N . ASP B 1 93 ? 15.281 16.844 17.125 1 98.5 93 ASP B N 1
ATOM 2827 C CA . ASP B 1 93 ? 15.68 15.461 16.922 1 98.5 93 ASP B CA 1
ATOM 2828 C C . ASP B 1 93 ? 14.742 14.508 17.656 1 98.5 93 ASP B C 1
ATOM 2830 O O . ASP B 1 93 ? 14.617 14.578 18.891 1 98.5 93 ASP B O 1
ATOM 2834 N N . LYS B 1 94 ? 14.141 13.641 16.922 1 98.69 94 LYS B N 1
ATOM 2835 C CA . LYS B 1 94 ? 13.094 12.789 17.484 1 98.69 94 LYS B CA 1
ATOM 2836 C C . LYS B 1 94 ? 13.477 11.312 17.375 1 98.69 94 LYS B C 1
ATOM 2838 O O . LYS B 1 94 ? 14.125 10.898 16.406 1 98.69 94 LYS B O 1
ATOM 2843 N N . TYR B 1 95 ? 12.961 10.547 18.359 1 98.44 95 TYR B N 1
ATOM 2844 C CA . TYR B 1 95 ? 13.383 9.156 18.453 1 98.44 95 TYR B CA 1
ATOM 2845 C C . TYR B 1 95 ? 12.227 8.266 18.891 1 98.44 95 TYR B C 1
ATOM 2847 O O . TYR B 1 95 ? 11.391 8.672 19.703 1 98.44 95 TYR B O 1
ATOM 2855 N N . ALA B 1 96 ? 12.102 7.113 18.406 1 97.56 96 ALA B N 1
ATOM 2856 C CA . ALA B 1 96 ? 11.367 5.969 18.938 1 97.56 96 ALA B CA 1
ATOM 2857 C C . ALA B 1 96 ? 12.32 4.906 19.469 1 97.56 96 ALA B C 1
ATOM 2859 O O . ALA B 1 96 ? 12.891 4.129 18.703 1 97.56 96 ALA B O 1
ATOM 2860 N N . GLY B 1 97 ? 12.445 4.797 20.734 1 96.31 97 GLY B N 1
ATOM 2861 C CA . GLY B 1 97 ? 13.586 4.07 21.266 1 96.31 97 GLY B CA 1
ATOM 2862 C C . GLY B 1 97 ? 14.922 4.629 20.797 1 96.31 97 GLY B C 1
ATOM 2863 O O . GLY B 1 97 ? 15.172 5.828 20.938 1 96.31 97 GLY B O 1
ATOM 2864 N N . ASN B 1 98 ? 15.758 3.811 20.234 1 96.19 98 ASN B N 1
ATOM 2865 C CA . ASN B 1 98 ? 17.062 4.25 19.766 1 96.19 98 ASN B CA 1
ATOM 2866 C C . ASN B 1 98 ? 17.031 4.645 18.297 1 96.19 98 ASN B C 1
ATOM 2868 O O . ASN B 1 98 ? 18.031 5.129 17.766 1 96.19 98 ASN B O 1
ATOM 2872 N N . ARG B 1 99 ? 15.922 4.547 17.781 1 97.19 99 ARG B N 1
ATOM 2873 C CA . ARG B 1 99 ? 15.82 4.84 16.359 1 97.19 99 ARG B CA 1
ATOM 2874 C C . ARG B 1 99 ? 15.477 6.309 16.125 1 97.19 99 ARG B C 1
ATOM 2876 O O . ARG B 1 99 ? 14.469 6.809 16.625 1 97.19 99 ARG B O 1
ATOM 2883 N N . TYR B 1 100 ? 16.281 7.012 15.359 1 98.62 100 TYR B N 1
ATOM 2884 C CA . TYR B 1 100 ? 15.969 8.375 14.945 1 98.62 100 TYR B CA 1
ATOM 2885 C C . TYR B 1 100 ? 14.773 8.391 14 1 98.62 100 TYR B C 1
ATOM 2887 O O . TYR B 1 100 ? 14.75 7.668 13 1 98.62 100 TYR B O 1
ATOM 2895 N N . ILE B 1 101 ? 13.766 9.219 14.305 1 98.62 101 ILE B N 1
ATOM 2896 C CA . ILE B 1 101 ? 12.562 9.227 13.484 1 98.62 101 ILE B CA 1
ATOM 2897 C C . ILE B 1 101 ? 12.227 10.664 13.078 1 98.62 101 ILE B C 1
ATOM 2899 O O . ILE B 1 101 ? 11.125 10.938 12.609 1 98.62 101 ILE B O 1
ATOM 2903 N N . GLY B 1 102 ? 13.148 11.586 13.297 1 98.75 102 GLY B N 1
ATOM 2904 C CA . GLY B 1 102 ? 12.969 12.969 12.898 1 98.75 102 GLY B CA 1
ATOM 2905 C C . GLY B 1 102 ? 13.258 13.211 11.43 1 98.75 102 GLY B C 1
ATOM 2906 O O . GLY B 1 102 ? 13.461 12.258 10.672 1 98.75 102 GLY B O 1
ATOM 2907 N N . ILE B 1 103 ? 13.195 14.422 11.07 1 98.75 103 ILE B N 1
ATOM 2908 C CA . ILE B 1 103 ? 13.469 14.844 9.703 1 98.75 103 ILE B CA 1
ATOM 2909 C C . ILE B 1 103 ? 14.93 14.57 9.359 1 98.75 103 ILE B C 1
ATOM 2911 O O . ILE B 1 103 ? 15.828 14.805 10.172 1 98.75 103 ILE B O 1
ATOM 2915 N N . ASP B 1 104 ? 15.148 14.086 8.203 1 98.69 104 ASP B N 1
ATOM 2916 C CA . ASP B 1 104 ? 16.516 13.945 7.703 1 98.69 104 ASP B CA 1
ATOM 2917 C C . ASP B 1 104 ? 17.312 15.227 7.914 1 98.69 104 ASP B C 1
ATOM 2919 O O . ASP B 1 104 ? 16.812 16.328 7.68 1 98.69 104 ASP B O 1
ATOM 2923 N N . GLU B 1 105 ? 18.547 15.148 8.258 1 98.25 105 GLU B N 1
ATOM 2924 C CA . GLU B 1 105 ? 19.344 16.281 8.664 1 98.25 105 GLU B CA 1
ATOM 2925 C C . GLU B 1 105 ? 19.531 17.281 7.52 1 98.25 105 GLU B C 1
ATOM 2927 O O . GLU B 1 105 ? 19.484 18.484 7.723 1 98.25 105 GLU B O 1
ATOM 2932 N N . GLU B 1 106 ? 19.781 16.812 6.34 1 97.94 106 GLU B N 1
ATOM 2933 C CA . GLU B 1 106 ? 19.984 17.703 5.188 1 97.94 106 GLU B CA 1
ATOM 2934 C C . GLU B 1 106 ? 18.719 18.484 4.867 1 97.94 106 GLU B C 1
ATOM 2936 O O . GLU B 1 106 ? 18.781 19.672 4.543 1 97.94 106 GLU B O 1
ATOM 2941 N N . ILE B 1 107 ? 17.609 17.797 4.984 1 98.25 107 ILE B N 1
ATOM 2942 C CA . ILE B 1 107 ? 16.328 18.438 4.734 1 98.25 107 ILE B CA 1
ATOM 2943 C C . ILE B 1 107 ? 16.031 19.469 5.824 1 98.25 107 ILE B C 1
ATOM 2945 O O . ILE B 1 107 ? 15.641 20.594 5.527 1 98.25 107 ILE B O 1
ATOM 2949 N N . LYS B 1 108 ? 16.281 19.062 7 1 97.5 108 LYS B N 1
ATOM 2950 C CA . LYS B 1 108 ? 16.078 19.938 8.148 1 97.5 108 LYS B CA 1
ATOM 2951 C C . LYS B 1 108 ? 16.906 21.219 8.016 1 97.5 108 LYS B C 1
ATOM 2953 O O . LYS B 1 108 ? 16.375 22.312 8.195 1 97.5 108 LYS B O 1
ATOM 2958 N N . GLU B 1 109 ? 18.141 21.094 7.684 1 97.19 109 GLU B N 1
ATOM 2959 C CA . GLU B 1 109 ? 19.031 22.234 7.527 1 97.19 109 GLU B CA 1
ATOM 2960 C C . GLU B 1 109 ? 18.578 23.141 6.391 1 97.19 109 GLU B C 1
ATOM 2962 O O . GLU B 1 109 ? 18.609 24.375 6.516 1 97.19 109 GLU B O 1
ATOM 2967 N N . TYR B 1 110 ? 18.172 22.531 5.352 1 97.5 110 TYR B N 1
ATOM 2968 C CA . TYR B 1 110 ? 17.688 23.312 4.215 1 97.5 110 TYR B CA 1
ATOM 2969 C C . TYR B 1 110 ? 16.484 24.156 4.605 1 97.5 110 TYR B C 1
ATOM 2971 O O . TYR B 1 110 ? 16.422 25.344 4.301 1 97.5 110 TYR B O 1
ATOM 2979 N N . LEU B 1 111 ? 15.523 23.5 5.277 1 96.88 111 LEU B N 1
ATOM 2980 C CA . LEU B 1 111 ? 14.281 24.188 5.633 1 96.88 111 LEU B CA 1
ATOM 2981 C C . LEU B 1 111 ? 14.547 25.312 6.625 1 96.88 111 LEU B C 1
ATOM 2983 O O . LEU B 1 111 ? 13.953 26.391 6.516 1 96.88 111 LEU B O 1
ATOM 2987 N N . LEU B 1 112 ? 15.43 25.109 7.527 1 95.25 112 LEU B N 1
ATOM 2988 C CA . LEU B 1 112 ? 15.711 26.078 8.578 1 95.25 112 LEU B CA 1
ATOM 2989 C C . LEU B 1 112 ? 16.438 27.297 8.008 1 95.25 112 LEU B C 1
ATOM 2991 O O . LEU B 1 112 ? 16.391 28.375 8.602 1 95.25 112 LEU B O 1
ATOM 2995 N N . LYS B 1 113 ? 17.078 27.172 6.906 1 92.25 113 LYS B N 1
ATOM 2996 C CA . LYS B 1 113 ? 17.812 28.266 6.289 1 92.25 113 LYS B CA 1
ATOM 2997 C C . LYS B 1 113 ? 16.953 29 5.277 1 92.25 113 LYS B C 1
ATOM 2999 O O . LYS B 1 113 ? 17.359 30.047 4.762 1 92.25 113 LYS B O 1
ATOM 3004 N N . LYS B 1 114 ? 15.852 28.438 5.047 1 86.56 114 LYS B N 1
ATOM 3005 C CA . LYS B 1 114 ? 14.992 29.047 4.039 1 86.56 114 LYS B CA 1
ATOM 3006 C C . LYS B 1 114 ? 14.344 30.312 4.57 1 86.56 114 LYS B C 1
ATOM 3008 O O . LYS B 1 114 ? 13.82 30.328 5.688 1 86.56 114 LYS B O 1
ATOM 3013 N N . ALA B 1 115 ? 14.352 31.375 3.789 1 78.5 115 ALA B N 1
ATOM 3014 C CA . ALA B 1 115 ? 13.812 32.688 4.188 1 78.5 115 ALA B CA 1
ATOM 3015 C C . ALA B 1 115 ? 12.297 32.625 4.324 1 78.5 115 ALA B C 1
ATOM 3017 O O . ALA B 1 115 ? 11.711 33.375 5.102 1 78.5 115 ALA B O 1
ATOM 3018 N N . ASP B 1 116 ? 11.68 31.688 3.652 1 91.38 116 ASP B N 1
ATOM 3019 C CA . ASP B 1 116 ? 10.227 31.641 3.6 1 91.38 116 ASP B CA 1
ATOM 3020 C C . ASP B 1 116 ? 9.672 30.531 4.477 1 91.38 116 ASP B C 1
ATOM 3022 O O . ASP B 1 116 ? 8.625 29.953 4.172 1 91.38 116 ASP B O 1
ATOM 3026 N N . LEU B 1 117 ? 10.328 30.234 5.57 1 96.31 117 LEU B N 1
ATOM 3027 C CA . LEU B 1 117 ? 9.852 29.328 6.602 1 96.31 117 LEU B CA 1
ATOM 3028 C C . LEU B 1 117 ? 8.961 30.062 7.602 1 96.31 117 LEU B C 1
ATOM 3030 O O . LEU B 1 117 ? 9.391 31.031 8.219 1 96.31 117 LEU B O 1
ATOM 3034 N N . GLU B 1 118 ? 7.723 29.734 7.684 1 97.38 118 GLU B N 1
ATOM 3035 C CA . GLU B 1 118 ? 6.758 30.281 8.633 1 97.38 118 GLU B CA 1
ATOM 3036 C C . GLU B 1 118 ? 6.539 29.344 9.812 1 97.38 118 GLU B C 1
ATOM 3038 O O . GLU B 1 118 ? 5.898 28.297 9.664 1 97.38 118 GLU B O 1
ATOM 3043 N N . ILE B 1 119 ? 7.027 29.703 10.977 1 98.12 119 ILE B N 1
ATOM 3044 C CA . ILE B 1 119 ? 6.832 28.906 12.188 1 98.12 119 ILE B CA 1
ATOM 3045 C C . ILE B 1 119 ? 5.547 29.344 12.883 1 98.12 119 ILE B C 1
ATOM 3047 O O . ILE B 1 119 ? 5.383 30.531 13.219 1 98.12 119 ILE B O 1
ATOM 3051 N N . ILE B 1 120 ? 4.637 28.422 13.102 1 98.38 120 ILE B N 1
ATOM 3052 C CA . ILE B 1 120 ? 3.357 28.844 13.672 1 98.38 120 ILE B CA 1
ATOM 3053 C C . ILE B 1 120 ? 3.021 27.969 14.875 1 98.38 120 ILE B C 1
ATOM 3055 O O . ILE B 1 120 ? 3.43 26.797 14.945 1 98.38 120 ILE B O 1
ATOM 3059 N N . GLU B 1 121 ? 2.266 28.469 15.805 1 98.06 121 GLU B N 1
ATOM 3060 C CA . GLU B 1 121 ? 1.711 27.75 16.953 1 98.06 121 GLU B CA 1
ATOM 3061 C C . GLU B 1 121 ? 0.201 27.938 17.047 1 98.06 121 GLU B C 1
ATOM 3063 O O . GLU B 1 121 ? -0.492 27.156 17.703 1 98.06 121 GLU B O 1
ATOM 3068 N N . GLU B 1 122 ? -0.213 29.047 16.453 1 98.5 122 GLU B N 1
ATOM 3069 C CA . GLU B 1 122 ? -1.631 29.375 16.391 1 98.5 122 GLU B CA 1
ATOM 3070 C C . GLU B 1 122 ? -2.17 29.188 14.969 1 98.5 122 GLU B C 1
ATOM 3072 O O . GLU B 1 122 ? -1.398 29.078 14.016 1 98.5 122 GLU B O 1
ATOM 3077 N N . PRO B 1 123 ? -3.51 29.172 14.859 1 98.69 123 PRO B N 1
ATOM 3078 C CA . PRO B 1 123 ? -4.062 28.969 13.523 1 98.69 123 PRO B CA 1
ATOM 3079 C C . PRO B 1 123 ? -3.541 29.984 12.508 1 98.69 123 PRO B C 1
ATOM 3081 O O . PRO B 1 123 ? -3.412 31.172 12.82 1 98.69 123 PRO B O 1
ATOM 3084 N N . TYR B 1 124 ? -3.15 29.562 11.406 1 98.44 124 TYR B N 1
ATOM 3085 C CA . TYR B 1 124 ? -2.631 30.359 10.297 1 98.44 124 TYR B CA 1
ATOM 3086 C C . TYR B 1 124 ? -3.533 30.25 9.078 1 98.44 124 TYR B C 1
ATOM 3088 O O . TYR B 1 124 ? -3.693 29.172 8.508 1 98.44 124 TYR B O 1
ATOM 3096 N N . LYS B 1 125 ? -4.117 31.344 8.68 1 98.19 125 LYS B N 1
ATOM 3097 C CA . LYS B 1 125 ? -4.992 31.359 7.516 1 98.19 125 LYS B CA 1
ATOM 3098 C C . LYS B 1 125 ? -4.203 31.625 6.238 1 98.19 125 LYS B C 1
ATOM 3100 O O . LYS B 1 125 ? -3.686 32.719 6.039 1 98.19 125 LYS B O 1
ATOM 3105 N N . ILE B 1 126 ? -4.098 30.594 5.383 1 97.69 126 ILE B N 1
ATOM 3106 C CA . ILE B 1 126 ? -3.488 30.781 4.07 1 97.69 126 ILE B CA 1
ATOM 3107 C C . ILE B 1 126 ? -4.398 31.641 3.193 1 97.69 126 ILE B C 1
ATOM 3109 O O . ILE B 1 126 ? -3.932 32.562 2.5 1 97.69 126 ILE B O 1
ATOM 3113 N N . ASP B 1 127 ? -5.715 31.328 3.221 1 95.12 127 ASP B N 1
ATOM 3114 C CA . ASP B 1 127 ? -6.77 32.156 2.652 1 95.12 127 ASP B CA 1
ATOM 3115 C C . ASP B 1 127 ? -8.117 31.875 3.316 1 95.12 127 ASP B C 1
ATOM 3117 O O . ASP B 1 127 ? -8.164 31.266 4.391 1 95.12 127 ASP B O 1
ATOM 3121 N N . LYS B 1 128 ? -9.211 32.375 2.746 1 95.25 128 LYS B N 1
ATOM 3122 C CA . LYS B 1 128 ? -10.516 32.281 3.406 1 95.25 128 LYS B CA 1
ATOM 3123 C C . LYS B 1 128 ? -10.969 30.828 3.535 1 95.25 128 LYS B C 1
ATOM 3125 O O . LYS B 1 128 ? -11.766 30.5 4.418 1 95.25 128 LYS B O 1
ATOM 3130 N N . ASP B 1 129 ? -10.391 29.875 2.727 1 97.12 129 ASP B N 1
ATOM 3131 C CA . ASP B 1 129 ? -10.891 28.516 2.66 1 97.12 129 ASP B CA 1
ATOM 3132 C C . ASP B 1 129 ? -9.859 27.531 3.211 1 97.12 129 ASP B C 1
ATOM 3134 O O . ASP B 1 129 ? -10.109 26.312 3.25 1 97.12 129 ASP B O 1
ATOM 3138 N N . ILE B 1 130 ? -8.672 28.047 3.629 1 98.44 130 ILE B N 1
ATOM 3139 C CA . ILE B 1 130 ? -7.582 27.141 4.008 1 98.44 130 ILE B CA 1
ATOM 3140 C C . ILE B 1 130 ? -6.949 27.625 5.312 1 98.44 130 ILE B C 1
ATOM 3142 O O . ILE B 1 130 ? -6.41 28.734 5.379 1 98.44 130 ILE B O 1
ATOM 3146 N N . ILE B 1 131 ? -6.988 26.766 6.316 1 98.75 131 ILE B N 1
ATOM 3147 C CA . ILE B 1 131 ? -6.438 27.109 7.621 1 98.75 131 ILE B CA 1
ATOM 3148 C C . ILE B 1 131 ? -5.527 25.984 8.109 1 98.75 131 ILE B C 1
ATOM 3150 O O . ILE B 1 131 ? -5.855 24.812 7.973 1 98.75 131 ILE B O 1
ATOM 3154 N N . VAL B 1 132 ? -4.348 26.281 8.578 1 98.88 132 VAL B N 1
ATOM 3155 C CA . VAL B 1 132 ? -3.461 25.375 9.289 1 98.88 132 VAL B CA 1
ATOM 3156 C C . VAL B 1 132 ? -3.633 25.562 10.797 1 98.88 132 VAL B C 1
ATOM 3158 O O . VAL B 1 132 ? -3.623 26.688 11.289 1 98.88 132 VAL B O 1
ATOM 3161 N N . SER B 1 133 ? -3.715 24.609 11.492 1 98.81 133 SER B N 1
ATOM 3162 C CA . SER B 1 133 ? -4.254 24.656 12.852 1 98.81 133 SER B CA 1
ATOM 3163 C C . SER B 1 133 ? -3.258 25.297 13.82 1 98.81 133 SER B C 1
ATOM 3165 O O . SER B 1 133 ? -3.652 25.953 14.773 1 98.81 133 SER B O 1
ATOM 3167 N N . GLY B 1 134 ? -1.904 25.078 13.594 1 98.62 134 GLY B N 1
ATOM 3168 C CA . GLY B 1 134 ? -0.957 25.219 14.688 1 98.62 134 GLY B CA 1
ATOM 3169 C C . GLY B 1 134 ? -1.09 24.141 15.742 1 98.62 134 GLY B C 1
ATOM 3170 O O . GLY B 1 134 ? -1.507 23.016 15.438 1 98.62 134 GLY B O 1
ATOM 3171 N N . TYR B 1 135 ? -0.717 24.453 16.938 1 98.62 135 TYR B N 1
ATOM 3172 C CA . TYR B 1 135 ? -0.77 23.5 18.047 1 98.62 135 TYR B CA 1
ATOM 3173 C C . TYR B 1 135 ? -2.195 23.016 18.281 1 98.62 135 TYR B C 1
ATOM 3175 O O . TYR B 1 135 ? -3.141 23.812 18.25 1 98.62 135 TYR B O 1
ATOM 3183 N N . VAL B 1 136 ? -2.375 21.75 18.531 1 98.75 136 VAL B N 1
ATOM 3184 C CA . VAL B 1 136 ? -3.678 21.156 18.828 1 98.75 136 VAL B CA 1
ATOM 3185 C C . VAL B 1 136 ? -3.822 20.938 20.328 1 98.75 136 VAL B C 1
ATOM 3187 O O . VAL B 1 136 ? -3.111 20.125 20.906 1 98.75 136 VAL B O 1
ATOM 3190 N N . PRO B 1 137 ? -4.746 21.656 20.906 1 98.38 137 PRO B N 1
ATOM 3191 C CA . PRO B 1 137 ? -4.996 21.406 22.328 1 98.38 137 PRO B CA 1
ATOM 3192 C C . PRO B 1 137 ? -5.477 19.969 22.594 1 98.38 137 PRO B C 1
ATOM 3194 O O . PRO B 1 137 ? -6.246 19.422 21.812 1 98.38 137 PRO B O 1
ATOM 3197 N N . ARG B 1 138 ? -5.004 19.359 23.672 1 97.75 138 ARG B N 1
ATOM 3198 C CA . ARG B 1 138 ? -5.34 17.984 24.016 1 97.75 138 ARG B CA 1
ATOM 3199 C C . ARG B 1 138 ? -6.34 17.938 25.172 1 97.75 138 ARG B C 1
ATOM 3201 O O . ARG B 1 138 ? -5.992 17.547 26.281 1 97.75 138 ARG B O 1
ATOM 3208 N N . GLU B 1 139 ? -7.59 18.203 24.828 1 97.75 139 GLU B N 1
ATOM 3209 C CA . GLU B 1 139 ? -8.648 18.328 25.828 1 97.75 139 GLU B CA 1
ATOM 3210 C C . GLU B 1 139 ? -9.328 16.984 26.094 1 97.75 139 GLU B C 1
ATOM 3212 O O . GLU B 1 139 ? -10.016 16.812 27.094 1 97.75 139 GLU B O 1
ATOM 3217 N N . TYR B 1 140 ? -9.156 16.047 25.266 1 97.5 140 TYR B N 1
ATOM 3218 C CA . TYR B 1 140 ? -9.766 14.727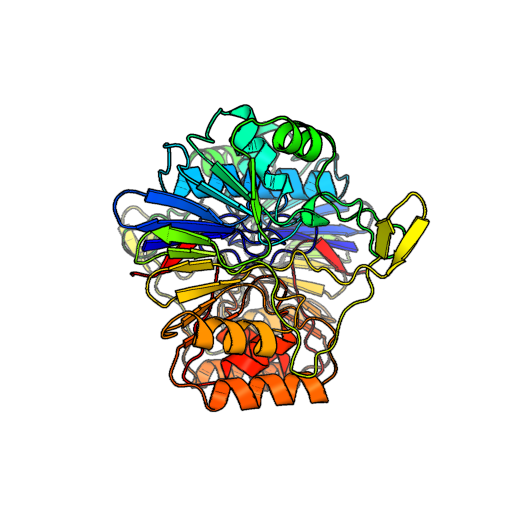 25.375 1 97.5 140 TYR B CA 1
ATOM 3219 C C . TYR B 1 140 ? -8.703 13.656 25.609 1 97.5 140 TYR B C 1
ATOM 3221 O O . TYR B 1 140 ? -7.578 13.773 25.125 1 97.5 140 TYR B O 1
ATOM 3229 N N . GLU B 1 141 ? -9.125 12.672 26.328 1 95.88 141 GLU B N 1
ATOM 3230 C CA . GLU B 1 141 ? -8.219 11.547 26.578 1 95.88 141 GLU B CA 1
ATOM 3231 C C . GLU B 1 141 ? -7.777 10.891 25.281 1 95.88 141 GLU B C 1
ATOM 3233 O O . GLU B 1 141 ? -8.578 10.727 24.359 1 95.88 141 GLU B O 1
ATOM 3238 N N . TYR B 1 142 ? -6.535 10.555 25.25 1 96.31 142 TYR B N 1
ATOM 3239 C CA . TYR B 1 142 ? -5.992 9.859 24.094 1 96.31 142 TYR B CA 1
ATOM 3240 C C . TYR B 1 142 ? -4.809 8.984 24.484 1 96.31 142 TYR B C 1
ATOM 3242 O O . TYR B 1 142 ? -4.203 9.188 25.547 1 96.31 142 TYR B O 1
ATOM 3250 N N . GLU B 1 143 ? -4.527 7.965 23.719 1 96.06 143 GLU B N 1
ATOM 3251 C CA . GLU B 1 143 ? -3.371 7.098 23.922 1 96.06 143 GLU B CA 1
ATOM 3252 C C . GLU B 1 143 ? -2.209 7.516 23.031 1 96.06 143 GLU B C 1
ATOM 3254 O O . GLU B 1 143 ? -2.35 7.578 21.797 1 96.06 143 GLU B O 1
ATOM 3259 N N . MET B 1 144 ? -1.155 7.832 23.672 1 91 144 MET B N 1
ATOM 3260 C CA . MET B 1 144 ? 0.012 8.297 22.922 1 91 144 MET B CA 1
ATOM 3261 C C . MET B 1 144 ? 1.113 7.246 22.922 1 91 144 MET B C 1
ATOM 3263 O O . MET B 1 144 ? 1.348 6.578 23.938 1 91 144 MET B O 1
ATOM 3267 N N . GLU B 1 145 ? 1.724 7.113 21.75 1 90.94 145 GLU B N 1
ATOM 3268 C CA . GLU B 1 145 ? 2.926 6.285 21.688 1 90.94 145 GLU B CA 1
ATOM 3269 C C . GLU B 1 145 ? 4.105 6.973 22.359 1 90.94 145 GLU B C 1
ATOM 3271 O O . GLU B 1 145 ? 4.207 8.203 22.344 1 90.94 145 GLU B O 1
ATOM 3276 N N . GLU B 1 146 ? 4.969 6.215 22.828 1 93.19 146 GLU B N 1
ATOM 3277 C CA . GLU B 1 146 ? 6.121 6.77 23.531 1 93.19 146 GLU B CA 1
ATOM 3278 C C . GLU B 1 146 ? 7.219 7.18 22.547 1 93.19 146 GLU B C 1
ATOM 3280 O O . GLU B 1 146 ? 7.922 6.324 22 1 93.19 146 GLU B O 1
ATOM 3285 N N . PHE B 1 147 ? 7.375 8.445 22.375 1 96.44 147 PHE B N 1
ATOM 3286 C CA . PHE B 1 147 ? 8.469 9.023 21.594 1 96.44 147 PHE B CA 1
ATOM 3287 C C . PHE B 1 147 ? 9.367 9.875 22.484 1 96.44 147 PHE B C 1
ATOM 3289 O O . PHE B 1 147 ? 8.977 10.25 23.594 1 96.44 147 PHE B O 1
ATOM 3296 N N . GLN B 1 148 ? 10.516 10.062 22 1 98.12 148 GLN B N 1
ATOM 3297 C CA . GLN B 1 148 ? 11.469 10.945 22.656 1 98.12 148 GLN B CA 1
ATOM 3298 C C . GLN B 1 148 ? 12.023 11.992 21.703 1 98.12 148 GLN B C 1
ATOM 3300 O O . GLN B 1 148 ? 11.914 11.836 20.484 1 98.12 148 GLN B O 1
ATOM 3305 N N . CYS B 1 149 ? 12.516 13.047 22.219 1 98.06 149 CYS B N 1
ATOM 3306 C CA . CYS B 1 149 ? 13.203 14.07 21.422 1 98.06 149 CYS B CA 1
ATOM 3307 C C . CYS B 1 149 ? 14.328 14.711 22.234 1 98.06 149 CYS B C 1
ATOM 3309 O O . CYS B 1 149 ? 14.461 14.461 23.422 1 98.06 149 CYS B O 1
ATOM 3311 N N . ILE B 1 150 ? 15.18 15.422 21.609 1 97.31 150 ILE B N 1
ATOM 3312 C CA . ILE B 1 150 ? 16.266 16.141 22.281 1 97.31 150 ILE B CA 1
ATOM 3313 C C . ILE B 1 150 ? 15.867 17.594 22.484 1 97.31 150 ILE B C 1
ATOM 3315 O O . ILE B 1 150 ? 15.602 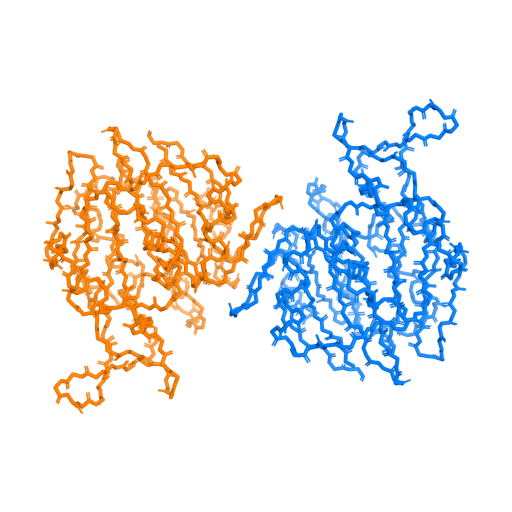18.328 21.531 1 97.31 150 ILE B O 1
ATOM 3319 N N . LYS B 1 151 ? 15.75 18 23.688 1 95.38 151 LYS B N 1
ATOM 3320 C CA . LYS B 1 151 ? 15.531 19.391 24.094 1 95.38 151 LYS B CA 1
ATOM 3321 C C . LYS B 1 151 ? 16.625 19.859 25.047 1 95.38 151 LYS B C 1
ATOM 3323 O O . LYS B 1 151 ? 16.891 19.219 26.062 1 95.38 151 LYS B O 1
ATOM 3328 N N . ASP B 1 152 ? 17.297 20.953 24.672 1 93.75 152 ASP B N 1
ATOM 3329 C CA . ASP B 1 152 ? 18.375 21.516 25.469 1 93.75 152 ASP B CA 1
ATOM 3330 C C . ASP B 1 152 ? 19.453 20.469 25.766 1 93.75 152 ASP B C 1
ATOM 3332 O O . ASP B 1 152 ? 19.875 20.328 26.922 1 93.75 152 ASP B O 1
ATOM 3336 N N . GLY B 1 153 ? 19.656 19.641 24.766 1 94.31 153 GLY B N 1
ATOM 3337 C CA . GLY B 1 153 ? 20.734 18.672 24.844 1 94.31 153 GLY B CA 1
ATOM 3338 C C . GLY B 1 153 ? 20.375 17.422 25.609 1 94.31 153 GLY B C 1
ATOM 3339 O O . GLY B 1 153 ? 21.203 16.531 25.797 1 94.31 153 GLY B O 1
ATOM 3340 N N . LYS B 1 154 ? 19.172 17.312 26.125 1 97.06 154 LYS B N 1
ATOM 3341 C CA . LYS B 1 154 ? 18.719 16.156 26.891 1 97.06 154 LYS B CA 1
ATOM 3342 C C . LYS B 1 154 ? 17.609 15.406 26.172 1 97.06 154 LYS B C 1
ATOM 3344 O O . LYS B 1 154 ? 16.75 16.016 25.531 1 97.06 154 LYS B O 1
ATOM 3349 N N . ARG B 1 155 ? 17.688 14.109 26.312 1 96.06 155 ARG B N 1
ATOM 3350 C CA . ARG B 1 155 ? 16.641 13.258 25.766 1 96.06 155 ARG B CA 1
ATOM 3351 C C . ARG B 1 155 ? 15.414 13.25 26.688 1 96.06 155 ARG B C 1
ATOM 3353 O O . ARG B 1 155 ? 15.5 12.875 27.859 1 96.06 155 ARG B O 1
ATOM 3360 N N . VAL B 1 156 ? 14.219 13.695 26.203 1 98 156 VAL B N 1
ATOM 3361 C CA . VAL B 1 156 ? 13 13.797 27 1 98 156 VAL B CA 1
ATOM 3362 C C . VAL B 1 156 ? 11.82 13.227 26.219 1 98 156 VAL B C 1
ATOM 3364 O O . VAL B 1 156 ? 11.945 12.938 25.016 1 98 156 VAL B O 1
ATOM 3367 N N . LYS B 1 157 ? 10.766 13.031 26.906 1 97.5 157 LYS B N 1
ATOM 3368 C CA . LYS B 1 157 ? 9.539 12.594 26.234 1 97.5 157 LYS B CA 1
ATOM 3369 C C . LYS B 1 157 ? 9.102 13.609 25.188 1 97.5 157 LYS B C 1
ATOM 3371 O O . LYS B 1 157 ? 9.078 14.812 25.438 1 97.5 157 LYS B O 1
ATOM 3376 N N . ASP B 1 158 ? 8.844 13.172 23.969 1 98.12 158 ASP B N 1
ATOM 3377 C CA . ASP B 1 158 ? 8.305 14.031 22.922 1 98.12 158 ASP B CA 1
ATOM 3378 C C . ASP B 1 158 ? 6.781 14.07 22.969 1 98.12 158 ASP B C 1
ATOM 3380 O O . ASP B 1 158 ? 6.117 13.07 22.672 1 98.12 158 ASP B O 1
ATOM 3384 N N . GLU B 1 159 ? 6.227 15.203 23.297 1 96.81 159 GLU B N 1
ATOM 3385 C CA . GLU B 1 159 ? 4.773 15.367 23.328 1 96.81 159 GLU B CA 1
ATOM 3386 C C . GLU B 1 159 ? 4.207 15.578 21.938 1 96.81 159 GLU B C 1
ATOM 3388 O O . GLU B 1 159 ? 2.99 15.578 21.75 1 96.81 159 GLU B O 1
ATOM 3393 N N . VAL B 1 160 ? 5.074 15.711 20.969 1 98.25 160 VAL B N 1
ATOM 3394 C CA . VAL B 1 160 ? 4.723 15.938 19.578 1 98.25 160 VAL B CA 1
ATOM 3395 C C . VAL B 1 160 ? 3.805 17.156 19.469 1 98.25 160 VAL B C 1
ATOM 3397 O O . VAL B 1 160 ? 2.723 17.078 18.875 1 98.25 160 VAL B O 1
ATOM 3400 N N . ASN B 1 161 ? 4.293 18.281 20.031 1 98.31 161 ASN B N 1
ATOM 3401 C CA . ASN B 1 161 ? 3.529 19.531 20.016 1 98.31 161 ASN B CA 1
ATOM 3402 C C . ASN B 1 161 ? 3.385 20.078 18.594 1 98.31 161 ASN B C 1
ATOM 3404 O O . ASN B 1 161 ? 2.57 20.969 18.359 1 98.31 161 ASN B O 1
ATOM 3408 N N . ASP B 1 162 ? 4.16 19.516 17.734 1 98.75 162 ASP B N 1
ATOM 3409 C CA . ASP B 1 162 ? 4.172 20.016 16.359 1 98.75 162 ASP B CA 1
ATOM 3410 C C . ASP B 1 162 ? 3.053 19.375 15.531 1 98.75 162 ASP B C 1
ATOM 3412 O O . ASP B 1 162 ? 2.875 19.703 14.359 1 98.75 162 ASP B O 1
ATOM 3416 N N . ASP B 1 163 ? 2.266 18.453 16.125 1 98.62 163 ASP B N 1
ATOM 3417 C CA . ASP B 1 163 ? 1.168 17.828 15.391 1 98.62 163 ASP B CA 1
ATOM 3418 C C . ASP B 1 163 ? 0.144 18.859 14.938 1 98.62 163 ASP B C 1
ATOM 3420 O O . ASP B 1 163 ? -0.553 19.453 15.766 1 98.62 163 ASP B O 1
ATOM 3424 N N . MET B 1 164 ? 0.103 19.141 13.641 1 98.94 164 MET B N 1
ATOM 3425 C CA . MET B 1 164 ? -0.839 20.094 13.062 1 98.94 164 MET B CA 1
ATOM 3426 C C . MET B 1 164 ? -1.691 19.422 11.984 1 98.94 164 MET B C 1
ATOM 3428 O O . MET B 1 164 ? -1.363 18.344 11.508 1 98.94 164 MET B O 1
ATOM 3432 N N . PHE B 1 165 ? -2.814 20.062 11.648 1 98.94 165 PHE B N 1
ATOM 3433 C CA . PHE B 1 165 ? -3.646 19.641 10.531 1 98.94 165 PHE B CA 1
ATOM 3434 C C . PHE B 1 165 ? -4.016 20.844 9.656 1 98.94 165 PHE B C 1
ATOM 3436 O O . PHE B 1 165 ? -3.715 21.984 10 1 98.94 165 PHE B O 1
ATOM 3443 N N . LEU B 1 166 ? -4.5 20.578 8.492 1 98.94 166 LEU B N 1
ATOM 3444 C CA . LEU B 1 166 ? -4.957 21.562 7.52 1 98.94 166 LEU B CA 1
ATOM 3445 C C . LEU B 1 166 ? -6.438 21.375 7.199 1 98.94 166 LEU B C 1
ATOM 3447 O O . LEU B 1 166 ? -6.902 20.234 7.059 1 98.94 166 LEU B O 1
ATOM 3451 N N . ILE B 1 167 ? -7.23 22.484 7.176 1 98.88 167 ILE B N 1
ATOM 3452 C CA . ILE B 1 167 ? -8.609 22.438 6.707 1 98.88 167 ILE B CA 1
ATOM 3453 C C . ILE B 1 167 ? -8.734 23.188 5.379 1 98.88 167 ILE B C 1
ATOM 3455 O O . ILE B 1 167 ? -8.312 24.328 5.27 1 98.88 167 ILE B O 1
ATOM 3459 N N . ALA B 1 168 ? -9.188 22.531 4.402 1 98.75 168 ALA B N 1
ATOM 3460 C CA . ALA B 1 168 ? -9.484 23.125 3.104 1 98.75 168 ALA B CA 1
ATOM 3461 C C . ALA B 1 168 ? -10.961 22.953 2.746 1 98.75 168 ALA B C 1
ATOM 3463 O O . ALA B 1 168 ? -11.406 21.844 2.434 1 98.75 168 ALA B O 1
ATOM 3464 N N . LYS B 1 169 ? -11.773 24 2.814 1 97.94 169 LYS B N 1
ATOM 3465 C CA . LYS B 1 169 ? -13.195 23.984 2.512 1 97.94 169 LYS B CA 1
ATOM 3466 C C . LYS B 1 169 ? -13.922 22.906 3.299 1 97.94 169 LYS B C 1
ATOM 3468 O O . LYS B 1 169 ? -14.664 22.094 2.723 1 97.94 169 LYS B O 1
ATOM 3473 N N . GLY B 1 170 ? -13.57 22.828 4.523 1 98.31 170 GLY B N 1
ATOM 3474 C CA . GLY B 1 170 ? -14.289 21.953 5.438 1 98.31 170 GLY B CA 1
ATOM 3475 C C . GLY B 1 170 ? -13.703 20.547 5.508 1 98.31 170 GLY B C 1
ATOM 3476 O O . GLY B 1 170 ? -14.141 19.719 6.316 1 98.31 170 GLY B O 1
ATOM 3477 N N . ILE B 1 171 ? -12.727 20.219 4.656 1 98.88 171 ILE B N 1
ATOM 3478 C CA . ILE B 1 171 ? -12.062 18.922 4.727 1 98.88 171 ILE B CA 1
ATOM 3479 C C . ILE B 1 171 ? -10.828 19.016 5.613 1 98.88 171 ILE B C 1
ATOM 3481 O O . ILE B 1 171 ? -9.898 19.781 5.312 1 98.88 171 ILE B O 1
ATOM 3485 N N . LEU B 1 172 ? -10.898 18.328 6.707 1 98.94 172 LEU B N 1
ATOM 3486 C CA . LEU B 1 172 ? -9.781 18.297 7.641 1 98.94 172 LEU B CA 1
ATOM 3487 C C . LEU B 1 172 ? -8.773 17.219 7.23 1 98.94 172 LEU B C 1
ATOM 3489 O O . LEU B 1 172 ? -9.133 16.047 7.09 1 98.94 172 LEU B O 1
ATOM 3493 N N . ILE B 1 173 ? -7.496 17.594 6.988 1 98.94 173 ILE B N 1
ATOM 3494 C CA . ILE B 1 173 ? -6.414 16.703 6.582 1 98.94 173 ILE B CA 1
ATOM 3495 C C . ILE B 1 173 ? -5.359 16.625 7.684 1 98.94 173 ILE B C 1
ATOM 3497 O O . ILE B 1 173 ? -4.738 17.641 8.016 1 98.94 173 ILE B O 1
ATOM 3501 N N . THR B 1 174 ? -5.184 15.477 8.242 1 98.94 174 THR B N 1
ATOM 3502 C CA . THR B 1 174 ? -4.215 15.297 9.312 1 98.94 174 THR B CA 1
ATOM 3503 C C . THR B 1 174 ? -3.145 14.281 8.914 1 98.94 174 THR B C 1
ATOM 3505 O O . THR B 1 174 ? -3.412 13.367 8.141 1 98.94 174 THR B O 1
ATOM 3508 N N . GLY B 1 175 ? -1.894 14.469 9.359 1 98.75 175 GLY B N 1
ATOM 3509 C CA . GLY B 1 175 ? -0.809 13.555 9.031 1 98.75 175 GLY B CA 1
ATOM 3510 C C . GLY B 1 175 ? -0.876 12.25 9.797 1 98.75 175 GLY B C 1
ATOM 3511 O O . GLY B 1 175 ? -1.018 11.18 9.203 1 98.75 175 GLY B O 1
ATOM 3512 N N . CYS B 1 176 ? -0.877 12.375 11.141 1 98.5 176 CYS B N 1
ATOM 3513 C CA . CYS B 1 176 ? -0.867 11.172 11.969 1 98.5 176 CYS B CA 1
ATOM 3514 C C . CYS B 1 176 ? -1.787 11.328 13.172 1 98.5 176 CYS B C 1
ATOM 3516 O O . CYS B 1 176 ? -2.166 10.336 13.805 1 98.5 176 CYS B O 1
ATOM 3518 N N . SER B 1 177 ? -2.141 12.609 13.508 1 98.62 177 SER B N 1
ATOM 3519 C CA . SER B 1 177 ? -3.004 12.875 14.656 1 98.62 177 SER B CA 1
ATOM 3520 C C . SER B 1 177 ? -2.371 12.367 15.945 1 98.62 177 SER B C 1
ATOM 3522 O O . SER B 1 177 ? -3.021 11.68 16.734 1 98.62 177 SER B O 1
ATOM 3524 N N . HIS B 1 178 ? -1.154 12.688 16.141 1 98.38 178 HIS B N 1
ATOM 3525 C CA . HIS B 1 178 ? -0.467 12.297 17.375 1 98.38 178 HIS B CA 1
ATOM 3526 C C . HIS B 1 178 ? -1.139 12.914 18.594 1 98.38 178 HIS B C 1
ATOM 3528 O O . HIS B 1 178 ? -1.019 12.383 19.703 1 98.38 178 HIS B O 1
ATOM 3534 N N . SER B 1 179 ? -1.865 13.992 18.422 1 98.31 179 SER B N 1
ATOM 3535 C CA . SER B 1 179 ? -2.578 14.68 19.5 1 98.31 179 SER B CA 1
ATOM 3536 C C . SER B 1 179 ? -3.854 13.93 19.875 1 98.31 179 SER B C 1
ATOM 3538 O O . SER B 1 179 ? -4.566 14.344 20.797 1 98.31 179 SER B O 1
ATOM 3540 N N . GLY B 1 180 ? -4.105 12.789 19.25 1 98.62 180 GLY B N 1
ATOM 3541 C CA . GLY B 1 180 ? -5.391 12.125 19.375 1 98.62 180 GLY B CA 1
ATOM 3542 C C . GLY B 1 180 ? -6.418 12.594 18.359 1 98.62 180 GLY B C 1
ATOM 3543 O O . GLY B 1 180 ? -6.785 13.773 18.344 1 98.62 180 GLY B O 1
ATOM 3544 N N . ILE B 1 181 ? -7.008 11.703 17.656 1 98.88 181 ILE B N 1
ATOM 3545 C CA . ILE B 1 181 ? -7.836 12.062 16.516 1 98.88 181 ILE B CA 1
ATOM 3546 C C . ILE B 1 181 ? -9.078 12.812 16.984 1 98.88 181 ILE B C 1
ATOM 3548 O O . ILE B 1 181 ? -9.555 13.727 16.312 1 98.88 181 ILE B O 1
ATOM 3552 N N . ILE B 1 182 ? -9.625 12.5 18.156 1 98.88 182 ILE B N 1
ATOM 3553 C CA . ILE B 1 182 ? -10.781 13.227 18.672 1 98.88 182 ILE B CA 1
ATOM 3554 C C . ILE B 1 182 ? -10.391 14.664 18.984 1 98.88 182 ILE B C 1
ATOM 3556 O O . ILE B 1 182 ? -11.133 15.602 18.672 1 98.88 182 ILE B O 1
ATOM 3560 N N . ASN B 1 183 ? -9.203 14.891 19.594 1 98.94 183 ASN B N 1
ATOM 3561 C CA . ASN B 1 183 ? -8.711 16.234 19.844 1 98.94 183 ASN B CA 1
ATOM 3562 C C . ASN B 1 183 ? -8.547 17.031 18.531 1 98.94 183 ASN B C 1
ATOM 3564 O O . ASN B 1 183 ? -8.914 18.203 18.469 1 98.94 183 ASN B O 1
ATOM 3568 N N . VAL B 1 184 ? -8.055 16.375 17.531 1 98.94 184 VAL B N 1
ATOM 3569 C CA . VAL B 1 184 ? -7.832 16.984 16.219 1 98.94 184 VAL B CA 1
ATOM 3570 C C . VAL B 1 184 ? -9.164 17.438 15.625 1 98.94 184 VAL B C 1
ATOM 3572 O O . VAL B 1 184 ? -9.305 18.594 15.227 1 98.94 184 VAL B O 1
ATOM 3575 N N . VAL B 1 185 ? -10.117 16.562 15.656 1 98.94 185 VAL B N 1
ATOM 3576 C CA . VAL B 1 185 ? -11.406 16.844 15.039 1 98.94 185 VAL B CA 1
ATOM 3577 C C . VAL B 1 185 ? -12.141 17.922 15.836 1 98.94 185 VAL B C 1
ATOM 3579 O O . VAL B 1 185 ? -12.688 18.859 15.258 1 98.94 185 VAL B O 1
ATOM 3582 N N . GLU B 1 186 ? -12.156 17.812 17.141 1 98.88 186 GLU B N 1
ATOM 3583 C CA . GLU B 1 186 ? -12.867 18.781 17.984 1 98.88 186 GLU B CA 1
ATOM 3584 C C . GLU B 1 186 ? -12.25 20.172 17.875 1 98.88 186 GLU B C 1
ATOM 3586 O O . GLU B 1 186 ? -12.969 21.172 17.859 1 98.88 186 GLU B O 1
ATOM 3591 N N . TYR B 1 187 ? -10.945 20.219 17.797 1 98.88 187 TYR B N 1
ATOM 3592 C CA . TYR B 1 187 ? -10.312 21.516 17.562 1 98.88 187 TYR B CA 1
ATOM 3593 C C . TYR B 1 187 ? -10.664 22.047 16.172 1 98.88 187 TYR B C 1
ATOM 3595 O O . TYR B 1 187 ? -10.938 23.234 16.016 1 98.88 187 TYR B O 1
ATOM 3603 N N . GLY B 1 188 ? -10.664 21.156 15.156 1 98.88 188 GLY B N 1
ATOM 3604 C CA . GLY B 1 188 ? -11.062 21.547 13.812 1 98.88 188 GLY B CA 1
ATOM 3605 C C . GLY B 1 188 ? -12.453 22.156 13.758 1 98.88 188 GLY B C 1
ATOM 3606 O O . GLY B 1 188 ? -12.672 23.141 13.055 1 98.88 188 GLY B O 1
ATOM 3607 N N . LYS B 1 189 ? -13.336 21.594 14.531 1 98.75 189 LYS B N 1
ATOM 3608 C CA . LYS B 1 189 ? -14.711 22.078 14.562 1 98.75 189 LYS B CA 1
ATOM 3609 C C . LYS B 1 189 ? -14.789 23.516 15.078 1 98.75 189 LYS B C 1
ATOM 3611 O O . LYS B 1 189 ? -15.711 24.25 14.734 1 98.75 189 LYS B O 1
ATOM 3616 N N . LYS B 1 190 ? -13.859 23.906 15.906 1 98.5 190 LYS B N 1
ATOM 3617 C CA . LYS B 1 190 ? -13.82 25.281 16.406 1 98.5 190 LYS B CA 1
ATOM 3618 C C . LYS B 1 190 ? -13.328 26.234 15.328 1 98.5 190 LYS B C 1
ATOM 3620 O O . LYS B 1 190 ? -13.57 27.438 15.406 1 98.5 190 LYS B O 1
ATOM 3625 N N . LEU B 1 191 ? -12.641 25.688 14.336 1 98.19 191 LEU B N 1
ATOM 3626 C CA . LEU B 1 191 ? -12 26.531 13.336 1 98.19 191 LEU B CA 1
ATOM 3627 C C . LEU B 1 191 ? -12.859 26.625 12.078 1 98.19 191 LEU B C 1
ATOM 3629 O O . LEU B 1 191 ? -12.758 27.609 11.328 1 98.19 191 LEU B O 1
ATOM 3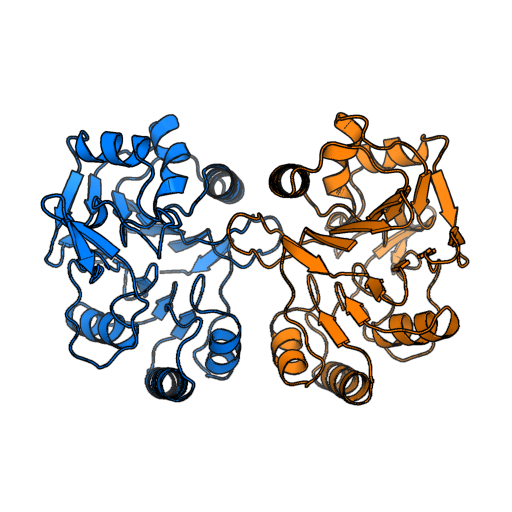633 N N . SER B 1 192 ? -13.68 25.594 11.828 1 97.81 192 SER B N 1
ATOM 3634 C CA . SER B 1 192 ? -14.461 25.531 10.594 1 97.81 192 SER B CA 1
ATOM 3635 C C . SER B 1 192 ? -15.555 24.469 10.703 1 97.81 192 SER B C 1
ATOM 3637 O O . SER B 1 192 ? -15.516 23.609 11.586 1 97.81 192 SER B O 1
ATOM 3639 N N . GLU B 1 193 ? -16.547 24.625 9.812 1 98.12 193 GLU B N 1
ATOM 3640 C CA . GLU B 1 193 ? -17.453 23.484 9.602 1 98.12 193 GLU B CA 1
ATOM 3641 C C . GLU B 1 193 ? -16.719 22.312 8.961 1 98.12 193 GLU B C 1
ATOM 3643 O O . GLU B 1 193 ? -15.977 22.484 7.992 1 98.12 193 GLU B O 1
ATOM 3648 N N . ILE B 1 194 ? -16.906 21.125 9.539 1 98.75 194 ILE B N 1
ATOM 3649 C CA . ILE B 1 194 ? -16.172 19.953 9.055 1 98.75 194 ILE B CA 1
ATOM 3650 C C . ILE B 1 194 ? -17.109 19.078 8.219 1 98.75 194 ILE B C 1
ATOM 3652 O O . ILE B 1 194 ? -18.172 18.688 8.688 1 98.75 194 ILE B O 1
ATOM 3656 N N . LYS B 1 195 ? -16.641 18.797 7.004 1 98.69 195 LYS B N 1
ATOM 3657 C CA . LYS B 1 195 ? -17.406 17.984 6.07 1 98.69 195 LYS B CA 1
ATOM 3658 C C . LYS B 1 195 ? -16.766 16.609 5.875 1 98.69 195 LYS B C 1
ATOM 3660 O O . LYS B 1 195 ? -17.406 15.68 5.383 1 98.69 195 LYS B O 1
ATOM 3665 N N . GLY B 1 196 ? -15.562 16.469 6.164 1 98.88 196 GLY B N 1
ATOM 3666 C CA . GLY B 1 196 ? -14.781 15.25 6.043 1 98.88 196 GLY B CA 1
ATOM 3667 C C . GLY B 1 196 ? -13.469 15.297 6.793 1 98.88 196 GLY B C 1
ATOM 3668 O O . GLY B 1 196 ? -12.914 16.375 7.02 1 98.88 196 GLY B O 1
ATOM 3669 N N . VAL B 1 197 ? -12.984 14.195 7.223 1 98.94 197 VAL B N 1
ATOM 3670 C CA . VAL B 1 197 ? -11.703 14.055 7.906 1 98.94 197 VAL B CA 1
ATOM 3671 C C . VAL B 1 197 ? -10.883 12.953 7.242 1 98.94 197 VAL B C 1
ATOM 3673 O O . VAL B 1 197 ? -11.344 11.812 7.125 1 98.94 197 VAL B O 1
ATOM 3676 N N . LEU B 1 198 ? -9.695 13.289 6.742 1 98.88 198 LEU B N 1
ATOM 3677 C CA . LEU B 1 198 ? -8.883 12.266 6.105 1 98.88 198 LEU B CA 1
ATOM 3678 C C . LEU B 1 198 ? -7.441 12.328 6.605 1 98.88 198 LEU B C 1
ATOM 3680 O O . LEU B 1 198 ? -6.984 13.383 7.059 1 98.88 198 LEU B O 1
ATOM 3684 N N . GLY B 1 199 ? -6.727 11.203 6.559 1 98.88 199 GLY B N 1
ATOM 3685 C CA . GLY B 1 199 ? -5.328 11.109 6.938 1 98.88 199 GLY B CA 1
ATOM 3686 C C . GLY B 1 199 ? -5.051 9.984 7.918 1 98.88 199 GLY B C 1
ATOM 3687 O O . GLY B 1 199 ? -5.75 8.969 7.922 1 98.88 199 GLY B O 1
ATOM 3688 N N . GLY B 1 200 ? -3.93 10.086 8.617 1 98.81 200 GLY B N 1
ATOM 3689 C CA . GLY B 1 200 ? -3.592 9.102 9.625 1 98.81 200 GLY B CA 1
ATOM 3690 C C . GLY B 1 200 ? -4.207 9.391 10.984 1 98.81 200 GLY B C 1
ATOM 3691 O O . GLY B 1 200 ? -4.148 10.523 11.469 1 98.81 200 GLY B O 1
ATOM 3692 N N . PHE B 1 201 ? -4.754 8.367 11.625 1 98.88 201 PHE B N 1
ATOM 3693 C CA . PHE B 1 201 ? -5.457 8.57 12.883 1 98.88 201 PHE B CA 1
ATOM 3694 C C . PHE B 1 201 ? -4.652 8.016 14.047 1 98.88 201 PHE B C 1
ATOM 3696 O O . PHE B 1 201 ? -5.102 8.055 15.195 1 98.88 201 PHE B O 1
ATOM 3703 N N . HIS B 1 202 ? -3.467 7.492 13.805 1 98.12 202 HIS B N 1
ATOM 3704 C CA . HIS B 1 202 ? -2.504 6.98 14.773 1 98.12 202 HIS B CA 1
ATOM 3705 C C . HIS B 1 202 ? -3.152 5.973 15.719 1 98.12 202 HIS B C 1
ATOM 3707 O O . HIS B 1 202 ? -3.07 6.117 16.938 1 98.12 202 HIS B O 1
ATOM 3713 N N . LEU B 1 203 ? -3.709 4.906 15.156 1 98.5 203 LEU B N 1
ATOM 3714 C CA . LEU B 1 203 ? -4.484 3.977 15.969 1 98.5 203 LEU B CA 1
ATOM 3715 C C . LEU B 1 203 ? -3.812 2.609 16.031 1 98.5 203 LEU B C 1
ATOM 3717 O O . LEU B 1 203 ? -4.359 1.666 16.594 1 98.5 203 LEU B O 1
ATOM 3721 N N . VAL B 1 204 ? -2.668 2.473 15.414 1 96.81 204 VAL B N 1
ATOM 3722 C CA . VAL B 1 204 ? -1.943 1.209 15.484 1 96.81 204 VAL B CA 1
ATOM 3723 C C . VAL B 1 204 ? -1.539 0.926 16.938 1 96.81 204 VAL B C 1
ATOM 3725 O O . VAL B 1 204 ? -0.924 1.771 17.578 1 96.81 204 VAL B O 1
ATOM 3728 N N . GLY B 1 205 ? -1.942 -0.221 17.469 1 94.12 205 GLY B N 1
ATOM 3729 C CA . GLY B 1 205 ? -1.447 -0.681 18.766 1 94.12 205 GLY B CA 1
ATOM 3730 C C . GLY B 1 205 ? -2.23 -0.122 19.938 1 94.12 205 GLY B C 1
ATOM 3731 O O . GLY B 1 205 ? -1.903 -0.394 21.094 1 94.12 205 GLY B O 1
ATOM 3732 N N . VAL B 1 206 ? -3.244 0.649 19.672 1 97.5 206 VAL B N 1
ATOM 3733 C CA . VAL B 1 206 ? -4.012 1.206 20.781 1 97.5 206 VAL B CA 1
ATOM 3734 C C . VAL B 1 206 ? -4.867 0.112 21.422 1 97.5 206 VAL B C 1
ATOM 3736 O O . VAL B 1 206 ? -5.102 -0.934 20.812 1 97.5 206 VAL B O 1
ATOM 3739 N N . SER B 1 207 ? -5.32 0.383 22.625 1 98.12 207 SER B N 1
ATOM 3740 C CA . SER B 1 207 ? -6.176 -0.566 23.328 1 98.12 207 SER B CA 1
ATOM 3741 C C . SER B 1 207 ? -7.535 -0.695 22.641 1 98.12 207 SER B C 1
ATOM 3743 O O . SER B 1 207 ? -7.984 0.229 21.953 1 98.12 207 SER B O 1
ATOM 3745 N N . ASP B 1 208 ? -8.18 -1.817 22.828 1 97.94 208 ASP B N 1
ATOM 3746 C CA . ASP B 1 208 ? -9.523 -2.029 22.297 1 97.94 208 ASP B CA 1
ATOM 3747 C C . ASP B 1 208 ? -10.508 -1 22.859 1 97.94 208 ASP B C 1
ATOM 3749 O O . ASP B 1 208 ? -11.406 -0.543 22.156 1 97.94 208 ASP B O 1
ATOM 3753 N N . ASN B 1 209 ? -10.32 -0.685 24.109 1 98.25 209 ASN B N 1
ATOM 3754 C CA . ASN B 1 209 ? -11.195 0.297 24.75 1 98.25 209 ASN B CA 1
ATOM 3755 C C . ASN B 1 209 ? -11.102 1.656 24.062 1 98.25 209 ASN B C 1
ATOM 3757 O O . ASN B 1 209 ? -12.117 2.281 23.766 1 98.25 209 ASN B O 1
ATOM 3761 N N . TYR B 1 210 ? -9.93 2.07 23.828 1 98.38 210 TYR B N 1
ATOM 3762 C CA . TYR B 1 210 ? -9.742 3.359 23.172 1 98.38 210 TYR B CA 1
ATOM 3763 C C . TYR B 1 210 ? -10.258 3.316 21.75 1 98.38 210 TYR B C 1
ATOM 3765 O O . TYR B 1 210 ? -10.914 4.254 21.281 1 98.38 210 TYR B O 1
ATOM 3773 N N . LEU B 1 211 ? -9.961 2.27 21.047 1 98.62 211 LEU B N 1
ATOM 3774 C CA . LEU B 1 211 ? -10.43 2.125 19.672 1 98.62 211 LEU B CA 1
ATOM 3775 C C . LEU B 1 211 ? -11.953 2.168 19.609 1 98.62 211 LEU B C 1
ATOM 3777 O O . LEU B 1 211 ? -12.531 2.801 18.734 1 98.62 211 LEU B O 1
ATOM 3781 N N . ASN B 1 212 ? -12.594 1.496 20.562 1 98.5 212 ASN B N 1
ATOM 3782 C CA . ASN B 1 212 ? -14.047 1.517 20.609 1 98.5 212 ASN B CA 1
ATOM 3783 C C . ASN B 1 212 ? -14.586 2.928 20.844 1 98.5 212 ASN B C 1
ATOM 3785 O O . ASN B 1 212 ? -15.625 3.301 20.297 1 98.5 212 ASN B O 1
ATOM 3789 N N . ARG B 1 213 ? -13.891 3.691 21.656 1 98.44 213 ARG B N 1
ATOM 3790 C CA . ARG B 1 213 ? -14.258 5.082 21.891 1 98.44 213 ARG B CA 1
ATOM 3791 C C . ARG B 1 213 ? -14.18 5.887 20.594 1 98.44 213 ARG B C 1
ATOM 3793 O O . ARG B 1 213 ? -15.047 6.715 20.312 1 98.44 213 ARG B O 1
ATOM 3800 N N . ILE B 1 214 ? -13.164 5.637 19.859 1 98.88 214 ILE B N 1
ATOM 3801 C CA . ILE B 1 214 ? -12.977 6.32 18.578 1 98.88 214 ILE B CA 1
ATOM 3802 C C . ILE B 1 214 ? -14.109 5.957 17.625 1 98.88 214 ILE B C 1
ATOM 3804 O O . ILE B 1 214 ? -14.68 6.832 16.969 1 98.88 214 ILE B O 1
ATOM 3808 N N . VAL B 1 215 ? -14.43 4.684 17.516 1 98.81 215 VAL B N 1
ATOM 3809 C CA . VAL B 1 215 ? -15.492 4.203 16.641 1 98.81 215 VAL B CA 1
ATOM 3810 C C . VAL B 1 215 ? -16.812 4.863 17.031 1 98.81 215 VAL B C 1
ATOM 3812 O O . VAL B 1 215 ? -17.547 5.371 16.172 1 98.81 215 VAL B O 1
ATOM 3815 N N . ASP B 1 216 ? -17.078 4.875 18.328 1 98.69 216 ASP B N 1
ATOM 3816 C CA . ASP B 1 216 ? -18.328 5.477 18.812 1 98.69 216 ASP B CA 1
ATOM 3817 C C . ASP B 1 216 ? -18.375 6.969 18.5 1 98.69 216 ASP B C 1
ATOM 3819 O O . ASP B 1 216 ? -19.422 7.492 18.125 1 98.69 216 ASP B O 1
ATOM 3823 N N . TYR B 1 217 ? -17.297 7.641 18.703 1 98.81 217 TYR B N 1
ATOM 3824 C CA . TYR B 1 217 ? -17.203 9.062 18.406 1 98.81 217 TYR B CA 1
ATOM 3825 C C . TYR B 1 217 ? -17.562 9.344 16.953 1 98.81 217 TYR B C 1
ATOM 3827 O O . TYR B 1 217 ? -18.391 10.203 16.656 1 98.81 217 TYR B O 1
ATOM 3835 N N . PHE B 1 218 ? -16.984 8.586 15.992 1 98.88 218 PHE B N 1
ATOM 3836 C CA . PHE B 1 218 ? -17.172 8.859 14.57 1 98.88 218 PHE B CA 1
ATOM 3837 C C . PHE B 1 218 ? -18.547 8.406 14.109 1 98.88 218 PHE B C 1
ATOM 3839 O O . PHE B 1 218 ? -19.094 8.953 13.148 1 98.88 218 PHE B O 1
ATOM 3846 N N . LYS B 1 219 ? -19.094 7.398 14.75 1 98.62 219 LYS B N 1
ATOM 3847 C CA . LYS B 1 219 ? -20.438 6.91 14.438 1 98.62 219 LYS B CA 1
ATOM 3848 C C . LYS B 1 219 ? -21.469 8.023 14.57 1 98.62 219 LYS B C 1
ATOM 3850 O O . LYS B 1 219 ? -22.469 8.055 13.828 1 98.62 219 LYS B O 1
ATOM 3855 N N . SER B 1 220 ? -21.188 8.945 15.438 1 98.19 220 SER B N 1
ATOM 3856 C CA . SER B 1 220 ? -22.172 9.977 15.773 1 98.19 220 SER B CA 1
ATOM 3857 C C . SER B 1 220 ? -21.938 11.242 14.945 1 98.19 220 SER B C 1
ATOM 3859 O O . SER B 1 220 ? -22.656 12.234 15.109 1 98.19 220 SER B O 1
ATOM 3861 N N . GLN B 1 221 ? -20.953 11.234 14.141 1 98.5 221 GLN B N 1
ATOM 3862 C CA . GLN B 1 221 ? -20.625 12.438 13.375 1 98.5 221 GLN B CA 1
ATOM 3863 C C . GLN B 1 221 ? -21.375 12.461 12.047 1 98.5 221 GLN B C 1
ATOM 3865 O O . GLN B 1 221 ? -21.734 11.406 11.516 1 98.5 221 GLN B O 1
ATOM 3870 N N . ASP B 1 222 ? -21.562 13.609 11.445 1 97.94 222 ASP B N 1
ATOM 3871 C CA . ASP B 1 222 ? -22.312 13.773 10.203 1 97.94 222 ASP B CA 1
ATOM 3872 C C . ASP B 1 222 ? -21.375 14.008 9.023 1 97.94 222 ASP B C 1
ATOM 3874 O O . ASP B 1 222 ? -21.812 14.32 7.918 1 97.94 222 ASP B O 1
ATOM 3878 N N . PHE B 1 223 ? -20.109 13.938 9.227 1 98.88 223 PHE B N 1
ATOM 3879 C CA . PHE B 1 223 ? -19.125 14.07 8.156 1 98.88 223 PHE B CA 1
ATOM 3880 C C . PHE B 1 223 ? -18.484 12.719 7.844 1 98.88 223 PHE B C 1
ATOM 3882 O O . PHE B 1 223 ? -18.5 11.812 8.68 1 98.88 223 PHE B O 1
ATOM 3889 N N . TRP B 1 224 ? -17.922 12.578 6.637 1 98.88 224 TRP B N 1
ATOM 3890 C CA . TRP B 1 224 ? -17.266 11.328 6.262 1 98.88 224 TRP B CA 1
ATOM 3891 C C . TRP B 1 224 ? -15.844 11.266 6.797 1 98.88 224 TRP B C 1
ATOM 3893 O O . TRP B 1 224 ? -15.234 12.305 7.062 1 98.88 224 TRP B O 1
ATOM 3903 N N . ILE B 1 225 ? -15.359 10.055 7.027 1 98.94 225 ILE B N 1
ATOM 3904 C CA . ILE B 1 225 ? -13.984 9.852 7.461 1 98.94 225 ILE B CA 1
ATOM 3905 C C . ILE B 1 225 ? -13.258 8.953 6.465 1 98.94 225 ILE B C 1
ATOM 3907 O O . ILE B 1 225 ? -13.852 8.039 5.895 1 98.94 225 ILE B O 1
ATOM 3911 N N . MET B 1 226 ? -11.992 9.18 6.215 1 98.94 226 MET B N 1
ATOM 3912 C CA . MET B 1 226 ? -11.094 8.391 5.371 1 98.94 226 MET B CA 1
ATOM 3913 C C . MET B 1 226 ? -9.766 8.133 6.082 1 98.94 226 MET B C 1
ATOM 3915 O O . MET B 1 226 ? -8.766 8.773 5.785 1 98.94 226 MET B O 1
ATOM 3919 N N . PRO B 1 227 ? -9.828 7.215 7.051 1 98.88 227 PRO B N 1
ATOM 3920 C CA . PRO B 1 227 ? -8.602 6.879 7.777 1 98.88 227 PRO B CA 1
ATOM 3921 C C . PRO B 1 227 ? -7.543 6.238 6.883 1 98.88 227 PRO B C 1
ATOM 3923 O O . PRO B 1 227 ? -7.863 5.367 6.066 1 98.88 227 PRO B O 1
ATOM 3926 N N . MET B 1 228 ? -6.293 6.629 7.004 1 98.69 228 MET B N 1
ATOM 3927 C CA . MET B 1 228 ? -5.191 6.191 6.152 1 98.69 228 MET B CA 1
ATOM 3928 C C . MET B 1 228 ? -3.906 6.047 6.957 1 98.69 228 MET B C 1
ATOM 3930 O O . MET B 1 228 ? -3.92 6.172 8.188 1 98.69 228 MET B O 1
ATOM 3934 N N . HIS B 1 229 ? -2.859 5.691 6.32 1 98.25 229 HIS B N 1
ATOM 3935 C CA . HIS B 1 229 ? -1.49 5.734 6.82 1 98.25 229 HIS B CA 1
ATOM 3936 C C . HIS B 1 229 ? -1.361 4.977 8.141 1 98.25 229 HIS B C 1
ATOM 3938 O O . HIS B 1 229 ? -1.52 3.756 8.172 1 98.25 229 HIS B O 1
ATOM 3944 N N . CYS B 1 230 ? -1.205 5.676 9.289 1 98.31 230 CYS B N 1
ATOM 3945 C CA . CYS B 1 230 ? -0.858 5.055 10.562 1 98.31 230 CYS B CA 1
ATOM 3946 C C . CYS B 1 230 ? -2.109 4.605 11.305 1 98.31 230 CYS B C 1
ATOM 3948 O O . CYS B 1 230 ? -2.043 4.27 12.492 1 98.31 230 CYS B O 1
ATOM 3950 N N . THR B 1 231 ? -3.256 4.645 10.672 1 98.44 231 THR B N 1
ATOM 3951 C CA . THR B 1 231 ? -4.488 4.195 11.305 1 98.44 231 THR B CA 1
ATOM 3952 C C . THR B 1 231 ? -4.402 2.713 11.664 1 98.44 231 THR B C 1
ATOM 3954 O O . THR B 1 231 ? -4.859 2.299 12.727 1 98.44 231 THR B O 1
ATOM 3957 N N . GLY B 1 232 ? -3.797 1.923 10.727 1 97.38 232 GLY B N 1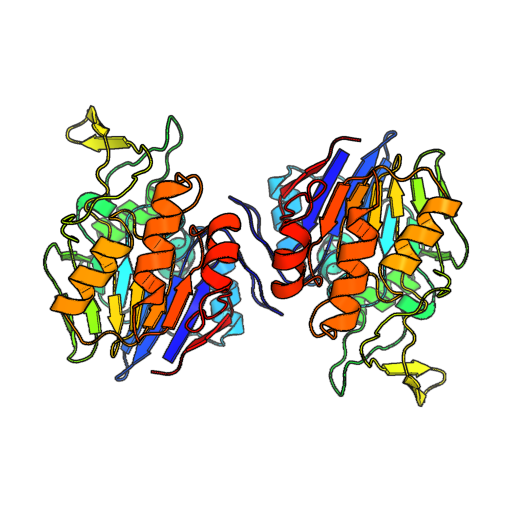
ATOM 3958 C CA . GLY B 1 232 ? -3.609 0.503 10.977 1 97.38 232 GLY B CA 1
ATOM 3959 C C . GLY B 1 232 ? -4.781 -0.344 10.516 1 97.38 232 GLY B C 1
ATOM 3960 O O . GLY B 1 232 ? -5.922 0.121 10.508 1 97.38 232 GLY B O 1
ATOM 3961 N N . PHE B 1 233 ? -4.523 -1.575 10.273 1 98 233 PHE B N 1
ATOM 3962 C CA . PHE B 1 233 ? -5.488 -2.471 9.648 1 98 233 PHE B CA 1
ATOM 3963 C C . PHE B 1 233 ? -6.637 -2.785 10.594 1 98 233 PHE B C 1
ATOM 3965 O O . PHE B 1 233 ? -7.801 -2.783 10.195 1 98 233 PHE B O 1
ATOM 3972 N N . LYS B 1 234 ? -6.328 -3.09 11.828 1 97.75 234 LYS B N 1
ATOM 3973 C CA . LYS B 1 234 ? -7.371 -3.406 12.805 1 97.75 234 LYS B CA 1
ATOM 3974 C C . LYS B 1 234 ? -8.359 -2.254 12.945 1 97.75 234 LYS B C 1
ATOM 3976 O O . LYS B 1 234 ? -9.57 -2.461 12.914 1 97.75 234 LYS B O 1
ATOM 3981 N N . ALA B 1 235 ? -7.828 -1.057 13.109 1 98.69 235 ALA B N 1
ATOM 3982 C CA . ALA B 1 235 ? -8.68 0.122 13.25 1 98.69 235 ALA B CA 1
ATOM 3983 C C . ALA B 1 235 ? -9.461 0.392 11.969 1 98.69 235 ALA B C 1
ATOM 3985 O O . ALA B 1 235 ? -10.648 0.738 12.016 1 98.69 235 ALA B O 1
ATOM 3986 N N . LEU B 1 236 ? -8.812 0.234 10.883 1 98.62 236 LEU B N 1
ATOM 3987 C CA . LEU B 1 236 ? -9.484 0.418 9.594 1 98.62 236 LEU B CA 1
ATOM 3988 C C . LEU B 1 236 ? -10.68 -0.52 9.469 1 98.62 236 LEU B C 1
ATOM 3990 O O . LEU B 1 236 ? -11.75 -0.109 9.016 1 98.62 236 LEU B O 1
ATOM 3994 N N . THR B 1 237 ? -10.461 -1.776 9.828 1 98.44 237 THR B N 1
ATOM 3995 C CA . THR B 1 237 ? -11.516 -2.775 9.742 1 98.44 237 THR B CA 1
ATOM 3996 C C . THR B 1 237 ? -12.711 -2.373 10.594 1 98.44 237 THR B C 1
ATOM 3998 O O . THR B 1 237 ? -13.852 -2.418 10.133 1 98.44 237 THR B O 1
ATOM 4001 N N . LYS B 1 238 ? -12.461 -1.897 11.773 1 98.5 238 LYS B N 1
ATOM 4002 C CA . LYS B 1 238 ? -13.547 -1.491 12.664 1 98.5 238 LYS B CA 1
ATOM 4003 C C . LYS B 1 238 ? -14.242 -0.238 12.148 1 98.5 238 LYS B C 1
ATOM 4005 O O . LYS B 1 238 ? -15.477 -0.181 12.102 1 98.5 238 LYS B O 1
ATOM 4010 N N . LEU B 1 239 ? -13.492 0.712 11.742 1 98.81 239 LEU B N 1
ATOM 4011 C CA . LEU B 1 239 ? -14.039 1.976 11.258 1 98.81 239 LEU B CA 1
ATOM 4012 C C . LEU B 1 239 ? -14.805 1.774 9.961 1 98.81 239 LEU B C 1
ATOM 4014 O O . LEU B 1 239 ? -15.742 2.52 9.664 1 98.81 239 LEU B O 1
ATOM 4018 N N . SER B 1 240 ? -14.422 0.734 9.188 1 98.69 240 SER B N 1
ATOM 4019 C CA . SER B 1 240 ? -15.031 0.495 7.887 1 98.69 240 SER B CA 1
ATOM 4020 C C . SER B 1 240 ? -16.484 0.05 8.039 1 98.69 240 SER B C 1
ATOM 4022 O O . SER B 1 240 ? -17.234 0.034 7.059 1 98.69 240 SER B O 1
ATOM 4024 N N . GLN B 1 241 ? -16.875 -0.292 9.242 1 97.94 241 GLN B N 1
ATOM 4025 C CA . GLN B 1 241 ? -18.266 -0.696 9.484 1 97.94 241 GLN B CA 1
ATOM 4026 C C . GLN B 1 241 ? -19.188 0.518 9.578 1 97.94 241 GLN B C 1
ATOM 4028 O O . GLN B 1 241 ? -20.406 0.378 9.562 1 97.94 241 GLN B O 1
ATOM 4033 N N . LEU B 1 242 ? -18.609 1.663 9.742 1 98.75 242 LEU B N 1
ATOM 4034 C CA . LEU B 1 242 ? -19.391 2.887 9.875 1 98.75 242 LEU B CA 1
ATOM 4035 C C . LEU B 1 242 ? -19.938 3.328 8.516 1 98.75 242 LEU B C 1
ATOM 4037 O O . LEU B 1 242 ? -19.266 3.193 7.496 1 98.75 242 LEU B O 1
ATOM 4041 N N . ASN B 1 243 ? -21.125 3.973 8.461 1 98.31 243 ASN B N 1
ATOM 4042 C CA . ASN B 1 243 ? -21.781 4.402 7.234 1 98.31 243 ASN B CA 1
ATOM 4043 C C . ASN B 1 243 ? -21.047 5.562 6.574 1 98.31 243 ASN B C 1
ATOM 4045 O O . ASN B 1 243 ? -21.172 5.777 5.367 1 98.31 243 ASN B O 1
ATOM 4049 N N . ASN B 1 244 ? -20.312 6.336 7.352 1 98.69 244 ASN B N 1
ATOM 4050 C CA . ASN B 1 244 ? -19.656 7.52 6.824 1 98.69 244 ASN B CA 1
ATOM 4051 C C . ASN B 1 244 ? -18.188 7.242 6.516 1 98.69 244 ASN B C 1
ATOM 4053 O O . ASN B 1 244 ? -17.391 8.172 6.359 1 98.69 244 ASN B O 1
ATOM 4057 N N . PHE B 1 245 ? -17.844 5.957 6.453 1 98.81 245 PHE B N 1
ATOM 4058 C CA . PHE B 1 245 ? -16.484 5.531 6.145 1 98.81 245 PHE B CA 1
ATOM 4059 C C . PHE B 1 245 ? -16.219 5.617 4.645 1 98.81 245 PHE B C 1
ATOM 4061 O O . PHE B 1 245 ? -17.047 5.207 3.836 1 98.81 245 PHE B O 1
ATOM 4068 N N . VAL B 1 246 ? -15.023 6.145 4.309 1 98.69 246 VAL B N 1
ATOM 4069 C CA . VAL B 1 246 ? -14.531 6.16 2.938 1 98.69 246 VAL B CA 1
ATOM 4070 C C . VAL B 1 246 ? -13.172 5.461 2.871 1 98.69 246 VAL B C 1
ATOM 4072 O O . VAL B 1 246 ? -12.266 5.781 3.639 1 98.69 246 VAL B O 1
ATOM 4075 N N . TYR B 1 247 ? -13.047 4.496 2.004 1 98.25 247 TYR B N 1
ATOM 4076 C CA . TYR B 1 247 ? -11.781 3.779 1.838 1 98.25 247 TYR B CA 1
ATOM 4077 C C . TYR B 1 247 ? -10.75 4.652 1.143 1 98.25 247 TYR B C 1
ATOM 4079 O O . TYR B 1 247 ? -10.969 5.125 0.026 1 98.25 247 TYR B O 1
ATOM 4087 N N . GLY B 1 248 ? -9.648 4.852 1.807 1 98.44 248 GLY B N 1
ATOM 4088 C CA . GLY B 1 248 ? -8.602 5.715 1.285 1 98.44 248 GLY B CA 1
ATOM 4089 C C . GLY B 1 248 ? -7.43 4.945 0.71 1 98.44 248 GLY B C 1
ATOM 4090 O O . GLY B 1 248 ? -7.074 3.877 1.213 1 98.44 248 GLY B O 1
ATOM 4091 N N . HIS B 1 249 ? -6.805 5.477 -0.27 1 98.62 249 HIS B N 1
ATOM 4092 C CA . HIS B 1 249 ? -5.609 4.941 -0.911 1 98.62 249 HIS B CA 1
ATOM 4093 C C . HIS B 1 249 ? -4.906 6.008 -1.743 1 98.62 249 HIS B C 1
ATOM 4095 O O . HIS B 1 249 ? -5.48 7.059 -2.029 1 98.62 249 HIS B O 1
ATOM 4101 N N . VAL B 1 250 ? -3.643 5.711 -2.074 1 98.88 250 VAL B N 1
ATOM 4102 C CA . VAL B 1 250 ? -2.92 6.617 -2.963 1 98.88 250 VAL B CA 1
ATOM 4103 C C . VAL B 1 250 ? -3.67 6.754 -4.285 1 98.88 250 VAL B C 1
ATOM 4105 O O . VAL B 1 250 ? -4.242 5.781 -4.785 1 98.88 250 VAL B O 1
ATOM 4108 N N . GLY B 1 251 ? -3.637 7.953 -4.863 1 98.75 251 GLY B N 1
ATOM 4109 C CA . GLY B 1 251 ? -4.266 8.172 -6.156 1 98.75 251 GLY B CA 1
ATOM 4110 C C . GLY B 1 251 ? -5.691 8.68 -6.047 1 98.75 251 GLY B C 1
ATOM 4111 O O . GLY B 1 251 ? -6.277 9.117 -7.039 1 98.75 251 GLY B O 1
ATOM 4112 N N . LYS B 1 252 ? -6.285 8.609 -4.867 1 98.56 252 LYS B N 1
ATOM 4113 C CA . LYS B 1 252 ? -7.648 9.094 -4.664 1 98.56 252 LYS B CA 1
ATOM 4114 C C . LYS B 1 252 ? -7.734 10.602 -4.863 1 98.56 252 LYS B C 1
ATOM 4116 O O . LYS B 1 252 ? -6.828 11.344 -4.469 1 98.56 252 LYS B O 1
ATOM 4121 N N . ILE B 1 253 ? -8.852 11.07 -5.41 1 98.62 253 ILE B N 1
ATOM 4122 C CA . ILE B 1 253 ? -9.125 12.484 -5.621 1 98.62 253 ILE B CA 1
ATOM 4123 C C . ILE B 1 253 ? -10.422 12.875 -4.91 1 98.62 253 ILE B C 1
ATOM 4125 O O . ILE B 1 253 ? -11.445 12.203 -5.066 1 98.62 253 ILE B O 1
ATOM 4129 N N . ILE B 1 254 ? -10.336 13.836 -4.082 1 98.31 254 ILE B N 1
ATOM 4130 C CA . ILE B 1 254 ? -11.5 14.391 -3.395 1 98.31 254 ILE B CA 1
ATOM 4131 C C . ILE B 1 254 ? -11.82 15.766 -3.961 1 98.31 254 ILE B C 1
ATOM 4133 O O . ILE B 1 254 ? -10.969 16.656 -3.979 1 98.31 254 ILE B O 1
ATOM 4137 N N . GLY B 1 255 ? -13.031 15.891 -4.43 1 96.44 255 GLY B N 1
ATOM 4138 C CA . GLY B 1 255 ? -13.477 17.188 -4.918 1 96.44 255 GLY B CA 1
ATOM 4139 C C . GLY B 1 255 ? -13.82 18.156 -3.803 1 96.44 255 GLY B C 1
ATOM 4140 O O . GLY B 1 255 ? -14.477 17.781 -2.826 1 96.44 255 GLY B O 1
ATOM 4141 N N . ILE B 1 256 ? -13.32 19.391 -3.873 1 92.5 256 ILE B N 1
ATOM 4142 C CA . ILE B 1 256 ? -13.68 20.391 -2.879 1 92.5 256 ILE B CA 1
ATOM 4143 C C . ILE B 1 256 ? -14.047 21.703 -3.574 1 92.5 256 ILE B C 1
ATOM 4145 O O . ILE B 1 256 ? -13.594 21.969 -4.691 1 92.5 256 ILE B O 1
#

Sequence (512 aa):
MIKILVDNTAYKKFFAQHGFSALIEINNKRILFDAGQNSITLRENLRLFNEKEGFDYIVLSHGHYDHCDGLKYVIENDLINGKVIAHKDAFLDKYAGNRYIGIDEEIKEYLLKKADLEIIEEPYKIDKDIIVSGYVPREYEYEMEEFQCIKDGKRVKDEVNDDMFLIAKGILITGCSHSGIINVVEYGKKLSEIKGVLGGFHLVGVSDNYLNRIVDYFKSQDFWIMPMHCTGFKALTKLSQLNNFVYGHVGKIIGIMIKILVDNTAYKKFFAQHGFSALIEINNKRILFDAGQNSITLRENLRLFNEKEGFDYIVLSHGHYDHCDGLKYVIENDLINGKVIAHKDAFLDKYAGNRYIGIDEEIKEYLLKKADLEIIEEPYKIDKDIIVSGYVPREYEYEMEEFQCIKDGKRVKDEVNDDMFLIAKGILITGCSHSGIINVVEYGKKLSEIKGVLGGFHLVGVSDNYLNRIVDYFKSQDFWIMPMHCTGFKALTKLSQLNNFVYGHVGKIIGI

InterPro domains:
  IPR001279 Metallo-beta-lactamase [PF00753] (19-98)
  IPR001279 Metallo-beta-lactamase [SM00849] (18-229)
  IPR036866 Ribonuclease Z/Hydroxyacylglutathione hydrolase-like [G3DSA:3.60.15.10] (1-256)
  IPR036866 Ribonuclease Z/Hydroxyacylglutathione hydrolase-like [SSF56281] (4-241)
  IPR041712 Methanocaldococcus jannaschii dihydropteroate synthase-like, MBL-fold metallo hydrolase domain [cd07713] (1-254)
  IPR052926 Metallo-beta-lactamase domain-containing protein [PTHR13754] (2-255)

Solvent-accessible surface area (backbone atoms only — not comparable to full-atom values): 25329 Å² total; per-residue (Å²): 55,35,37,32,39,29,12,18,31,26,37,68,92,27,39,8,25,37,20,30,19,33,41,38,42,56,95,92,38,35,33,34,37,32,29,8,44,40,33,65,44,41,51,53,29,33,53,75,69,69,54,81,73,57,23,48,30,37,37,43,25,38,32,34,24,37,25,41,35,9,38,56,46,41,62,77,63,69,27,68,70,46,38,35,38,32,26,73,61,21,73,34,55,26,23,52,80,90,41,78,39,20,43,46,66,70,59,48,54,52,51,72,67,39,88,47,52,43,72,42,58,53,69,44,70,81,50,101,53,32,38,33,44,23,43,58,66,67,85,48,90,64,82,68,78,82,33,29,24,50,56,96,86,39,83,39,78,40,82,54,68,19,36,24,40,38,31,50,74,26,35,36,40,31,54,36,33,68,53,21,46,66,23,52,51,57,54,44,53,76,75,39,68,66,56,29,41,37,32,10,42,49,41,58,88,58,54,68,68,58,51,52,51,52,46,56,56,56,65,74,47,93,34,37,37,23,66,27,46,48,17,36,67,70,48,48,50,59,44,58,72,39,92,46,47,43,94,56,40,14,67,42,72,44,87,109,54,35,36,32,39,27,12,19,32,25,37,68,91,27,39,10,25,37,20,29,18,34,39,38,41,55,95,95,37,35,32,33,37,32,28,8,44,40,33,64,44,40,51,52,30,33,53,76,70,68,54,82,74,57,23,48,28,37,37,42,26,39,32,34,24,38,24,40,34,9,39,55,46,40,60,77,64,69,26,69,70,46,38,36,38,35,26,72,62,22,74,37,53,27,22,51,81,89,41,78,39,20,43,46,65,71,58,48,54,52,52,72,68,40,89,46,52,45,73,39,57,53,68,43,69,83,49,101,51,30,38,34,43,24,45,59,67,67,86,49,92,63,83,68,77,81,33,30,24,49,56,96,88,37,82,40,78,39,81,54,68,17,35,25,38,38,32,49,74,27,34,36,42,30,52,36,33,70,54,22,46,66,24,51,51,58,52,44,53,76,76,38,69,65,54,28,40,37,32,10,43,49,41,59,88,56,54,69,69,58,51,49,51,51,48,55,57,55,64,73,48,94,34,36,36,22,65,27,47,47,17,37,67,72,48,46,49,60,45,59,72,39,89,45,48,42,93,56,41,14,70,42,73,45,86,107